Protein AF-A0A0F9EDH6-F1 (afdb_monomer)

Mean predicted aligned error: 16.69 Å

Organism: NCBI:txid412755

Solvent-accessible surface area (backbone atoms only — not comparable to full-atom values): 25494 Å² total; per-residue (Å²): 89,75,35,69,73,81,57,70,68,60,52,54,50,25,64,76,68,72,42,65,72,43,81,38,74,89,58,76,76,75,52,73,88,56,86,75,68,80,61,90,61,93,49,63,72,61,42,49,59,67,73,63,74,77,85,58,82,78,57,56,64,58,56,50,55,57,51,76,68,55,87,62,98,74,80,88,74,82,67,87,68,81,64,88,85,83,67,87,75,86,70,86,80,79,84,62,88,80,80,68,90,55,99,66,83,77,89,75,84,92,74,93,76,85,88,81,88,82,80,82,70,95,58,88,72,76,82,85,74,93,79,83,84,81,80,74,63,91,80,60,55,98,84,67,83,85,72,96,77,79,88,83,85,84,84,79,83,77,94,67,89,85,77,94,76,86,82,63,90,91,49,72,51,54,69,50,73,52,66,60,71,43,81,46,56,44,73,77,34,22,28,39,38,51,75,92,54,94,55,64,40,71,37,42,62,73,34,69,47,59,80,47,69,60,14,34,39,36,46,37,36,49,56,90,77,42,78,60,26,33,38,42,37,39,52,74,34,51,19,80,30,62,39,56,64,46,40,27,38,27,50,32,59,91,39,73,45,78,57,69,58,51,62,56,20,54,38,50,40,39,54,30,48,32,36,47,64,50,86,81,52,55,95,52,55,31,43,42,36,37,92,71,75,77,58,91,58,41,14,31,42,38,40,38,30,31,46,85,65,70,78,24,55,62,21,16,34,55,43,69,26,43,14,42,65,45,77,37,48,36,40,78,85,73,50,72,67,70,95,75,87,86,69,97,63,88,85,85,70,97,62,87,66,83,87,58,81,78,84,47,90,76,71,58,44,76,67,52,52,50,48,51,53,48,50,52,51,51,51,50,49,54,50,50,53,51,50,52,54,48,54,52,51,52,53,54,52,62,60,75,74,112

Nearest PDB structures (foldseek):
  6lhc-assembly1_A  TM=2.264E-01  e=2.650E-01  Coxsackievirus A16
  7yv2-assembly1_A  TM=2.077E-01  e=1.416E+00  Coxsackievirus A16
  6x3m-assembly1_C  TM=1.106E-01  e=5.412E+00  Streptococcus pyogenes phage H4489A

Foldseek 3Di:
DEACDDDPVVVVVCVVVVNDYHNDDDDPVVCVPDQADFDPDPPVVVQVVVVCPPDDPVVVVVVVVVVVVPPDPDDPDGDGDHDPPDDPPPDPPPPDPCPPPDPDPPPDDDDPDDDQDDDDDPDPFDDDDSDDDDDDCPPPDPPDDDDPDDDDDPDDDDPDDDDRDDDDPPDFWDKDKDWDWDADPQQAFKWWDDVVDPAIDRHQAQAFACQDAFIKIKGWDFPVVDDFFKKFWAWPDAFPDAFPKWKWKDLAQPDIDTDDWDDQCRNRRHTDMTGGDCVSPVVRFFQHHDVRPPDPGRTIMMMITGHDDPRRDGTGTNGITTIHIDIWTQGPVRDTDDPDDDDPDDDDDPDDDPPPPCPDPVPCDPVNVVVVVVVVVVVVVVVVVVVVVVVVVVVVVVVVVD

Sequence (402 aa):
VIAEHTNDELIELAQSTQTKLIKSKYSKDYLSGATLVIAATNDLDRSWALSVFKDNAGVQDTLKQIYDGVGGSSARGSALWISEDSVKVEGVLIAEAISVDLGFVINEVFIDDLHINDSLSSNASETDIGIDINPDVTSQVASSEYNALDIAVVGGSPSGTVVALSTHKDVSPIKQSVEVVTSPSQTEYAGEKVIGGQFWVDGIDASEIFAADDDEVYIGNTSGAGQFATIEVIMTTQGTSTVTPTFWYNTAADAWTQFYPYDGTFGFQRSGVIRWAVAGITAAWTNDGDPGGSNASTGYWIKIIRTADSDPGAPVPTTMKTGIATLYDWDSVGGIEIEHLKSTDDIEAVDNIKGATYGSDGSVSDAELLYINTLSSNAQTQITTKYANRSTCWWYRSRNFE

Radius of gyration: 37.64 Å; Cα contacts (8 Å, |Δi|>4): 520; chains: 1; bounding box: 57×142×76 Å

pLDDT: mean 75.01, std 16.12, range [35.19, 95.81]

Secondary structure (DSSP, 8-state):
-B-SS--HHHHHHHHHTT---B-S---GGGGTT-S------S-HHHHHHHHS-S--TTHHHHHHHHHHT---TT--PPPP---SSS---------S---------------S---------S-TT----S------GGG--TT----SS-----SS--SS---S----TT---EEEEEEEE----HHHHEEEE-TT--S-EE--TTPPP--STT-EEEEEEETTT----EEEEEEEE--SS--EEEEEEEEETTEEEEE--EETTTTTTS-EEEE--GGGTTTT--S---TTSS----EEEEEEEEES-S-----EEEEEEEEEEEEEEE-TTS-B--S----SS----SS--TT---S-SS-S-HHHHHHHHHHHHHHHHHHHHHHHHHHHHHHHHHHTT-

Structure (mmCIF, N/CA/C/O backbone):
data_AF-A0A0F9EDH6-F1
#
_entry.id   AF-A0A0F9EDH6-F1
#
loop_
_atom_site.group_PDB
_atom_site.id
_atom_site.type_symbol
_atom_site.label_atom_id
_atom_site.label_alt_id
_atom_site.label_comp_id
_atom_site.label_asym_id
_atom_site.label_entity_id
_atom_site.label_seq_id
_atom_site.pdbx_PDB_ins_code
_atom_site.Cartn_x
_atom_site.Cartn_y
_atom_site.Cartn_z
_atom_site.occupancy
_atom_site.B_iso_or_equiv
_atom_site.auth_seq_id
_atom_site.auth_comp_id
_atom_site.auth_asym_id
_atom_site.auth_atom_id
_atom_site.pdbx_PDB_model_num
ATOM 1 N N . VAL A 1 1 ? -3.955 -56.512 8.795 1.00 87.69 1 VAL A N 1
ATOM 2 C CA . VAL A 1 1 ? -4.200 -56.220 7.359 1.00 87.69 1 VAL A CA 1
ATOM 3 C C . VAL A 1 1 ? -4.982 -57.366 6.738 1.00 87.69 1 VAL A C 1
ATOM 5 O O . VAL A 1 1 ? -4.650 -58.515 7.007 1.00 87.69 1 VAL A O 1
ATOM 8 N N . ILE A 1 2 ? -6.016 -57.077 5.946 1.00 89.06 2 ILE A N 1
ATOM 9 C CA . ILE A 1 2 ? -6.797 -58.084 5.210 1.00 89.06 2 ILE A CA 1
ATOM 10 C C . ILE A 1 2 ? -6.636 -57.776 3.727 1.00 89.06 2 ILE A C 1
ATOM 12 O O . ILE A 1 2 ? -6.907 -56.651 3.318 1.00 89.06 2 ILE A O 1
ATOM 16 N N . ALA A 1 3 ? -6.184 -58.746 2.939 1.00 90.00 3 ALA A N 1
ATOM 17 C CA . ALA A 1 3 ? -5.997 -58.558 1.506 1.00 90.00 3 ALA A CA 1
ATOM 18 C C . ALA A 1 3 ? -6.260 -59.866 0.755 1.00 90.00 3 ALA A C 1
ATOM 20 O O . ALA A 1 3 ? -5.765 -60.923 1.142 1.00 90.00 3 ALA A O 1
ATOM 21 N N . GLU A 1 4 ? -7.034 -59.806 -0.328 1.00 90.12 4 GLU A N 1
ATOM 22 C CA . GLU A 1 4 ? -7.309 -60.979 -1.173 1.00 90.12 4 GLU A CA 1
ATOM 23 C C . GLU A 1 4 ? -6.050 -61.400 -1.950 1.00 90.12 4 GLU A C 1
ATOM 25 O O . GLU A 1 4 ? -5.722 -62.585 -2.054 1.00 90.12 4 GLU A O 1
ATOM 30 N N . HIS A 1 5 ? -5.286 -60.406 -2.404 1.00 90.88 5 HIS A N 1
ATOM 31 C CA . HIS A 1 5 ? -3.998 -60.558 -3.068 1.00 90.88 5 HIS A CA 1
ATOM 32 C C . HIS A 1 5 ? -2.926 -59.786 -2.293 1.00 90.88 5 HIS A C 1
ATOM 34 O O . HIS A 1 5 ? -3.189 -58.713 -1.760 1.00 90.88 5 HIS A O 1
ATOM 40 N N . THR A 1 6 ? -1.723 -60.348 -2.204 1.00 89.62 6 THR A N 1
ATOM 41 C CA . THR A 1 6 ? -0.599 -59.812 -1.420 1.00 89.62 6 THR A CA 1
ATOM 42 C C . THR A 1 6 ? 0.652 -59.819 -2.290 1.00 89.62 6 THR A C 1
ATOM 44 O O . THR A 1 6 ? 0.838 -60.780 -3.040 1.00 89.62 6 THR A O 1
ATOM 47 N N . ASN A 1 7 ? 1.505 -58.802 -2.172 1.00 92.25 7 ASN A N 1
ATOM 48 C CA . ASN A 1 7 ? 2.862 -58.801 -2.723 1.00 92.25 7 ASN A CA 1
ATOM 49 C C . ASN A 1 7 ? 3.890 -59.124 -1.620 1.00 92.25 7 ASN A C 1
ATOM 51 O O . ASN A 1 7 ? 3.532 -59.195 -0.440 1.00 92.25 7 ASN A O 1
ATOM 55 N N . ASP A 1 8 ? 5.147 -59.338 -2.009 1.00 94.19 8 ASP A N 1
ATOM 56 C CA . ASP A 1 8 ? 6.220 -59.710 -1.078 1.00 94.19 8 ASP A CA 1
ATOM 57 C C . ASP A 1 8 ? 6.505 -58.594 -0.060 1.00 94.19 8 ASP A C 1
ATOM 59 O O . ASP A 1 8 ? 6.655 -58.872 1.127 1.00 94.19 8 ASP A O 1
ATOM 63 N N . GLU A 1 9 ? 6.430 -57.328 -0.479 1.00 92.94 9 GLU A N 1
ATOM 64 C CA . GLU A 1 9 ? 6.610 -56.162 0.401 1.00 92.94 9 GLU A CA 1
ATOM 65 C C . GLU A 1 9 ? 5.603 -56.134 1.560 1.00 92.94 9 GLU A C 1
ATOM 67 O O . GLU A 1 9 ? 5.975 -55.923 2.714 1.00 92.94 9 GLU A O 1
ATOM 72 N N . LEU A 1 10 ? 4.316 -56.391 1.294 1.00 87.12 10 LEU A N 1
ATOM 73 C CA . LEU A 1 10 ? 3.293 -56.418 2.341 1.00 87.12 10 LEU A CA 1
ATOM 74 C C . LEU A 1 10 ? 3.485 -57.604 3.298 1.00 87.12 10 LEU A C 1
ATOM 76 O O . LEU A 1 10 ? 3.149 -57.505 4.480 1.00 87.12 10 LEU A O 1
ATOM 80 N N . ILE A 1 11 ? 4.015 -58.726 2.799 1.00 92.25 11 ILE A N 1
ATOM 81 C CA . ILE A 1 11 ? 4.342 -59.899 3.617 1.00 92.25 11 ILE A CA 1
ATOM 82 C C . ILE A 1 11 ? 5.517 -59.575 4.547 1.00 92.25 11 ILE A C 1
ATOM 84 O O . ILE A 1 11 ? 5.413 -59.820 5.750 1.00 92.25 11 ILE A O 1
ATOM 88 N N . GLU A 1 12 ? 6.591 -58.982 4.024 1.00 92.94 12 GLU A N 1
ATOM 89 C CA . GLU A 1 12 ? 7.757 -58.556 4.808 1.00 92.94 12 GLU A CA 1
ATOM 90 C C . GLU A 1 12 ? 7.388 -57.489 5.850 1.00 92.94 12 GLU A C 1
ATOM 92 O O . GLU A 1 12 ? 7.782 -57.577 7.019 1.00 92.94 12 GLU A O 1
ATOM 97 N N . LEU A 1 13 ? 6.556 -56.513 5.472 1.00 91.06 13 LEU A N 1
ATOM 98 C CA . LEU A 1 13 ? 6.064 -55.486 6.387 1.00 91.06 13 LEU A CA 1
ATOM 99 C C . LEU A 1 13 ? 5.210 -56.095 7.506 1.00 91.06 13 LEU A C 1
ATOM 101 O O . LEU A 1 13 ? 5.372 -55.747 8.676 1.00 91.06 13 LEU A O 1
ATOM 105 N N . ALA A 1 14 ? 4.319 -57.035 7.180 1.00 91.31 14 ALA A N 1
ATOM 106 C CA . ALA A 1 14 ? 3.495 -57.703 8.183 1.00 91.31 14 ALA A CA 1
ATOM 107 C C . ALA A 1 14 ? 4.342 -58.521 9.175 1.00 91.31 14 ALA A C 1
ATOM 109 O O . ALA A 1 14 ? 4.078 -58.494 10.378 1.00 91.31 14 ALA A O 1
ATOM 110 N N . GLN A 1 15 ? 5.384 -59.202 8.689 1.00 92.31 15 GLN A N 1
ATOM 111 C CA . GLN A 1 15 ? 6.310 -59.971 9.524 1.00 92.31 15 GLN A CA 1
ATOM 112 C C . GLN A 1 15 ? 7.151 -59.075 10.444 1.00 92.31 15 GLN A C 1
ATOM 114 O O . GLN A 1 15 ? 7.279 -59.375 11.631 1.00 92.31 15 GLN A O 1
ATOM 119 N N . SER A 1 16 ? 7.686 -57.964 9.928 1.00 93.75 16 SER A N 1
ATOM 120 C CA . SER A 1 16 ? 8.539 -57.044 10.699 1.00 93.75 16 SER A CA 1
ATOM 121 C C . SER A 1 16 ? 7.777 -56.245 11.760 1.00 93.75 16 SER A C 1
ATOM 123 O O . SER A 1 16 ? 8.325 -55.949 12.819 1.00 93.75 16 SER A O 1
ATOM 125 N N . THR A 1 17 ? 6.499 -55.942 11.519 1.00 90.12 17 THR A N 1
ATOM 126 C CA . THR A 1 17 ? 5.659 -55.130 12.422 1.00 90.12 17 THR A CA 1
ATOM 127 C C . THR A 1 17 ? 4.804 -55.950 13.389 1.00 90.12 17 THR A C 1
ATOM 129 O O . THR A 1 17 ? 3.993 -55.383 14.115 1.00 90.12 17 THR A O 1
ATOM 132 N N . GLN A 1 18 ? 4.943 -57.282 13.397 1.00 92.56 18 GLN A N 1
ATOM 133 C CA . GLN A 1 18 ? 4.043 -58.201 14.117 1.00 92.56 18 GLN A CA 1
ATOM 134 C C . GLN A 1 18 ? 2.559 -58.030 13.737 1.00 92.56 18 GLN A C 1
ATOM 136 O O . GLN A 1 18 ? 1.652 -58.387 14.493 1.00 92.56 18 GLN A O 1
ATOM 141 N N . THR A 1 19 ? 2.285 -57.504 12.5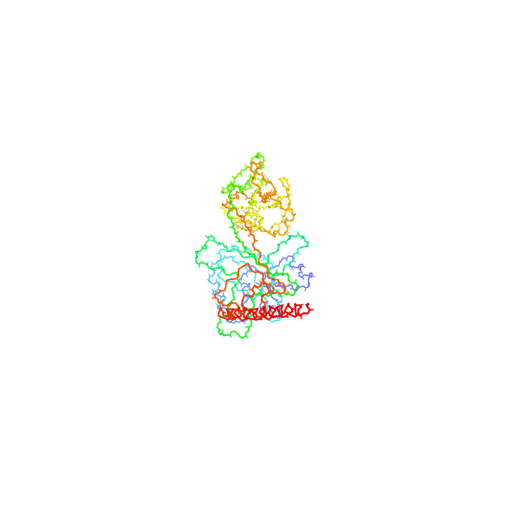43 1.00 91.62 19 THR A N 1
ATOM 142 C CA . THR A 1 19 ? 0.921 -57.291 12.070 1.00 91.62 19 THR A CA 1
ATOM 143 C C . THR A 1 19 ? 0.345 -58.597 11.534 1.00 91.62 19 THR A C 1
ATOM 145 O O . THR A 1 19 ? 0.911 -59.241 10.652 1.00 91.62 19 THR A O 1
ATOM 148 N N . LYS A 1 20 ? -0.849 -58.980 11.999 1.00 93.19 20 LYS A N 1
ATOM 149 C CA . LYS A 1 20 ? -1.560 -60.137 11.442 1.00 93.19 20 LYS A CA 1
ATOM 150 C C . LYS A 1 20 ? -2.042 -59.827 10.020 1.00 93.19 20 LYS A C 1
ATOM 152 O O . LYS A 1 20 ? -2.928 -58.986 9.821 1.00 93.19 20 LYS A O 1
ATOM 157 N N . LEU A 1 21 ? -1.473 -60.526 9.040 1.00 93.06 21 LEU A N 1
ATOM 158 C CA . LEU A 1 21 ? -1.938 -60.533 7.655 1.00 93.06 21 LEU A CA 1
ATOM 159 C C . LEU A 1 21 ? -2.938 -61.676 7.453 1.00 93.06 21 LEU A C 1
ATOM 161 O O . LEU A 1 21 ? -2.628 -62.840 7.702 1.00 93.06 21 LEU A O 1
ATOM 165 N N . ILE A 1 22 ? -4.146 -61.342 7.011 1.00 92.94 22 ILE A N 1
ATOM 166 C CA . ILE A 1 22 ? -5.206 -62.303 6.704 1.00 92.94 22 ILE A CA 1
ATOM 167 C C . ILE A 1 22 ? -5.415 -62.288 5.191 1.00 92.94 22 ILE A C 1
ATOM 169 O O . ILE A 1 22 ? -5.942 -61.319 4.643 1.00 92.94 22 ILE A O 1
ATOM 173 N N . LYS A 1 23 ? -4.996 -63.361 4.513 1.00 93.44 23 LYS A N 1
ATOM 174 C CA . LYS A 1 23 ? -5.159 -63.502 3.062 1.00 93.44 23 LYS A CA 1
ATOM 175 C C . LYS A 1 23 ? -6.543 -64.056 2.729 1.00 93.44 23 LYS A C 1
ATOM 177 O O . LYS A 1 23 ? -6.724 -65.265 2.616 1.00 93.44 23 LYS A O 1
ATOM 182 N N . SER A 1 24 ? -7.532 -63.173 2.658 1.00 90.69 24 SER A N 1
ATOM 183 C CA . SER A 1 24 ? -8.936 -63.521 2.432 1.00 90.69 24 SER A CA 1
ATOM 184 C C . SER A 1 24 ? -9.656 -62.400 1.692 1.00 90.69 24 SER A C 1
ATOM 186 O O . SER A 1 24 ? -9.265 -61.235 1.782 1.00 90.69 24 SER A O 1
ATOM 188 N N . LYS A 1 25 ? -10.764 -62.744 1.025 1.00 87.25 25 LYS A N 1
ATOM 189 C CA . LYS A 1 25 ? -11.799 -61.758 0.695 1.00 87.25 25 LYS A CA 1
ATOM 190 C C . LYS A 1 25 ? -12.251 -61.054 1.974 1.00 87.25 25 LYS A C 1
ATOM 192 O O . LYS A 1 25 ? -12.299 -61.675 3.042 1.00 87.25 25 LYS A O 1
ATOM 197 N N . TYR A 1 26 ? -12.573 -59.769 1.854 1.00 84.12 26 TYR A N 1
ATOM 198 C CA . TYR A 1 26 ? -13.102 -58.988 2.966 1.00 84.12 26 TYR A CA 1
ATOM 199 C C . TYR A 1 26 ? -14.378 -59.640 3.527 1.00 84.12 26 TYR A C 1
ATOM 201 O O . TYR A 1 26 ? -15.247 -60.078 2.774 1.00 84.12 26 TYR A O 1
ATOM 209 N N . SER A 1 27 ? -14.470 -59.689 4.857 1.00 84.94 27 SER A N 1
ATOM 210 C CA . SER A 1 27 ? -15.674 -60.040 5.609 1.00 84.94 27 SER A CA 1
ATOM 211 C C . SER A 1 27 ? -15.859 -59.025 6.731 1.00 84.94 27 SER A C 1
ATOM 213 O O . SER A 1 27 ? -14.887 -58.621 7.377 1.00 84.94 27 SER A O 1
ATOM 215 N N . LYS A 1 28 ? -17.114 -58.660 7.002 1.00 80.88 28 LYS A N 1
ATOM 216 C CA . LYS A 1 28 ? -17.487 -57.758 8.101 1.00 80.88 28 LYS A CA 1
ATOM 217 C C . LYS A 1 28 ? -17.053 -58.270 9.474 1.00 80.88 28 LYS A C 1
ATOM 219 O O . LYS A 1 28 ? -16.808 -57.473 10.371 1.00 80.88 28 LYS A O 1
ATOM 224 N N . ASP A 1 29 ? -16.901 -59.584 9.627 1.00 86.50 29 ASP A N 1
ATOM 225 C CA . ASP A 1 29 ? -16.526 -60.199 10.903 1.00 86.50 29 ASP A CA 1
ATOM 226 C C . ASP A 1 29 ? -15.131 -59.750 11.363 1.00 86.50 29 ASP A C 1
ATOM 228 O O . ASP A 1 29 ? -14.837 -59.752 12.557 1.00 86.50 29 ASP A O 1
ATOM 232 N N . TYR A 1 30 ? -14.283 -59.297 10.432 1.00 84.88 30 TYR A N 1
ATOM 233 C CA . TYR A 1 30 ? -12.972 -58.746 10.760 1.00 84.88 30 TYR A CA 1
ATOM 234 C C . TYR A 1 30 ? -13.014 -57.335 11.361 1.00 84.88 30 TYR A C 1
ATOM 236 O O . TYR A 1 30 ? -11.996 -56.879 11.875 1.00 84.88 30 TYR A O 1
ATOM 244 N N . LEU A 1 31 ? -14.156 -56.643 11.297 1.00 81.75 31 LEU A N 1
ATOM 245 C CA . LEU A 1 31 ? -14.323 -55.317 11.898 1.00 81.75 31 LEU A CA 1
ATOM 246 C C . LEU A 1 31 ? -14.709 -55.383 13.379 1.00 81.75 31 LEU A C 1
ATOM 248 O O . LEU A 1 31 ? -14.641 -54.371 14.074 1.00 81.75 31 LEU A O 1
ATOM 252 N N . SER A 1 32 ? -15.106 -56.557 13.879 1.00 82.62 32 SER A N 1
ATOM 253 C CA . SER A 1 32 ? -15.488 -56.728 15.279 1.00 82.62 32 SER A CA 1
ATOM 254 C C . SER A 1 32 ? -14.301 -56.420 16.199 1.00 82.62 32 SER A C 1
ATOM 256 O O . SER A 1 32 ? -13.355 -57.201 16.285 1.00 82.62 32 SER A O 1
ATOM 258 N N . GLY A 1 33 ? -14.369 -55.287 16.904 1.00 79.19 33 GLY A N 1
ATOM 259 C CA . GLY A 1 33 ? -13.317 -54.811 17.809 1.00 79.19 33 GLY A CA 1
ATOM 260 C C . GLY A 1 33 ? -12.251 -53.920 17.160 1.00 79.19 33 GLY A C 1
ATOM 261 O O . GLY A 1 33 ? -11.267 -53.598 17.820 1.00 79.19 33 GLY A O 1
ATOM 262 N N . ALA A 1 34 ? -12.418 -53.516 15.897 1.00 79.00 34 ALA A N 1
ATOM 263 C CA . ALA A 1 34 ? -11.537 -52.542 15.257 1.00 79.00 34 ALA A CA 1
ATOM 264 C C . ALA A 1 34 ? -11.894 -51.106 15.685 1.00 79.00 34 ALA A C 1
ATOM 266 O O . ALA A 1 34 ? -13.051 -50.701 15.596 1.00 79.00 34 ALA A O 1
ATOM 267 N N . THR A 1 35 ? -10.895 -50.327 16.109 1.00 78.19 35 THR A N 1
ATOM 268 C CA . THR A 1 35 ? -11.055 -48.897 16.449 1.00 78.19 35 THR A CA 1
ATOM 269 C C . THR A 1 35 ? -10.934 -47.989 15.222 1.00 78.19 35 THR A C 1
ATOM 271 O O . THR A 1 35 ? -11.566 -46.941 15.160 1.00 78.19 35 THR A O 1
ATOM 274 N N . LEU A 1 36 ? -10.132 -48.396 14.234 1.00 71.88 36 LEU A N 1
ATOM 275 C CA . LEU A 1 36 ? -9.892 -47.668 12.990 1.00 71.88 36 LEU A CA 1
ATOM 276 C C . LEU A 1 36 ? -9.883 -48.650 11.821 1.00 71.88 36 LEU A C 1
ATOM 278 O O . LEU A 1 36 ? -9.329 -49.748 11.924 1.00 71.88 36 LEU A O 1
ATOM 282 N N . VAL A 1 37 ? -10.474 -48.236 10.705 1.00 80.75 37 VAL A N 1
ATOM 283 C CA . VA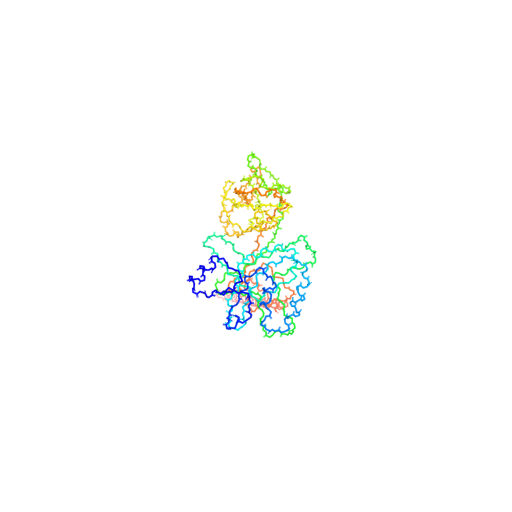L A 1 37 ? -10.557 -49.035 9.486 1.00 80.75 37 VAL A CA 1
ATOM 284 C C . VAL A 1 37 ? -10.143 -48.167 8.302 1.00 80.75 37 VAL A C 1
ATOM 286 O O . VAL A 1 37 ? -10.666 -47.074 8.126 1.00 80.75 37 VAL A O 1
ATOM 289 N N . ILE A 1 38 ? -9.209 -48.660 7.486 1.00 81.00 38 ILE A N 1
ATOM 290 C CA . ILE A 1 38 ? -8.724 -47.975 6.281 1.00 81.00 38 ILE A CA 1
ATOM 291 C C . ILE A 1 38 ? -9.011 -48.867 5.071 1.00 81.00 38 ILE A C 1
ATOM 293 O O . ILE A 1 38 ? -8.537 -50.005 5.007 1.00 81.00 38 ILE A O 1
ATOM 297 N N . ALA A 1 39 ? -9.781 -48.351 4.110 1.00 84.38 39 ALA A N 1
ATOM 298 C CA . ALA A 1 39 ? -10.041 -49.007 2.833 1.00 84.38 39 ALA A CA 1
ATOM 299 C C . ALA A 1 39 ? -8.971 -48.605 1.806 1.00 84.38 39 ALA A C 1
ATOM 301 O O . ALA A 1 39 ? -9.073 -47.561 1.173 1.00 84.38 39 ALA A O 1
ATOM 302 N N . ALA A 1 40 ? -7.946 -49.437 1.623 1.00 84.56 40 ALA A N 1
ATOM 303 C CA . ALA A 1 40 ? -6.918 -49.238 0.598 1.00 84.56 40 ALA A CA 1
ATOM 304 C C . ALA A 1 40 ? -7.097 -50.255 -0.540 1.00 84.56 40 ALA A C 1
ATOM 306 O O . ALA A 1 40 ? -6.292 -51.169 -0.713 1.00 84.56 40 ALA A O 1
ATOM 307 N N . THR A 1 41 ? -8.205 -50.146 -1.275 1.00 81.81 41 THR A N 1
ATOM 308 C CA . THR A 1 41 ? -8.537 -51.029 -2.404 1.00 81.81 41 THR A CA 1
ATOM 309 C C . THR A 1 41 ? -8.832 -50.213 -3.659 1.00 81.81 41 THR A C 1
ATOM 311 O O . THR A 1 41 ? -9.337 -49.097 -3.583 1.00 81.81 41 THR A O 1
ATOM 314 N N . ASN A 1 42 ? -8.507 -50.775 -4.824 1.00 79.31 42 ASN A N 1
ATOM 315 C CA . ASN A 1 42 ? -8.844 -50.209 -6.134 1.00 79.31 42 ASN A CA 1
ATOM 316 C C . ASN A 1 42 ? -10.274 -50.562 -6.591 1.00 79.31 42 ASN A C 1
ATOM 318 O O . ASN A 1 42 ? -10.725 -50.080 -7.626 1.00 79.31 42 ASN A O 1
ATOM 322 N N . ASP A 1 43 ? -10.965 -51.410 -5.830 1.00 79.12 43 ASP A N 1
ATOM 323 C CA . ASP A 1 43 ? -12.369 -51.768 -6.011 1.00 79.12 43 ASP A CA 1
ATOM 324 C C . ASP A 1 43 ? -13.255 -50.764 -5.249 1.00 79.12 43 ASP A C 1
ATOM 326 O O . ASP A 1 43 ? -13.405 -50.860 -4.027 1.00 79.12 43 ASP A O 1
ATOM 330 N N . LEU A 1 44 ? -13.795 -49.775 -5.973 1.00 71.25 44 LEU A N 1
ATOM 331 C CA . LEU A 1 44 ? -14.629 -48.701 -5.415 1.00 71.25 44 LEU A CA 1
ATOM 332 C C . LEU A 1 44 ? -15.886 -49.239 -4.717 1.00 71.25 44 LEU A C 1
ATOM 334 O O . LEU A 1 44 ? -16.254 -48.722 -3.662 1.00 71.25 44 LEU A O 1
ATOM 338 N N . ASP A 1 45 ? -16.481 -50.322 -5.227 1.00 73.44 45 ASP A N 1
ATOM 339 C CA . ASP A 1 45 ? -17.671 -50.935 -4.627 1.00 73.44 45 ASP A CA 1
ATOM 340 C C . ASP A 1 45 ? -17.350 -51.509 -3.238 1.00 73.44 45 ASP A C 1
ATOM 342 O O . ASP A 1 45 ? -18.151 -51.415 -2.303 1.00 73.44 45 ASP A O 1
ATOM 346 N N . ARG A 1 46 ? -16.137 -52.053 -3.057 1.00 65.81 46 ARG A N 1
ATOM 347 C CA . ARG A 1 46 ? -15.656 -52.524 -1.746 1.00 65.81 46 ARG A CA 1
ATOM 348 C C . ARG A 1 46 ? -15.249 -51.385 -0.814 1.00 65.81 46 ARG A C 1
ATOM 350 O O . ARG A 1 46 ? -15.453 -51.514 0.393 1.00 65.81 46 ARG A O 1
ATOM 357 N N . SER A 1 47 ? -14.694 -50.293 -1.341 1.00 62.09 47 SER A N 1
ATOM 358 C CA . SER A 1 47 ? -14.392 -49.092 -0.548 1.00 62.09 47 SER A CA 1
ATOM 359 C C . SER A 1 47 ? -15.668 -48.452 0.005 1.00 62.09 47 SER A C 1
ATOM 361 O O . SER A 1 47 ? -15.708 -48.096 1.182 1.00 62.09 47 SER A O 1
ATOM 363 N N . TRP A 1 48 ? -16.736 -48.388 -0.797 1.00 57.47 48 TRP A N 1
ATOM 364 C CA . TRP A 1 48 ? -18.032 -47.857 -0.367 1.00 57.47 48 TRP A CA 1
ATOM 365 C C . TRP A 1 48 ? -18.796 -48.775 0.572 1.00 57.47 48 TRP A C 1
ATOM 367 O O . TRP A 1 48 ? -19.411 -48.292 1.521 1.00 57.47 48 TRP A O 1
ATOM 377 N N . ALA A 1 49 ? -18.721 -50.096 0.387 1.00 57.25 49 ALA A N 1
ATOM 378 C CA . ALA A 1 49 ? -19.287 -51.015 1.366 1.00 57.25 49 ALA A CA 1
ATOM 379 C C . ALA A 1 49 ? -18.723 -50.732 2.770 1.00 57.25 49 ALA A C 1
ATOM 381 O O . ALA A 1 49 ? -19.452 -50.849 3.739 1.00 57.25 49 ALA A O 1
ATOM 382 N N . LEU A 1 50 ? -17.472 -50.279 2.899 1.00 53.53 50 LEU A N 1
ATOM 383 C CA . LEU A 1 50 ? -16.863 -49.966 4.193 1.00 53.53 50 LEU A CA 1
ATOM 384 C C . LEU A 1 50 ? -17.320 -48.627 4.801 1.00 53.53 50 LEU A C 1
ATOM 386 O O . LEU A 1 50 ? -17.369 -48.520 6.025 1.00 53.53 50 LEU A O 1
ATOM 390 N N . SER A 1 51 ? -17.693 -47.634 3.983 1.00 51.78 51 SER A N 1
ATOM 391 C CA . SER A 1 51 ? -18.184 -46.325 4.453 1.00 51.78 51 SER A CA 1
ATOM 392 C C . SER A 1 51 ? -19.648 -46.336 4.911 1.00 51.78 51 SER A C 1
ATOM 394 O O . SER A 1 51 ? -20.103 -45.380 5.524 1.00 51.78 51 SER A O 1
ATOM 396 N N . VAL A 1 52 ? -20.399 -47.403 4.616 1.00 50.72 52 VAL A N 1
ATOM 397 C CA . VAL A 1 52 ? -21.863 -47.458 4.795 1.00 50.72 52 VAL A CA 1
ATOM 398 C C . VAL A 1 52 ? -22.305 -48.046 6.151 1.00 50.72 52 VAL A C 1
ATOM 400 O O . VAL A 1 52 ? -23.466 -47.900 6.521 1.00 50.72 52 VAL A O 1
ATOM 403 N N . PHE A 1 53 ? -21.420 -48.677 6.937 1.00 52.81 53 PHE A N 1
ATOM 404 C CA . PHE A 1 53 ? -21.836 -49.557 8.052 1.00 52.81 53 PHE A CA 1
ATOM 405 C C . PHE A 1 53 ? -21.732 -49.009 9.491 1.00 52.81 53 PHE A C 1
ATOM 407 O O . PHE A 1 53 ? -21.867 -49.794 10.431 1.00 52.81 53 PHE A O 1
ATOM 414 N N . LYS A 1 54 ? -21.565 -47.699 9.717 1.00 47.62 54 LYS A N 1
ATOM 415 C CA . LYS A 1 54 ? -21.924 -47.100 11.021 1.00 47.62 54 LYS A CA 1
ATOM 416 C C . LYS A 1 54 ? -23.163 -46.220 10.840 1.00 47.62 54 LYS A C 1
ATOM 418 O O . LYS A 1 54 ? -23.088 -45.121 10.308 1.00 47.62 54 LYS A O 1
ATOM 423 N N . ASP A 1 55 ? -24.304 -46.789 11.222 1.00 46.97 55 ASP A N 1
ATOM 424 C CA . ASP A 1 55 ? -25.657 -46.273 11.024 1.00 46.97 55 ASP A CA 1
ATOM 425 C C . ASP A 1 55 ? -25.869 -44.847 11.552 1.00 46.97 55 ASP A C 1
ATOM 427 O O . ASP A 1 55 ? -25.896 -44.608 12.758 1.00 46.97 55 ASP A O 1
ATOM 431 N N . ASN A 1 56 ? -26.209 -43.944 10.635 1.00 47.06 56 ASN A N 1
ATOM 432 C CA . ASN A 1 56 ? -27.288 -42.993 10.865 1.00 47.06 56 ASN A CA 1
ATOM 433 C C . ASN A 1 56 ? -28.131 -42.940 9.581 1.00 47.06 56 ASN A C 1
ATOM 435 O O . ASN A 1 56 ? -27.734 -42.347 8.578 1.00 47.06 56 ASN A O 1
ATOM 439 N N . ALA A 1 57 ? -29.277 -43.628 9.583 1.00 52.41 57 ALA A N 1
ATOM 440 C CA . ALA A 1 57 ? -30.098 -43.870 8.391 1.00 52.41 57 ALA A CA 1
ATOM 441 C C . ALA A 1 57 ? -30.556 -42.586 7.662 1.00 52.41 57 ALA A C 1
ATOM 443 O O . ALA A 1 57 ? -30.890 -42.643 6.484 1.00 52.41 57 ALA A O 1
ATOM 444 N N . GLY A 1 58 ? -30.526 -41.424 8.327 1.00 55.19 58 GLY A N 1
ATOM 445 C CA . GLY A 1 58 ? -30.861 -40.128 7.725 1.00 55.19 58 GLY A CA 1
ATOM 446 C C . GLY A 1 58 ? -29.790 -39.537 6.799 1.00 55.19 58 GLY A C 1
ATOM 447 O O . GLY A 1 58 ? -30.111 -38.695 5.970 1.00 55.19 58 GLY A O 1
ATOM 448 N N . VAL A 1 59 ? -28.530 -39.977 6.892 1.00 53.22 59 VAL A N 1
ATOM 449 C CA . VAL A 1 59 ? -27.418 -39.428 6.086 1.00 53.22 59 VAL A CA 1
ATOM 450 C C . VAL A 1 59 ? -27.365 -40.055 4.681 1.00 53.22 59 VAL A C 1
ATOM 452 O O . VAL A 1 59 ? -26.784 -39.485 3.755 1.00 53.22 59 VAL A O 1
ATOM 455 N N . GLN A 1 60 ? -28.025 -41.204 4.488 1.00 51.91 60 GLN A N 1
ATOM 456 C CA . GLN A 1 60 ? -27.983 -41.956 3.231 1.00 51.91 60 GLN A CA 1
ATOM 457 C C . GLN A 1 60 ? -28.684 -41.255 2.059 1.00 51.91 60 GLN A C 1
ATOM 459 O O . GLN A 1 60 ? -28.171 -41.300 0.941 1.00 51.91 60 GLN A O 1
ATOM 464 N N . ASP A 1 61 ? -29.811 -40.578 2.296 1.00 53.81 61 ASP A N 1
ATOM 465 C CA . ASP A 1 61 ? -30.565 -39.920 1.218 1.00 53.81 61 ASP A CA 1
ATOM 466 C C . ASP A 1 61 ? -29.871 -38.645 0.715 1.00 53.81 61 ASP A C 1
ATOM 468 O O . ASP A 1 61 ? -29.869 -38.367 -0.486 1.00 53.81 61 ASP A O 1
ATOM 472 N N . THR A 1 62 ? -29.206 -37.907 1.608 1.00 52.59 62 THR A N 1
ATOM 473 C CA . THR A 1 62 ? -28.524 -36.651 1.265 1.00 52.59 62 THR A CA 1
ATOM 474 C C . THR A 1 62 ? -27.241 -36.895 0.468 1.00 52.59 62 THR A C 1
ATOM 476 O O . THR A 1 62 ? -27.008 -36.238 -0.544 1.00 52.59 62 THR A O 1
ATOM 479 N N . LEU A 1 63 ? -26.419 -37.876 0.861 1.00 50.41 63 LEU A N 1
ATOM 480 C CA . LEU A 1 63 ? -25.166 -38.172 0.151 1.00 50.41 63 LEU A CA 1
ATOM 481 C C . LEU A 1 63 ? -25.401 -38.832 -1.212 1.00 50.41 63 LEU A C 1
ATOM 483 O O . LEU A 1 63 ? -24.654 -38.575 -2.156 1.00 50.41 63 LEU A O 1
ATOM 487 N N . LYS A 1 64 ? -26.468 -39.628 -1.347 1.00 52.59 64 LYS A N 1
ATOM 488 C CA . LYS A 1 64 ? -26.858 -40.208 -2.634 1.00 52.59 64 LYS A CA 1
ATOM 489 C C . LYS A 1 64 ? -27.320 -39.138 -3.631 1.00 52.59 64 LYS A C 1
ATOM 491 O O . LYS A 1 64 ? -26.931 -39.198 -4.793 1.00 52.59 64 LYS A O 1
ATOM 496 N N . GLN A 1 65 ? -28.066 -38.124 -3.178 1.00 54.53 65 GLN A N 1
ATOM 497 C CA . GLN A 1 65 ? -28.456 -36.989 -4.029 1.00 54.53 65 GLN A CA 1
ATOM 498 C C . GLN A 1 65 ? -27.261 -36.158 -4.507 1.00 54.53 65 GLN A C 1
ATOM 500 O O . GLN A 1 65 ? -27.254 -35.709 -5.652 1.00 54.53 65 GLN A O 1
ATOM 505 N N . ILE A 1 66 ? -26.244 -35.978 -3.661 1.00 52.16 66 ILE A N 1
ATOM 506 C CA . ILE A 1 66 ? -25.031 -35.240 -4.033 1.00 52.16 66 ILE A CA 1
ATOM 507 C C . ILE A 1 66 ? -24.248 -35.995 -5.117 1.00 52.16 66 ILE A C 1
ATOM 509 O O . ILE A 1 66 ? -23.739 -35.371 -6.041 1.00 52.16 66 ILE A O 1
ATOM 513 N N . TYR A 1 67 ? -24.187 -37.328 -5.059 1.00 45.75 67 TYR A N 1
ATOM 514 C CA . TYR A 1 67 ? -23.425 -38.113 -6.033 1.00 45.75 67 TYR A CA 1
ATOM 515 C C . TYR A 1 67 ? -24.155 -38.302 -7.371 1.00 45.75 67 TYR A C 1
ATOM 517 O O . TYR A 1 67 ? -23.545 -38.139 -8.426 1.00 45.75 67 TYR A O 1
ATOM 525 N N . ASP A 1 68 ? -25.467 -38.560 -7.352 1.00 53.53 68 ASP A N 1
ATOM 526 C CA . ASP A 1 68 ? -26.262 -38.702 -8.583 1.00 53.53 68 ASP A CA 1
ATOM 527 C C . ASP A 1 68 ? -26.344 -37.378 -9.383 1.00 53.53 68 ASP A C 1
ATOM 529 O O . ASP A 1 68 ? -26.590 -37.393 -10.590 1.00 53.53 68 ASP A O 1
ATOM 533 N N . GLY A 1 69 ? -26.088 -36.231 -8.737 1.00 51.22 69 GLY A N 1
ATOM 534 C CA . GLY A 1 69 ? -25.965 -34.922 -9.388 1.00 51.22 69 GLY A CA 1
ATOM 535 C C . GLY A 1 69 ? -24.612 -34.661 -10.067 1.00 51.22 69 GLY A C 1
ATOM 536 O O . GLY A 1 69 ? -24.529 -33.804 -10.948 1.00 51.22 69 GLY A O 1
ATOM 537 N N . VAL A 1 70 ? -23.558 -35.404 -9.713 1.00 47.97 70 VAL A N 1
ATOM 538 C CA . VAL A 1 70 ? -22.195 -35.219 -10.237 1.00 47.97 70 VAL A CA 1
ATOM 539 C C . VAL A 1 70 ? -21.899 -36.333 -11.242 1.00 47.97 70 VAL A C 1
ATOM 541 O O . VAL A 1 70 ? -21.169 -37.286 -10.980 1.00 47.97 70 VAL A O 1
ATOM 544 N N . GLY A 1 71 ? -22.506 -36.231 -12.425 1.00 42.34 71 GLY A N 1
ATOM 545 C CA . GLY A 1 71 ? -22.281 -37.143 -13.549 1.00 42.34 71 GLY A CA 1
ATOM 546 C C . GLY A 1 71 ? -20.860 -37.045 -14.117 1.00 42.34 71 GLY A C 1
ATOM 547 O O . GLY A 1 71 ? -20.656 -36.442 -15.167 1.00 42.34 71 GLY A O 1
ATOM 548 N N . GLY A 1 72 ? -19.877 -37.644 -13.441 1.00 41.91 72 GLY A N 1
ATOM 549 C CA . GLY A 1 72 ? -18.469 -37.627 -13.843 1.00 41.91 72 GLY A CA 1
ATOM 550 C C . GLY A 1 72 ? -17.724 -38.891 -13.418 1.00 41.91 72 GLY A C 1
ATOM 551 O O . GLY A 1 72 ? -17.212 -39.003 -12.306 1.00 41.91 72 GLY A O 1
ATOM 552 N N . SER A 1 73 ? -17.641 -39.860 -14.325 1.00 44.75 73 SER A N 1
ATOM 553 C CA . SER A 1 73 ? -16.980 -41.151 -14.135 1.00 44.75 73 SER A CA 1
ATOM 554 C C . SER A 1 73 ? -15.446 -41.047 -14.170 1.00 44.75 73 SER A C 1
ATOM 556 O O . SER A 1 73 ? -14.849 -41.447 -15.165 1.00 44.75 73 SER A O 1
ATOM 558 N N . SER A 1 74 ? -14.791 -40.528 -13.122 1.00 44.81 74 SER A N 1
ATOM 559 C CA . SER A 1 74 ? -13.331 -40.719 -12.919 1.00 44.81 74 SER A CA 1
ATOM 560 C C . SER A 1 74 ? -12.750 -40.221 -11.582 1.00 44.81 74 SER A C 1
ATOM 562 O O . SER A 1 74 ? -11.537 -40.033 -11.487 1.00 44.81 74 SER A O 1
ATOM 564 N N . ALA A 1 75 ? -13.538 -40.028 -10.521 1.00 44.28 75 ALA A N 1
ATOM 565 C CA . ALA A 1 75 ? -12.974 -39.655 -9.219 1.00 44.28 75 ALA A CA 1
ATOM 566 C C . ALA A 1 75 ? -12.390 -40.885 -8.489 1.00 44.28 75 ALA A C 1
ATOM 568 O O . ALA A 1 75 ? -13.118 -41.700 -7.922 1.00 44.28 75 ALA A O 1
ATOM 569 N N . ARG A 1 76 ? -11.059 -41.032 -8.498 1.00 41.53 76 ARG A N 1
ATOM 570 C CA . ARG A 1 76 ? -10.326 -41.962 -7.620 1.00 41.53 76 ARG A CA 1
ATOM 571 C C . ARG A 1 76 ? -10.206 -41.336 -6.227 1.00 41.53 76 ARG A C 1
ATOM 573 O O . ARG A 1 76 ? -9.229 -40.653 -5.949 1.00 41.53 76 ARG A O 1
ATOM 580 N N . GLY A 1 77 ? -11.212 -41.526 -5.377 1.00 42.38 77 GLY A N 1
ATOM 581 C CA . GLY A 1 77 ? -11.205 -41.028 -3.998 1.00 42.38 77 GLY A CA 1
ATOM 582 C C . GLY A 1 77 ? -10.748 -42.089 -2.998 1.00 42.38 77 GLY A C 1
ATOM 583 O O . GLY A 1 77 ? -11.352 -43.157 -2.911 1.00 42.38 77 GLY A O 1
ATOM 584 N N . SER A 1 78 ? -9.715 -41.788 -2.214 1.00 38.53 78 SER A N 1
ATOM 585 C CA . SER A 1 78 ? -9.431 -42.483 -0.953 1.00 38.53 78 SER A CA 1
ATOM 586 C C . SER A 1 78 ? -10.309 -41.857 0.131 1.00 38.53 78 SER A C 1
ATOM 588 O O . SER A 1 78 ? -10.201 -40.659 0.376 1.00 38.53 78 SER A O 1
ATOM 590 N N . ALA A 1 79 ? -11.185 -42.628 0.775 1.00 43.69 79 ALA A N 1
ATOM 591 C CA . ALA A 1 79 ? -12.006 -42.131 1.879 1.00 43.69 79 ALA A CA 1
ATOM 592 C C . ALA A 1 79 ? -11.332 -42.453 3.224 1.00 43.69 79 ALA A C 1
ATOM 594 O O . ALA A 1 79 ? -11.103 -43.622 3.540 1.00 43.69 79 ALA A O 1
ATOM 595 N N . LEU A 1 80 ? -11.022 -41.426 4.018 1.00 41.03 80 LEU A N 1
ATOM 596 C CA . LEU A 1 80 ? -10.603 -41.558 5.415 1.00 41.03 80 LEU A CA 1
ATOM 597 C C . LEU A 1 80 ? -11.824 -41.296 6.304 1.00 41.03 80 LEU A C 1
ATOM 599 O O . LEU A 1 80 ? -12.386 -40.207 6.264 1.00 41.03 80 LEU A O 1
ATOM 603 N N . TRP A 1 81 ? -12.234 -42.285 7.097 1.00 42.16 81 TRP A N 1
ATOM 604 C CA . TRP A 1 81 ? -13.314 -42.140 8.077 1.00 42.16 81 TRP A CA 1
ATOM 605 C C . TRP A 1 81 ? -12.757 -42.339 9.489 1.00 42.16 81 TRP A C 1
ATOM 607 O O . TRP A 1 81 ? -12.153 -43.370 9.786 1.00 42.16 81 TRP A O 1
ATOM 617 N N . ILE A 1 82 ? -12.968 -41.350 10.359 1.00 42.03 82 ILE A N 1
ATOM 618 C CA . ILE A 1 82 ? -12.627 -41.389 11.787 1.00 42.03 82 ILE A CA 1
ATOM 619 C C . ILE A 1 82 ? -13.949 -41.557 12.538 1.00 42.03 82 ILE A C 1
ATOM 621 O O . ILE A 1 82 ? -14.878 -40.786 12.320 1.00 42.03 82 ILE A O 1
ATOM 625 N N . SER A 1 83 ? -14.085 -42.594 13.370 1.00 38.78 83 SER A N 1
ATOM 626 C CA . SER A 1 83 ? -15.355 -42.846 14.061 1.00 38.78 83 SER A CA 1
ATOM 627 C C . SER A 1 83 ? -15.584 -41.849 15.200 1.00 38.78 83 SER A C 1
ATOM 629 O O . SER A 1 83 ? -14.656 -41.593 15.963 1.00 38.78 83 SER A O 1
ATOM 631 N N . GLU A 1 84 ? -16.824 -41.375 15.348 1.00 42.97 84 GLU A N 1
ATOM 632 C CA . GLU A 1 84 ? -17.252 -40.327 16.297 1.00 42.97 84 GLU A CA 1
ATOM 633 C C . GLU A 1 84 ? -17.034 -40.660 17.783 1.00 42.97 84 GLU A C 1
ATOM 635 O O . GLU A 1 84 ? -17.061 -39.775 18.638 1.00 42.97 84 GLU A O 1
ATOM 640 N N . ASP A 1 85 ? -16.735 -41.914 18.117 1.00 43.44 85 ASP A N 1
ATOM 641 C CA . ASP A 1 85 ? -16.537 -42.314 19.502 1.00 43.44 85 ASP A CA 1
ATOM 642 C C . ASP A 1 85 ? -15.070 -42.113 19.923 1.00 43.44 85 ASP A C 1
ATOM 644 O O . ASP A 1 85 ? -14.265 -43.046 19.918 1.00 43.44 85 ASP A O 1
ATOM 648 N N . SER A 1 86 ? -14.760 -40.907 20.412 1.00 40.91 86 SER A N 1
ATOM 649 C CA . SER A 1 86 ? -13.586 -40.553 21.252 1.00 40.91 86 SER A CA 1
ATOM 650 C C . SER A 1 86 ? -12.316 -40.005 20.581 1.00 40.91 86 SER A C 1
ATOM 652 O O . SER A 1 86 ? -11.237 -40.129 21.164 1.00 40.91 86 SER A O 1
ATOM 654 N N . VAL A 1 87 ? -12.394 -39.334 19.430 1.00 35.97 87 VAL A N 1
ATOM 655 C CA . VAL A 1 87 ? -11.242 -38.564 18.924 1.00 35.97 87 VAL A CA 1
ATOM 656 C C . VAL A 1 87 ? -11.581 -37.078 18.911 1.00 35.97 87 VAL A C 1
ATOM 658 O O . VAL A 1 87 ? -12.261 -36.589 18.016 1.00 35.97 87 VAL A O 1
ATOM 661 N N . LYS A 1 88 ? -11.071 -36.341 19.906 1.00 37.34 88 LYS A N 1
ATOM 662 C CA . LYS A 1 88 ? -10.807 -34.907 19.744 1.00 37.34 88 LYS A CA 1
ATOM 663 C C . LYS A 1 88 ? -9.787 -34.778 18.612 1.00 37.34 88 LYS A C 1
ATOM 665 O O . LYS A 1 88 ? -8.598 -34.993 18.835 1.00 37.34 88 LYS A O 1
ATOM 670 N N . VAL A 1 89 ? -10.245 -34.492 17.399 1.00 39.56 89 VAL A N 1
ATOM 671 C CA . VAL A 1 89 ? -9.349 -34.075 16.319 1.00 39.56 89 VAL A CA 1
ATOM 672 C C . VAL A 1 89 ? -9.067 -32.592 16.543 1.00 39.56 89 VAL A C 1
ATOM 674 O O . VAL A 1 89 ? -9.736 -31.723 15.997 1.00 39.56 89 VAL A O 1
ATOM 677 N N . GLU A 1 90 ? -8.111 -32.300 17.423 1.00 35.19 90 GLU A N 1
ATOM 678 C CA . GLU A 1 90 ? -7.511 -30.969 17.523 1.00 35.19 90 GLU A CA 1
ATOM 679 C C . GLU A 1 90 ? -6.559 -30.816 16.321 1.00 35.19 90 GLU A C 1
ATOM 681 O O . GLU A 1 90 ? -5.381 -31.152 16.396 1.00 35.19 90 GLU A O 1
ATOM 686 N N . GLY A 1 91 ? -7.117 -30.397 15.178 1.00 36.09 91 GLY A N 1
ATOM 687 C CA . GLY A 1 91 ? -6.378 -30.071 13.954 1.00 36.09 91 GLY A CA 1
ATOM 688 C C . GLY A 1 91 ? -6.460 -31.133 12.854 1.00 36.09 91 GLY A C 1
ATOM 689 O O . GLY A 1 91 ? -5.661 -32.066 12.806 1.00 36.09 91 GLY A O 1
ATOM 690 N N . VAL A 1 92 ? -7.383 -30.951 11.902 1.00 35.53 92 VAL A N 1
ATOM 691 C CA . VAL A 1 92 ? -7.210 -31.508 10.553 1.00 35.53 92 VAL A CA 1
ATOM 692 C C . VAL A 1 92 ? -6.292 -30.547 9.810 1.00 35.53 92 VAL A C 1
ATOM 694 O O . VAL A 1 92 ? -6.716 -29.490 9.355 1.00 35.53 92 VAL A O 1
ATOM 697 N N . LEU A 1 93 ? -5.013 -30.898 9.723 1.00 35.22 93 LEU A N 1
ATOM 698 C CA . LEU A 1 93 ? -4.061 -30.177 8.891 1.00 35.22 93 LEU A CA 1
ATOM 699 C C . LEU A 1 93 ? -4.309 -30.588 7.430 1.00 35.22 93 LEU A C 1
ATOM 701 O O . LEU A 1 93 ? -3.737 -31.566 6.953 1.00 35.22 93 LEU A O 1
ATOM 705 N N . ILE A 1 94 ? -5.176 -29.868 6.712 1.00 43.34 94 ILE A N 1
ATOM 706 C CA . ILE A 1 94 ? -5.183 -29.907 5.240 1.00 43.34 94 ILE A CA 1
ATOM 707 C C . ILE A 1 94 ? -4.038 -28.997 4.778 1.00 43.34 94 ILE A C 1
ATOM 709 O O . ILE A 1 94 ? -4.249 -27.908 4.260 1.00 43.34 94 ILE A O 1
ATOM 713 N N . ALA A 1 95 ? -2.801 -29.404 5.065 1.00 37.31 95 ALA A N 1
ATOM 714 C CA . ALA A 1 95 ? -1.616 -28.737 4.542 1.00 37.31 95 ALA A CA 1
ATOM 715 C C . ALA A 1 95 ? -1.313 -29.301 3.156 1.00 37.31 95 ALA A C 1
ATOM 717 O O . ALA A 1 95 ? -0.393 -30.089 2.969 1.00 37.31 95 ALA A O 1
ATOM 718 N N . GLU A 1 96 ? -2.120 -28.904 2.185 1.00 38.31 96 GLU A N 1
ATOM 719 C CA . GLU A 1 96 ? -1.692 -28.873 0.796 1.00 38.31 96 GLU A CA 1
ATOM 720 C C . GLU A 1 96 ? -2.431 -27.703 0.160 1.00 38.31 96 GLU A C 1
ATOM 722 O O . GLU A 1 96 ? -3.650 -27.596 0.291 1.00 38.31 96 GLU A O 1
ATOM 727 N N . ALA A 1 97 ? -1.685 -26.772 -0.434 1.00 39.78 97 ALA A N 1
ATOM 728 C CA . ALA A 1 97 ? -2.248 -25.628 -1.125 1.00 39.78 97 ALA A CA 1
ATOM 729 C C . ALA A 1 97 ? -3.203 -26.141 -2.210 1.00 39.78 97 ALA A C 1
ATOM 731 O O . ALA A 1 97 ? -2.786 -26.596 -3.274 1.00 39.78 97 ALA A O 1
ATOM 732 N N . ILE A 1 98 ? -4.498 -26.091 -1.914 1.00 41.84 98 ILE A N 1
ATOM 733 C CA . ILE A 1 98 ? -5.591 -26.295 -2.856 1.00 41.84 98 ILE A CA 1
ATOM 734 C C . ILE A 1 98 ? -5.571 -25.063 -3.776 1.00 41.84 98 ILE A C 1
ATOM 736 O O . ILE A 1 98 ? -6.366 -24.142 -3.641 1.00 41.84 98 ILE A O 1
ATOM 740 N N . SER A 1 99 ? -4.610 -25.019 -4.707 1.00 40.91 99 SER A N 1
ATOM 741 C CA . SER A 1 99 ? -4.749 -24.237 -5.937 1.00 40.91 99 SER A CA 1
ATOM 742 C C . SER A 1 99 ? -5.654 -25.049 -6.845 1.00 40.91 99 SER A C 1
ATOM 744 O O . SER A 1 99 ? -5.233 -25.863 -7.667 1.00 40.91 99 SER A O 1
ATOM 746 N N . VAL A 1 100 ? -6.940 -24.936 -6.560 1.00 43.56 100 VAL A N 1
ATOM 747 C CA . VAL A 1 100 ? -7.984 -25.581 -7.325 1.00 43.56 100 VAL A CA 1
ATOM 748 C C . VAL A 1 100 ? -8.457 -24.540 -8.317 1.00 43.56 100 VAL A C 1
ATOM 750 O O . VAL A 1 100 ? -9.393 -23.794 -8.060 1.00 43.56 100 VAL A O 1
ATOM 753 N N . ASP A 1 101 ? -7.780 -24.500 -9.465 1.00 43.12 101 ASP A N 1
ATOM 754 C CA . ASP A 1 101 ? -8.270 -23.843 -10.679 1.00 43.12 101 ASP A CA 1
ATOM 755 C C . ASP A 1 101 ? -9.406 -24.694 -11.275 1.00 43.12 101 ASP A C 1
ATOM 757 O O . ASP A 1 101 ? -9.341 -25.259 -12.367 1.00 43.12 101 ASP A O 1
ATOM 761 N N . LEU A 1 102 ? -10.441 -24.916 -10.468 1.00 42.69 102 LEU A N 1
ATOM 762 C CA . LEU A 1 102 ? -11.733 -25.325 -10.978 1.00 42.69 102 LEU A CA 1
ATOM 763 C C . LEU A 1 102 ? -12.423 -24.014 -11.311 1.00 42.69 102 LEU A C 1
ATOM 765 O O . LEU A 1 102 ? -12.515 -23.148 -10.448 1.00 42.69 102 LEU A O 1
ATOM 769 N N . GLY A 1 103 ? -12.964 -23.878 -12.521 1.00 47.97 103 GLY A N 1
ATOM 770 C CA . GLY A 1 103 ? -13.897 -22.803 -12.881 1.00 47.97 103 GLY A CA 1
ATOM 771 C C . GLY A 1 103 ? -15.221 -22.877 -12.101 1.00 47.97 103 GLY A C 1
ATOM 772 O O . GLY A 1 103 ? -16.299 -22.766 -12.679 1.00 47.97 103 GLY A O 1
ATOM 773 N N . PHE A 1 104 ? -15.148 -23.151 -10.801 1.00 49.75 104 PHE A N 1
ATOM 774 C CA . PHE A 1 104 ? -16.227 -23.243 -9.851 1.00 49.75 104 PHE A CA 1
ATOM 775 C C . PHE A 1 104 ? -16.367 -21.876 -9.194 1.00 49.75 104 PHE A C 1
ATOM 777 O O . PHE A 1 104 ? -15.496 -21.426 -8.453 1.00 49.75 104 PHE A O 1
ATOM 784 N N . VAL A 1 105 ? -17.474 -21.202 -9.481 1.00 58.00 105 VAL A N 1
ATOM 785 C CA . VAL A 1 105 ? -17.837 -19.974 -8.781 1.00 58.00 105 VAL A CA 1
ATOM 786 C C . VAL A 1 105 ? -18.234 -20.374 -7.363 1.00 58.00 105 VAL A C 1
ATOM 788 O O . VAL A 1 105 ? -19.294 -20.965 -7.148 1.00 58.00 105 VAL A O 1
ATOM 791 N N . ILE A 1 106 ? -17.362 -20.103 -6.394 1.00 65.19 106 ILE A N 1
ATOM 792 C CA . ILE A 1 106 ? -17.708 -20.247 -4.984 1.00 65.19 106 ILE A CA 1
ATOM 793 C C . ILE A 1 106 ? -18.568 -19.039 -4.619 1.00 65.19 106 ILE A C 1
ATOM 795 O O . ILE A 1 106 ? -18.069 -17.926 -4.499 1.00 65.19 106 ILE A O 1
ATOM 799 N N . ASN A 1 107 ? -19.876 -19.257 -4.492 1.00 67.94 107 ASN A N 1
ATOM 800 C CA . ASN A 1 107 ? -20.813 -18.185 -4.148 1.00 67.94 107 ASN A CA 1
ATOM 801 C C . ASN A 1 107 ? -20.694 -17.751 -2.680 1.00 67.94 107 ASN A C 1
ATOM 803 O O . ASN A 1 107 ? -21.023 -16.614 -2.362 1.00 67.94 107 ASN A O 1
ATOM 807 N N . GLU A 1 108 ? -20.257 -18.649 -1.792 1.00 75.94 108 GLU A N 1
ATOM 808 C CA . GLU A 1 108 ? -20.159 -18.380 -0.359 1.00 75.94 108 GLU A CA 1
ATOM 809 C C . GLU A 1 108 ? -19.132 -19.315 0.292 1.00 75.94 108 GLU A C 1
ATOM 811 O O . GLU A 1 108 ? -19.125 -20.522 0.030 1.00 75.94 108 GLU A O 1
ATOM 816 N N . VAL A 1 109 ? -18.263 -18.755 1.135 1.00 77.25 109 VAL A N 1
ATOM 817 C CA . VAL A 1 109 ? -17.343 -19.509 1.994 1.00 77.25 109 VAL A CA 1
ATOM 818 C C . VAL A 1 109 ? -17.710 -19.196 3.434 1.00 77.25 109 VAL A C 1
ATOM 820 O O . VAL A 1 109 ? -17.626 -18.048 3.862 1.00 77.25 109 VAL A O 1
ATOM 823 N N . PHE A 1 110 ? -18.092 -20.222 4.189 1.00 76.06 110 PHE A N 1
ATOM 824 C CA . PHE A 1 110 ? -18.297 -20.101 5.627 1.00 76.06 110 PHE A CA 1
ATOM 825 C C . PHE A 1 110 ? -16.998 -20.450 6.342 1.00 76.06 110 PHE A C 1
ATOM 827 O O . PHE A 1 110 ? -16.537 -21.591 6.276 1.00 76.06 110 PHE A O 1
ATOM 834 N N . ILE A 1 111 ? -16.419 -19.465 7.022 1.00 77.69 111 ILE A N 1
ATOM 835 C CA . ILE A 1 111 ? -15.261 -19.647 7.894 1.00 77.69 111 ILE A CA 1
ATOM 836 C C . ILE A 1 111 ? -15.734 -19.355 9.316 1.00 77.69 111 ILE A C 1
ATOM 838 O O . ILE A 1 111 ? -16.191 -18.251 9.591 1.00 77.69 111 ILE A O 1
ATOM 842 N N . ASP A 1 112 ? -15.677 -20.359 10.191 1.00 74.56 112 ASP A N 1
ATOM 843 C CA . ASP A 1 112 ? -16.031 -20.208 11.611 1.00 74.56 112 ASP A CA 1
ATOM 844 C C . ASP A 1 112 ? -14.902 -19.506 12.382 1.00 74.56 112 ASP A C 1
ATOM 846 O O . ASP A 1 112 ? -15.146 -18.599 13.173 1.00 74.56 112 ASP A O 1
ATOM 850 N N . ASP A 1 113 ? -13.652 -19.877 12.085 1.00 77.56 113 ASP A N 1
ATOM 851 C CA . ASP A 1 113 ? -12.456 -19.281 12.677 1.00 77.56 113 ASP A CA 1
ATOM 852 C C . ASP A 1 113 ? -11.317 -19.191 11.649 1.00 77.56 113 ASP A C 1
ATOM 854 O O . ASP A 1 113 ? -11.054 -20.144 10.907 1.00 77.56 113 ASP A O 1
ATOM 858 N N . LEU A 1 114 ? -10.649 -18.036 11.602 1.00 81.62 114 LEU A N 1
ATOM 859 C CA . LEU A 1 114 ? -9.501 -17.767 10.740 1.00 81.62 114 LEU A CA 1
ATOM 860 C C . LEU A 1 114 ? -8.318 -17.331 11.603 1.00 81.62 114 LEU A C 1
ATOM 862 O O . LEU A 1 114 ? -8.191 -16.167 11.982 1.00 81.62 114 LEU A O 1
ATOM 866 N N . HIS A 1 115 ? -7.417 -18.270 11.873 1.00 79.69 115 HIS A N 1
ATOM 867 C CA . HIS A 1 115 ? -6.154 -17.993 12.546 1.00 79.69 115 HIS A CA 1
ATOM 868 C C . HIS A 1 115 ? -5.019 -17.858 11.532 1.00 79.69 115 HIS A C 1
ATOM 870 O O . HIS A 1 115 ? -4.607 -18.843 10.918 1.00 79.69 115 HIS A O 1
ATOM 876 N N . ILE A 1 116 ? -4.479 -16.647 11.407 1.00 81.31 116 ILE A N 1
ATOM 877 C CA . ILE A 1 116 ? -3.297 -16.354 10.591 1.00 81.31 116 ILE A CA 1
ATOM 878 C C . ILE A 1 116 ? -2.138 -16.100 11.548 1.00 81.31 116 ILE A C 1
ATOM 880 O O . ILE A 1 116 ? -2.088 -15.074 12.223 1.00 81.31 116 ILE A O 1
ATOM 884 N N . ASN A 1 117 ? -1.237 -17.074 11.648 1.00 79.62 117 ASN A N 1
ATOM 885 C CA . ASN A 1 117 ? -0.003 -16.938 12.412 1.00 79.62 117 ASN A CA 1
ATOM 886 C C . ASN A 1 117 ? 1.123 -16.630 11.439 1.00 79.62 117 ASN A C 1
ATOM 888 O O . ASN A 1 117 ? 1.607 -17.545 10.773 1.00 79.62 117 ASN A O 1
ATOM 892 N N . ASP A 1 118 ? 1.534 -15.368 11.393 1.00 77.75 118 ASP A N 1
ATOM 893 C CA . ASP A 1 118 ? 2.700 -14.958 10.625 1.00 77.75 118 ASP A CA 1
ATOM 894 C C . ASP A 1 118 ? 3.888 -14.643 11.538 1.00 77.75 118 ASP A C 1
ATOM 896 O O . ASP A 1 118 ? 3.741 -14.216 12.689 1.00 77.75 118 ASP A O 1
ATOM 900 N N . SER A 1 119 ? 5.085 -14.889 11.025 1.00 78.06 119 SER A N 1
ATOM 901 C CA . SER A 1 119 ? 6.341 -14.546 11.665 1.00 78.06 119 SER A CA 1
ATOM 902 C C . SER A 1 119 ? 7.218 -13.811 10.664 1.00 78.06 119 SER A C 1
ATOM 904 O O . SER A 1 119 ? 7.840 -14.427 9.798 1.00 78.06 119 SER A O 1
ATOM 906 N N . LEU A 1 120 ? 7.324 -12.498 10.844 1.00 70.31 120 LEU A N 1
ATOM 907 C CA . LEU A 1 120 ? 8.295 -11.682 10.130 1.00 70.31 120 LEU A CA 1
ATOM 908 C C . LEU A 1 120 ? 9.723 -12.109 10.483 1.00 70.31 120 LEU A C 1
ATOM 910 O O . LEU A 1 120 ? 10.047 -12.368 11.650 1.00 70.31 120 LEU A O 1
ATOM 914 N N . SER A 1 121 ? 10.596 -12.158 9.477 1.00 70.44 121 SER A N 1
ATOM 915 C CA . SER A 1 121 ? 12.015 -12.377 9.721 1.00 70.44 121 SER A CA 1
ATOM 916 C C . SER A 1 121 ? 12.641 -11.116 10.335 1.00 70.44 121 SER A C 1
ATOM 918 O O . SER A 1 121 ? 12.082 -10.021 10.294 1.00 70.44 121 SER A O 1
ATOM 920 N N . SER A 1 122 ? 13.819 -11.237 10.949 1.00 64.81 122 SER A N 1
ATOM 921 C CA . SER A 1 122 ? 14.478 -10.108 11.624 1.00 64.81 122 SER A CA 1
ATOM 922 C C . SER A 1 122 ? 15.091 -9.066 10.673 1.00 64.81 122 SER A C 1
ATOM 924 O O . SER A 1 122 ? 15.870 -8.222 11.123 1.00 64.81 122 SER A O 1
ATOM 926 N N . ASN A 1 123 ? 14.830 -9.144 9.368 1.00 66.38 123 ASN A N 1
ATOM 927 C CA . ASN A 1 123 ? 15.405 -8.219 8.402 1.00 66.38 123 ASN A CA 1
ATOM 928 C C . ASN A 1 123 ? 14.716 -6.852 8.494 1.00 66.38 123 ASN A C 1
ATOM 930 O O . ASN A 1 123 ? 13.493 -6.741 8.556 1.00 66.38 123 ASN A O 1
ATOM 934 N N . ALA A 1 124 ? 15.511 -5.782 8.495 1.00 57.16 124 ALA A N 1
ATOM 935 C CA . ALA A 1 124 ? 14.966 -4.433 8.448 1.00 57.16 124 ALA A CA 1
ATOM 936 C C . ALA A 1 124 ? 14.243 -4.208 7.108 1.00 57.16 124 ALA A C 1
ATOM 938 O O . ALA A 1 124 ? 14.833 -4.437 6.053 1.00 57.16 124 ALA A O 1
ATOM 939 N N . SER A 1 125 ? 13.026 -3.656 7.162 1.00 61.88 125 SER A N 1
ATOM 940 C CA . SER A 1 125 ? 12.196 -3.244 6.009 1.00 61.88 125 SER A CA 1
ATOM 941 C C . SER A 1 125 ? 11.337 -4.324 5.340 1.00 61.88 125 SER A C 1
ATOM 943 O O . SER A 1 125 ? 10.801 -4.067 4.265 1.00 61.88 125 SER A O 1
ATOM 945 N N . GLU A 1 126 ? 11.147 -5.493 5.955 1.00 65.69 126 GLU A N 1
ATOM 946 C CA . GLU A 1 126 ? 10.131 -6.439 5.474 1.00 65.69 126 GLU A CA 1
ATOM 947 C C . GLU A 1 126 ? 8.714 -5.936 5.797 1.00 65.69 126 GLU A C 1
ATOM 949 O O . GLU A 1 126 ? 8.450 -5.411 6.881 1.00 65.69 126 GLU A O 1
ATOM 954 N N . THR A 1 127 ? 7.810 -6.078 4.827 1.00 67.69 127 THR A N 1
ATOM 955 C CA . THR A 1 127 ? 6.372 -5.835 4.988 1.00 67.69 127 THR A CA 1
ATOM 956 C C . THR A 1 127 ? 5.668 -7.170 4.857 1.00 67.69 127 THR A C 1
ATOM 958 O O . THR A 1 127 ? 5.852 -7.854 3.854 1.00 67.69 127 THR A O 1
ATOM 961 N N . ASP A 1 128 ? 4.864 -7.516 5.854 1.00 75.44 128 ASP A N 1
ATOM 962 C CA . ASP A 1 128 ? 4.017 -8.700 5.827 1.00 75.44 128 ASP A CA 1
ATOM 963 C C . ASP A 1 128 ? 2.544 -8.300 5.707 1.00 75.44 128 ASP A C 1
ATOM 965 O O . ASP A 1 128 ? 2.124 -7.242 6.190 1.00 75.44 128 ASP A O 1
ATOM 969 N N . ILE A 1 129 ? 1.774 -9.128 5.007 1.00 77.50 129 ILE A N 1
ATOM 970 C CA . ILE A 1 129 ? 0.353 -8.927 4.760 1.00 77.50 129 ILE A CA 1
ATOM 971 C C . ILE A 1 129 ? -0.373 -10.206 5.150 1.00 77.50 129 ILE A C 1
ATOM 973 O O . ILE A 1 129 ? -0.418 -11.161 4.381 1.00 77.50 129 ILE A O 1
ATOM 977 N N . GLY A 1 130 ? -1.018 -10.182 6.317 1.00 80.00 130 GLY A N 1
ATOM 978 C CA . GLY A 1 130 ? -1.824 -11.318 6.761 1.00 80.00 130 GLY A CA 1
ATOM 979 C C . GLY A 1 130 ? -3.036 -11.565 5.858 1.00 80.00 130 GLY A C 1
ATOM 980 O O . GLY A 1 130 ? -3.282 -12.691 5.440 1.00 80.00 130 GLY A O 1
ATOM 981 N N . ILE A 1 131 ? -3.797 -10.514 5.535 1.00 83.19 131 ILE A N 1
ATOM 982 C CA . ILE A 1 131 ? -4.968 -10.597 4.652 1.00 83.19 131 ILE A CA 1
ATOM 983 C C . ILE A 1 131 ? -4.837 -9.525 3.576 1.00 83.19 131 ILE A C 1
ATOM 985 O O . ILE A 1 131 ? -4.848 -8.333 3.886 1.00 83.19 131 ILE A O 1
ATOM 989 N N . ASP A 1 132 ? -4.734 -9.959 2.321 1.00 78.56 132 ASP A N 1
ATOM 990 C CA . ASP A 1 132 ? -4.804 -9.084 1.154 1.00 78.56 132 ASP A CA 1
ATOM 991 C C . ASP A 1 132 ? -6.115 -9.308 0.406 1.00 78.56 132 ASP A C 1
ATOM 993 O O . ASP A 1 132 ? -6.508 -10.441 0.120 1.00 78.56 132 ASP A O 1
ATOM 997 N N . ILE A 1 133 ? -6.791 -8.210 0.090 1.00 80.38 133 ILE A N 1
ATOM 998 C CA . ILE A 1 133 ? -8.070 -8.212 -0.602 1.00 80.38 133 ILE A CA 1
ATOM 999 C C . ILE A 1 133 ? -7.950 -7.256 -1.781 1.00 80.38 133 ILE A C 1
ATOM 1001 O O . ILE A 1 133 ? -7.991 -6.038 -1.614 1.00 80.38 133 ILE A O 1
ATOM 1005 N N . ASN A 1 134 ? -7.822 -7.822 -2.979 1.00 73.62 134 ASN A N 1
ATOM 1006 C CA . ASN A 1 134 ? -7.636 -7.068 -4.211 1.00 73.62 134 ASN A CA 1
ATOM 1007 C C . ASN A 1 134 ? -8.774 -7.382 -5.198 1.00 73.62 134 ASN A C 1
ATOM 1009 O O . ASN A 1 134 ? -8.646 -8.307 -6.007 1.00 73.62 134 ASN A O 1
ATOM 1013 N N . PRO A 1 135 ? -9.928 -6.698 -5.091 1.00 72.25 135 PRO A N 1
ATOM 1014 C CA . PRO A 1 135 ? -11.037 -6.932 -6.002 1.00 72.25 135 PRO A CA 1
ATOM 1015 C C . PRO A 1 135 ? -10.658 -6.496 -7.423 1.00 72.25 135 PRO A C 1
ATOM 1017 O O . PRO A 1 135 ? -10.126 -5.408 -7.633 1.00 72.25 135 PRO A O 1
ATOM 1020 N N . ASP A 1 136 ? -10.978 -7.325 -8.418 1.00 73.25 136 ASP A N 1
ATOM 1021 C CA . ASP A 1 136 ? -10.821 -6.950 -9.823 1.00 73.25 136 ASP A CA 1
ATOM 1022 C C . ASP A 1 136 ? -11.891 -5.923 -10.221 1.00 73.25 136 ASP A C 1
ATOM 1024 O O . ASP A 1 136 ? -13.054 -6.246 -10.485 1.00 73.25 136 ASP A O 1
ATOM 1028 N N . VAL A 1 137 ? -11.477 -4.659 -10.276 1.00 69.44 137 VAL A N 1
ATOM 1029 C CA . VAL A 1 137 ? -12.353 -3.533 -10.609 1.00 69.44 137 VAL A CA 1
ATOM 1030 C C . VAL A 1 137 ? -12.684 -3.434 -12.101 1.00 69.44 137 VAL A C 1
ATOM 1032 O O . VAL A 1 137 ? -13.557 -2.652 -12.472 1.00 69.44 137 VAL A O 1
ATOM 1035 N N . THR A 1 138 ? -12.057 -4.229 -12.978 1.00 63.81 138 THR A N 1
ATOM 1036 C CA . THR A 1 138 ? -12.310 -4.156 -14.432 1.00 63.81 138 THR A CA 1
ATOM 1037 C C . THR A 1 138 ? -13.732 -4.577 -14.816 1.00 63.81 138 THR A C 1
ATOM 1039 O O . THR A 1 138 ? -14.241 -4.166 -15.860 1.00 63.81 138 THR A O 1
ATOM 1042 N N . SER A 1 139 ? -14.402 -5.345 -13.950 1.00 67.94 139 SER A N 1
ATOM 1043 C CA . SER A 1 139 ? -15.794 -5.788 -14.113 1.00 67.94 139 SER A CA 1
ATOM 1044 C C . SER A 1 139 ? -16.793 -5.058 -13.201 1.00 67.94 139 SER A C 1
ATOM 1046 O O . SER A 1 139 ? -17.993 -5.343 -13.235 1.00 67.94 139 SER A O 1
ATOM 1048 N N . GLN A 1 140 ? -16.323 -4.104 -12.393 1.00 75.38 140 GLN A N 1
ATOM 1049 C CA . GLN A 1 140 ? -17.150 -3.395 -11.425 1.00 75.38 140 GLN A CA 1
ATOM 1050 C C . GLN A 1 140 ? -18.064 -2.379 -12.131 1.00 75.38 140 GLN A C 1
ATOM 1052 O O . GLN A 1 140 ? -17.625 -1.580 -12.958 1.00 75.38 140 GLN A O 1
ATOM 1057 N N . VAL A 1 141 ? -19.359 -2.384 -11.806 1.00 76.62 141 VAL A N 1
ATOM 1058 C CA . VAL A 1 141 ? -20.291 -1.350 -12.282 1.00 76.62 141 VAL A CA 1
ATOM 1059 C C . VAL A 1 141 ? -20.269 -0.157 -11.327 1.00 76.62 141 VAL A C 1
ATOM 1061 O O . VAL A 1 141 ? -19.997 -0.311 -10.142 1.00 76.62 141 VAL A O 1
ATOM 1064 N N . ALA A 1 142 ? -20.601 1.042 -11.814 1.00 76.38 142 ALA A N 1
ATOM 1065 C CA . ALA A 1 142 ? -20.500 2.288 -11.038 1.00 76.38 142 ALA A CA 1
ATOM 1066 C C . ALA A 1 142 ? -21.320 2.323 -9.726 1.00 76.38 142 ALA A C 1
ATOM 1068 O O . ALA A 1 142 ? -21.138 3.228 -8.919 1.00 76.38 142 ALA A O 1
ATOM 1069 N N . SER A 1 143 ? -22.240 1.376 -9.523 1.00 75.00 143 SER A N 1
ATOM 1070 C CA . SER A 1 143 ? -23.053 1.235 -8.309 1.00 75.00 143 SER A CA 1
ATOM 1071 C C . SER A 1 143 ? -22.599 0.105 -7.382 1.00 75.00 143 SER A C 1
ATOM 1073 O O . SER A 1 143 ? -23.310 -0.202 -6.429 1.00 75.00 143 SER A O 1
ATOM 1075 N N . SER A 1 144 ? -21.502 -0.586 -7.690 1.00 77.25 144 SER A N 1
ATOM 1076 C CA . SER A 1 144 ? -21.002 -1.659 -6.837 1.00 77.25 144 SER A CA 1
ATOM 1077 C C . SER A 1 144 ? -20.357 -1.082 -5.583 1.00 77.25 144 SER A C 1
ATOM 1079 O O . SER A 1 144 ? -19.544 -0.165 -5.658 1.00 77.25 144 SER A O 1
ATOM 1081 N N . GLU A 1 145 ? -20.668 -1.685 -4.445 1.00 81.12 145 GLU A N 1
ATOM 1082 C CA . GLU A 1 145 ? -20.030 -1.414 -3.162 1.00 81.12 145 GLU A CA 1
ATOM 1083 C C . GLU A 1 145 ? -19.151 -2.610 -2.792 1.00 81.12 145 GLU A C 1
ATOM 1085 O O . GLU A 1 145 ? -19.527 -3.757 -3.046 1.00 81.12 145 GLU A O 1
ATOM 1090 N N . TYR A 1 146 ? -17.970 -2.347 -2.234 1.00 76.50 146 TYR A N 1
ATOM 1091 C CA . TYR A 1 146 ? -17.075 -3.384 -1.738 1.00 76.50 146 TYR A CA 1
ATOM 1092 C C . TYR A 1 146 ? -16.781 -3.131 -0.265 1.00 76.50 146 TYR A C 1
ATOM 1094 O O . TYR A 1 146 ? -16.190 -2.110 0.083 1.00 76.50 146 TYR A O 1
ATOM 1102 N N . ASN A 1 147 ? -17.174 -4.077 0.584 1.00 77.25 147 ASN A N 1
ATOM 1103 C CA . ASN A 1 147 ? -16.907 -4.033 2.013 1.00 77.25 147 ASN A CA 1
ATOM 1104 C C . ASN A 1 147 ? -15.857 -5.095 2.344 1.00 77.25 147 ASN A C 1
ATOM 1106 O O . ASN A 1 147 ? -16.138 -6.288 2.278 1.00 77.25 147 ASN A O 1
ATOM 1110 N N . ALA A 1 148 ? -14.641 -4.656 2.685 1.00 78.12 148 ALA A N 1
ATOM 1111 C CA . ALA A 1 148 ? -13.562 -5.557 3.103 1.00 78.12 148 ALA A CA 1
ATOM 1112 C C . ALA A 1 148 ? -13.862 -6.226 4.457 1.00 78.12 148 ALA A C 1
ATOM 1114 O O . ALA A 1 148 ? -13.444 -7.351 4.709 1.00 78.12 148 ALA A O 1
ATOM 1115 N N . LEU A 1 149 ? -14.610 -5.526 5.313 1.00 83.88 149 LEU A N 1
ATOM 1116 C CA . LEU A 1 149 ? -15.153 -6.032 6.563 1.00 83.88 149 LEU A CA 1
ATOM 1117 C C . LEU A 1 149 ? -16.554 -5.443 6.740 1.00 83.88 149 LEU A C 1
ATOM 1119 O O . LEU A 1 149 ? -16.693 -4.232 6.900 1.00 83.88 149 LEU A O 1
ATOM 1123 N N . ASP A 1 150 ? -17.575 -6.294 6.710 1.00 83.81 150 ASP A N 1
ATOM 1124 C CA . ASP A 1 150 ? -18.950 -5.929 7.051 1.00 83.81 150 ASP A CA 1
ATOM 1125 C C . ASP A 1 150 ? -19.386 -6.721 8.283 1.00 83.81 150 ASP A C 1
ATOM 1127 O O . ASP A 1 150 ? -19.185 -7.934 8.365 1.00 83.81 150 ASP A O 1
ATOM 1131 N N . ILE A 1 151 ? -19.963 -6.025 9.260 1.00 80.94 151 ILE A N 1
ATOM 1132 C CA . ILE A 1 151 ? -20.450 -6.632 10.493 1.00 80.94 151 ILE A CA 1
ATOM 1133 C C . ILE A 1 151 ? -21.881 -6.178 10.722 1.00 80.94 151 ILE A C 1
ATOM 1135 O O . ILE A 1 151 ? -22.145 -5.058 11.161 1.00 80.94 151 ILE A O 1
ATOM 1139 N N . ALA A 1 152 ? -22.809 -7.098 10.483 1.00 82.06 152 ALA A N 1
ATOM 1140 C CA . ALA A 1 152 ? -24.230 -6.871 10.660 1.00 82.06 152 ALA A CA 1
ATOM 1141 C C . ALA A 1 152 ? -24.787 -7.719 11.811 1.00 82.06 152 ALA A C 1
ATOM 1143 O O . ALA A 1 152 ? -24.541 -8.921 11.907 1.00 82.06 152 ALA A O 1
ATOM 1144 N N . VAL A 1 153 ? -25.607 -7.100 12.664 1.00 79.62 153 VAL A N 1
ATOM 1145 C CA . VAL A 1 153 ? -26.442 -7.818 13.636 1.00 79.62 153 VAL A CA 1
ATOM 1146 C C . VAL A 1 153 ? -27.856 -7.902 13.078 1.00 79.62 153 VAL A C 1
ATOM 1148 O O . VAL A 1 153 ? -28.538 -6.887 12.937 1.00 79.62 153 VAL A O 1
ATOM 1151 N N . VAL A 1 154 ? -28.317 -9.114 12.770 1.00 78.19 154 VAL A N 1
ATOM 1152 C CA . VAL A 1 154 ? -29.665 -9.336 12.233 1.00 78.19 154 VAL A CA 1
ATOM 1153 C C . VAL A 1 154 ? -30.619 -9.745 13.358 1.00 78.19 154 VAL A C 1
ATOM 1155 O O . VAL A 1 154 ? -30.470 -10.808 13.951 1.00 78.19 154 VAL A O 1
ATOM 1158 N N . GLY A 1 155 ? -31.644 -8.921 13.605 1.00 59.12 155 GLY A N 1
ATOM 1159 C CA . GLY A 1 155 ? -32.772 -9.241 14.487 1.00 59.12 155 GLY A CA 1
ATOM 1160 C C . GLY A 1 155 ? -32.555 -8.919 15.973 1.00 59.12 155 GLY A C 1
ATOM 1161 O O . GLY A 1 155 ? -31.907 -9.662 16.700 1.00 59.12 155 GLY A O 1
ATOM 1162 N N . GLY A 1 156 ? -33.210 -7.855 16.450 1.00 68.19 156 GLY A N 1
ATOM 1163 C CA . GLY A 1 156 ? -33.252 -7.467 17.867 1.00 68.19 156 GLY A CA 1
ATOM 1164 C C . GLY A 1 156 ? -32.243 -6.382 18.256 1.00 68.19 156 GLY A C 1
ATOM 1165 O O . GLY A 1 156 ? -31.374 -6.009 17.476 1.00 68.19 156 GLY A O 1
ATOM 1166 N N . SER A 1 157 ? -32.387 -5.842 19.469 1.00 72.75 157 SER A N 1
ATOM 1167 C CA . SER A 1 157 ? -31.373 -4.973 20.076 1.00 72.75 157 SER A CA 1
ATOM 1168 C C . SER A 1 157 ? -30.301 -5.867 20.701 1.00 72.75 157 SER A C 1
ATOM 1170 O O . SER A 1 157 ? -30.613 -6.533 21.694 1.00 72.75 157 SER A O 1
ATOM 1172 N N . PRO A 1 158 ? -29.076 -5.942 20.149 1.00 71.75 158 PRO A N 1
ATOM 1173 C CA . PRO A 1 158 ? -28.025 -6.739 20.763 1.00 71.75 158 PRO A CA 1
ATOM 1174 C C . PRO A 1 158 ? -27.777 -6.230 22.185 1.00 71.75 158 PRO A C 1
ATOM 1176 O O . PRO A 1 158 ? -27.590 -5.038 22.410 1.00 71.75 158 PRO A O 1
ATOM 1179 N N . SER A 1 159 ? -27.786 -7.137 23.160 1.00 80.12 159 SER A N 1
ATOM 1180 C CA . SER A 1 159 ? -27.430 -6.823 24.549 1.00 80.12 159 SER A CA 1
ATOM 1181 C C . SER A 1 159 ? -25.915 -6.851 24.793 1.00 80.12 159 SER A C 1
ATOM 1183 O O . SER A 1 159 ? -25.486 -6.756 25.940 1.00 80.12 159 SER A O 1
ATOM 1185 N N . GLY A 1 160 ? -25.113 -7.052 23.743 1.00 78.81 160 GLY A N 1
ATOM 1186 C CA . GLY A 1 160 ? -23.657 -7.175 23.798 1.00 78.81 160 GLY A CA 1
ATOM 1187 C C . GLY A 1 160 ? -22.943 -6.143 22.926 1.00 78.81 160 GLY A C 1
ATOM 1188 O O . GLY A 1 160 ? -23.564 -5.472 22.104 1.00 78.81 160 GLY A O 1
ATOM 1189 N N . THR A 1 161 ? -21.629 -6.035 23.113 1.00 79.75 161 THR A N 1
ATOM 1190 C CA . THR A 1 161 ? -20.753 -5.179 22.303 1.00 79.75 161 THR A CA 1
ATOM 1191 C C . THR A 1 161 ? -20.268 -5.948 21.081 1.00 79.75 161 THR A C 1
ATOM 1193 O O . THR A 1 161 ? -19.773 -7.065 21.213 1.00 79.75 161 THR A O 1
ATOM 1196 N N . VAL A 1 162 ? -20.372 -5.333 19.907 1.00 75.88 162 VAL A N 1
ATOM 1197 C CA . VAL A 1 162 ? -19.742 -5.813 18.674 1.00 75.88 162 VAL A CA 1
ATOM 1198 C C . VAL A 1 162 ? -18.478 -4.992 18.452 1.00 75.88 162 VAL A C 1
ATOM 1200 O O . VAL A 1 162 ? -18.535 -3.764 18.463 1.00 75.88 162 VAL A O 1
ATOM 1203 N N . VAL A 1 163 ? -17.339 -5.662 18.289 1.00 80.75 163 VAL A N 1
ATOM 1204 C CA . VAL A 1 163 ? -16.038 -5.020 18.070 1.00 80.75 163 VAL A CA 1
ATOM 1205 C C . VAL A 1 163 ? -15.526 -5.451 16.705 1.00 80.75 163 VAL A C 1
ATOM 1207 O O . VAL A 1 163 ? -15.259 -6.630 16.505 1.00 80.75 163 VAL A O 1
ATOM 1210 N N . ALA A 1 164 ? -15.411 -4.502 15.773 1.00 80.88 164 ALA A N 1
ATOM 1211 C CA . ALA A 1 164 ? -14.916 -4.783 14.425 1.00 80.88 164 ALA A CA 1
ATOM 1212 C C . ALA A 1 164 ? -13.398 -4.962 14.378 1.00 80.88 164 ALA A C 1
ATOM 1214 O O . ALA A 1 164 ? -12.885 -5.791 13.635 1.00 80.88 164 ALA A O 1
ATOM 1215 N N . LEU A 1 165 ? -12.690 -4.187 15.197 1.00 84.81 165 LEU A N 1
ATOM 1216 C CA . LEU A 1 165 ? -11.243 -4.214 15.294 1.00 84.81 165 LEU A CA 1
ATOM 1217 C C . LEU A 1 165 ? -10.835 -4.017 16.753 1.00 84.81 165 LEU A C 1
ATOM 1219 O O . LEU A 1 165 ? -11.283 -3.078 17.410 1.00 84.81 165 LEU A O 1
ATOM 1223 N N . SER A 1 166 ? -9.974 -4.900 17.253 1.00 82.62 166 SER A N 1
ATOM 1224 C CA . SER A 1 166 ? -9.349 -4.779 18.569 1.00 82.62 166 SER A CA 1
ATOM 1225 C C . SER A 1 166 ? -7.853 -5.012 18.455 1.00 82.62 166 SER A C 1
ATOM 1227 O O . SER A 1 166 ? -7.427 -5.951 17.786 1.00 82.62 166 SER A O 1
ATOM 1229 N N . THR A 1 167 ? -7.063 -4.205 19.153 1.00 81.69 167 THR A N 1
ATOM 1230 C CA . THR A 1 167 ? -5.620 -4.409 19.284 1.00 81.69 167 THR A CA 1
ATOM 1231 C C . THR A 1 167 ? -5.270 -4.862 20.694 1.00 81.69 167 THR A C 1
ATOM 1233 O O . THR A 1 167 ? -5.971 -4.571 21.666 1.00 81.69 167 THR A O 1
ATOM 1236 N N . HIS A 1 168 ? -4.176 -5.610 20.813 1.00 82.38 168 HIS A N 1
ATOM 1237 C CA . HIS A 1 168 ? -3.621 -5.989 22.106 1.00 82.38 168 HIS A CA 1
ATOM 1238 C C . HIS A 1 168 ? -2.669 -4.913 22.638 1.00 82.38 168 HIS A C 1
ATOM 1240 O O . HIS A 1 168 ? -2.298 -3.959 21.952 1.00 82.38 168 HIS A O 1
ATOM 1246 N N . LYS A 1 169 ? -2.255 -5.081 23.896 1.00 77.12 169 LYS A N 1
ATOM 1247 C CA . LYS A 1 169 ? -1.200 -4.266 24.494 1.00 77.12 169 LYS A CA 1
ATOM 1248 C C . LYS A 1 169 ? 0.071 -4.346 23.632 1.00 77.12 169 LYS A C 1
ATOM 1250 O O . LYS A 1 169 ? 0.400 -5.416 23.133 1.00 77.12 169 LYS A O 1
ATOM 1255 N N . ASP A 1 170 ? 0.776 -3.222 23.515 1.00 76.75 170 ASP A N 1
ATOM 1256 C CA . ASP A 1 170 ? 2.058 -3.086 22.808 1.00 76.75 170 ASP A CA 1
ATOM 1257 C C . ASP A 1 170 ? 1.958 -3.179 21.269 1.00 76.75 170 ASP A C 1
ATOM 1259 O O . ASP A 1 170 ? 2.976 -3.187 20.578 1.00 76.75 170 ASP A O 1
ATOM 1263 N N . VAL A 1 171 ? 0.741 -3.166 20.715 1.00 76.56 171 VAL A N 1
ATOM 1264 C CA . VAL A 1 171 ? 0.526 -2.950 19.279 1.00 76.56 171 VAL A CA 1
ATOM 1265 C C . VAL A 1 171 ? 0.817 -1.482 18.950 1.00 76.56 171 VAL A C 1
ATOM 1267 O O . VAL A 1 171 ? 0.347 -0.567 19.632 1.00 76.56 171 VAL A O 1
ATOM 1270 N N . SER A 1 172 ? 1.640 -1.260 17.922 1.00 78.69 172 SER A N 1
ATOM 1271 C CA . SER A 1 172 ? 1.906 0.080 17.381 1.00 78.69 172 SER A CA 1
ATOM 1272 C C . SER A 1 172 ? 0.618 0.721 16.846 1.00 78.69 172 SER A C 1
ATOM 1274 O O . SER A 1 172 ? -0.342 -0.004 16.590 1.00 78.69 172 SER A O 1
ATOM 1276 N N . PRO A 1 173 ? 0.573 2.057 16.672 1.00 80.88 173 PRO A N 1
ATOM 1277 C CA . PRO A 1 173 ? -0.596 2.740 16.127 1.00 80.88 173 PRO A CA 1
ATOM 1278 C C . PRO A 1 173 ? -1.186 2.027 14.905 1.00 80.88 173 PRO A C 1
ATOM 1280 O O . PRO A 1 173 ? -0.431 1.619 14.018 1.00 80.88 173 PRO A O 1
ATOM 1283 N N . ILE A 1 174 ? -2.515 1.880 14.857 1.00 80.81 174 ILE A N 1
ATOM 1284 C CA . ILE A 1 174 ? -3.182 1.389 13.646 1.00 80.81 174 ILE A CA 1
ATOM 1285 C C . ILE A 1 174 ? -3.062 2.492 12.608 1.00 80.81 174 ILE A C 1
ATOM 1287 O O . ILE A 1 174 ? -3.429 3.639 12.864 1.00 80.81 174 ILE A O 1
ATOM 1291 N N . LYS A 1 175 ? -2.541 2.132 11.441 1.00 77.75 175 LYS A N 1
ATOM 1292 C CA . LYS A 1 175 ? -2.325 3.070 10.351 1.00 77.75 175 LYS A CA 1
ATOM 1293 C C . LYS A 1 175 ? -3.321 2.782 9.247 1.00 77.75 175 LYS A C 1
ATOM 1295 O O . LYS A 1 175 ? -3.305 1.694 8.675 1.00 77.75 175 LYS A O 1
ATOM 1300 N N . GLN A 1 176 ? -4.172 3.752 8.941 1.00 80.69 176 GLN A N 1
ATOM 1301 C CA . GLN A 1 176 ? -4.975 3.726 7.730 1.00 80.69 176 GLN A CA 1
ATOM 1302 C C . GLN A 1 176 ? -4.229 4.524 6.667 1.00 80.69 176 GLN A C 1
ATOM 1304 O O . GLN A 1 176 ? -4.048 5.734 6.797 1.00 80.69 176 GLN A O 1
ATOM 1309 N N . SER A 1 177 ? -3.788 3.846 5.613 1.00 74.31 177 SER A N 1
ATOM 1310 C CA . SER A 1 177 ? -3.260 4.530 4.440 1.00 74.31 177 SER A CA 1
ATOM 1311 C C . SER A 1 177 ? -4.386 4.715 3.436 1.00 74.31 177 SER A C 1
ATOM 1313 O O . SER A 1 177 ? -5.051 3.751 3.058 1.00 74.31 177 SER A O 1
ATOM 1315 N N . VAL A 1 178 ? -4.617 5.964 3.042 1.00 77.38 178 VAL A N 1
ATOM 1316 C CA . VAL A 1 178 ? -5.459 6.284 1.892 1.00 77.38 178 VAL A CA 1
ATOM 1317 C C . VAL A 1 178 ? -4.550 6.898 0.851 1.00 77.38 178 VAL A C 1
ATOM 1319 O O . VAL A 1 178 ? -3.813 7.850 1.120 1.00 77.38 178 VAL A O 1
ATOM 1322 N N . GLU A 1 179 ? -4.591 6.328 -0.340 1.00 74.75 179 GLU A N 1
ATOM 1323 C CA . GLU A 1 179 ? -3.744 6.758 -1.434 1.00 74.75 179 GLU A CA 1
ATOM 1324 C C . GLU A 1 179 ? -4.572 7.558 -2.424 1.00 74.75 179 GLU A C 1
ATOM 1326 O O . GLU A 1 179 ? -5.619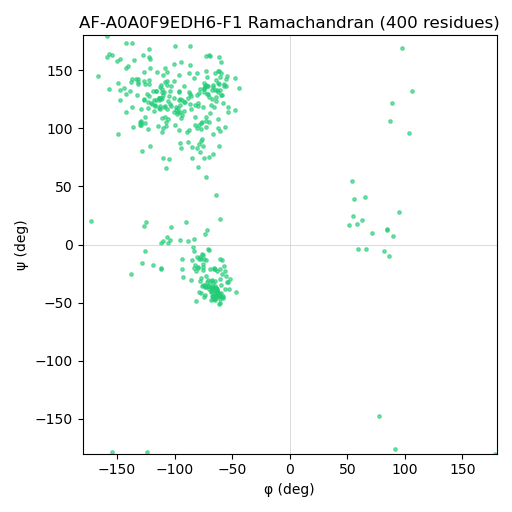 7.117 -2.901 1.00 74.75 179 GLU A O 1
ATOM 1331 N N . VAL A 1 180 ? -4.079 8.749 -2.751 1.00 74.12 180 VAL A N 1
ATOM 1332 C CA . VAL A 1 180 ? -4.550 9.478 -3.922 1.00 74.12 180 VAL A CA 1
ATOM 1333 C C . VAL A 1 180 ? -3.569 9.161 -5.036 1.00 74.12 180 VAL A C 1
ATOM 1335 O O . VAL A 1 180 ? -2.479 9.731 -5.110 1.00 74.12 180 VAL A O 1
ATOM 1338 N N . VAL A 1 181 ? -3.946 8.211 -5.889 1.00 70.31 181 VAL A N 1
ATOM 1339 C CA . VAL A 1 181 ? -3.158 7.874 -7.073 1.00 70.31 181 VAL A CA 1
ATOM 1340 C C . VAL A 1 181 ? -3.319 9.007 -8.079 1.00 70.31 181 VAL A C 1
ATOM 1342 O O . VAL A 1 181 ? -4.372 9.187 -8.694 1.00 70.31 181 VAL A O 1
ATOM 1345 N N . THR A 1 182 ? -2.273 9.810 -8.236 1.00 69.75 182 THR A N 1
ATOM 1346 C CA . THR A 1 182 ? -2.213 10.803 -9.306 1.00 69.75 182 THR A CA 1
ATOM 1347 C C . THR A 1 182 ? -1.729 10.127 -10.577 1.00 69.75 182 THR A C 1
ATOM 1349 O O . THR A 1 182 ? -0.882 9.245 -10.524 1.00 69.75 182 THR A O 1
ATOM 1352 N N . SER A 1 183 ? -2.251 10.517 -11.740 1.00 58.00 183 SER A N 1
ATOM 1353 C CA . SER A 1 183 ? -1.671 10.053 -13.004 1.00 58.00 183 SER A CA 1
ATOM 1354 C C . SER A 1 183 ? -0.340 10.783 -13.212 1.00 58.00 183 SER A C 1
ATOM 1356 O O . SER A 1 183 ? -0.381 11.992 -13.456 1.00 58.00 183 SER A O 1
ATOM 1358 N N . PRO A 1 184 ? 0.830 10.125 -13.113 1.00 56.78 184 PRO A N 1
ATOM 1359 C CA . PRO A 1 184 ? 2.060 10.741 -13.564 1.00 56.78 184 PRO A CA 1
ATOM 1360 C C . PRO A 1 184 ? 1.921 10.982 -15.067 1.00 56.78 184 PRO A C 1
ATOM 1362 O O . PRO A 1 184 ? 1.226 10.245 -15.775 1.00 56.78 184 PRO A O 1
ATOM 1365 N N . SER A 1 185 ? 2.569 12.033 -15.563 1.00 60.84 185 SER A N 1
ATOM 1366 C CA . SER A 1 185 ? 2.720 12.213 -17.005 1.00 60.84 185 SER A CA 1
ATOM 1367 C C . SER A 1 185 ? 3.522 11.021 -17.527 1.00 60.84 185 SER A C 1
ATOM 1369 O O . SER A 1 185 ? 4.739 10.982 -17.368 1.00 60.84 185 SER A O 1
ATOM 1371 N N . GLN A 1 186 ? 2.831 10.035 -18.113 1.00 65.56 186 GLN A N 1
ATOM 1372 C CA . GLN A 1 186 ? 3.449 8.852 -18.729 1.00 65.56 186 GLN A CA 1
ATOM 1373 C C . GLN A 1 186 ? 4.499 9.283 -19.759 1.00 65.56 186 GLN A C 1
ATOM 1375 O O . GLN A 1 186 ? 5.510 8.626 -19.917 1.00 65.56 186 GLN A O 1
ATOM 1380 N N . THR A 1 187 ? 4.282 10.424 -20.415 1.00 63.28 187 THR A N 1
ATOM 1381 C CA . THR A 1 187 ? 5.163 11.005 -21.433 1.00 63.28 187 THR A CA 1
ATOM 1382 C C . THR A 1 187 ? 6.438 11.664 -20.902 1.00 63.28 187 THR A C 1
ATOM 1384 O O . THR A 1 187 ? 7.255 12.070 -21.715 1.00 63.28 187 THR A O 1
ATOM 1387 N N . GLU A 1 188 ? 6.598 11.845 -19.588 1.00 62.50 188 GLU A N 1
ATOM 1388 C CA . GLU A 1 188 ? 7.752 12.575 -19.023 1.00 62.50 188 GLU A CA 1
ATOM 1389 C C . GLU A 1 188 ? 8.358 11.908 -17.776 1.00 62.50 188 GLU A C 1
ATOM 1391 O O . GLU A 1 188 ? 9.532 12.101 -17.4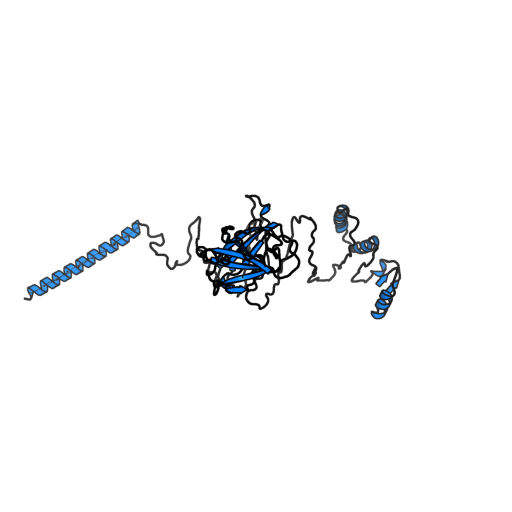85 1.00 62.50 188 GLU A O 1
ATOM 1396 N N . TYR A 1 189 ? 7.582 11.113 -17.031 1.00 68.94 189 TYR A N 1
ATOM 1397 C CA . TYR A 1 189 ? 8.004 10.540 -15.742 1.00 68.94 189 TYR A CA 1
ATOM 1398 C C . TYR A 1 189 ? 7.880 9.019 -15.684 1.00 68.94 189 TYR A C 1
ATOM 1400 O O . TYR A 1 189 ? 7.858 8.430 -14.604 1.00 68.94 189 TYR A O 1
ATOM 1408 N N . ALA A 1 190 ? 7.802 8.378 -16.843 1.00 76.31 190 ALA A N 1
ATOM 1409 C CA . ALA A 1 190 ? 7.977 6.948 -16.980 1.00 76.31 190 ALA A CA 1
ATOM 1410 C C . ALA A 1 190 ? 8.811 6.696 -18.235 1.00 76.31 190 ALA A C 1
ATOM 1412 O O . ALA A 1 190 ? 8.529 7.281 -19.279 1.00 76.31 190 ALA A O 1
ATOM 1413 N N . GLY A 1 191 ? 9.838 5.863 -18.136 1.00 77.25 191 GLY A N 1
ATOM 1414 C CA . GLY A 1 191 ? 10.701 5.563 -19.270 1.00 77.25 191 GLY A CA 1
ATOM 1415 C C . GLY A 1 191 ? 11.416 4.237 -19.114 1.00 77.25 191 GLY A C 1
ATOM 1416 O O . GLY A 1 191 ? 11.486 3.668 -18.021 1.00 77.25 191 GLY A O 1
ATOM 1417 N N . GLU A 1 192 ? 11.937 3.748 -20.228 1.00 81.25 192 GLU A N 1
ATOM 1418 C CA . GLU A 1 192 ? 12.716 2.519 -20.272 1.00 81.25 192 GLU A CA 1
ATOM 1419 C C . GLU A 1 192 ? 14.118 2.770 -20.815 1.00 81.25 192 GLU A C 1
ATOM 1421 O O . GLU A 1 192 ? 14.375 3.674 -21.621 1.00 81.25 192 GLU A O 1
ATOM 1426 N N . LYS A 1 193 ? 15.043 1.929 -20.364 1.00 79.56 193 LYS A N 1
ATOM 1427 C CA . LYS A 1 193 ? 16.397 1.858 -20.881 1.00 79.56 193 LYS A CA 1
ATOM 1428 C C . LYS A 1 193 ? 16.720 0.402 -21.181 1.00 79.56 193 LYS A C 1
ATOM 1430 O O . LYS A 1 193 ? 17.013 -0.386 -20.284 1.00 79.56 193 LYS A O 1
ATOM 1435 N N . VAL A 1 194 ? 16.679 0.084 -22.470 1.00 74.50 194 VAL A N 1
ATOM 1436 C CA . VAL A 1 194 ? 16.998 -1.244 -23.002 1.00 74.50 194 VAL A CA 1
ATOM 1437 C C . VAL A 1 194 ? 18.508 -1.467 -22.963 1.00 74.50 194 VAL A C 1
ATOM 1439 O O . VAL A 1 194 ? 19.278 -0.602 -23.406 1.00 74.50 194 VAL A O 1
ATOM 1442 N N . ILE A 1 195 ? 18.965 -2.630 -22.491 1.00 66.31 195 ILE A N 1
ATOM 1443 C CA . ILE A 1 195 ? 20.401 -2.945 -22.521 1.00 66.31 195 ILE A CA 1
ATOM 1444 C C . ILE A 1 195 ? 20.933 -2.923 -23.956 1.00 66.31 195 ILE A C 1
ATOM 1446 O O . ILE A 1 195 ? 20.424 -3.575 -24.863 1.00 66.31 195 ILE A O 1
ATOM 1450 N N . GLY A 1 196 ? 22.025 -2.182 -24.162 1.00 57.97 196 GLY A N 1
ATOM 1451 C CA . GLY A 1 196 ? 22.658 -2.016 -25.474 1.00 57.97 196 GLY A CA 1
ATOM 1452 C C . GLY A 1 196 ? 22.055 -0.883 -26.311 1.00 57.97 196 GLY A C 1
ATOM 1453 O O . GLY A 1 196 ? 22.672 -0.473 -27.298 1.00 57.97 196 GLY A O 1
ATOM 1454 N N . GLY A 1 197 ? 20.921 -0.316 -25.887 1.00 60.09 197 GLY A N 1
ATOM 1455 C CA . GLY A 1 197 ? 20.435 0.984 -26.332 1.00 60.09 197 GLY A CA 1
ATOM 1456 C C . GLY A 1 197 ? 21.193 2.109 -25.624 1.00 60.09 197 GLY A C 1
ATOM 1457 O O . GLY A 1 197 ? 21.405 2.075 -24.417 1.00 60.09 197 GLY A O 1
ATOM 1458 N N . GLN A 1 198 ? 21.642 3.120 -26.369 1.00 57.53 198 GLN A N 1
ATOM 1459 C CA . GLN A 1 198 ? 22.273 4.312 -25.778 1.00 57.53 198 GLN A CA 1
ATOM 1460 C C . GLN A 1 198 ? 21.259 5.366 -25.315 1.00 57.53 198 GLN A C 1
ATOM 1462 O O . GLN A 1 198 ? 21.666 6.399 -24.789 1.00 57.53 198 GLN A O 1
ATOM 1467 N N . PHE A 1 199 ? 19.963 5.138 -25.530 1.00 68.00 199 PHE A N 1
ATOM 1468 C CA . PHE A 1 199 ? 18.947 6.171 -25.396 1.00 68.00 199 PHE A CA 1
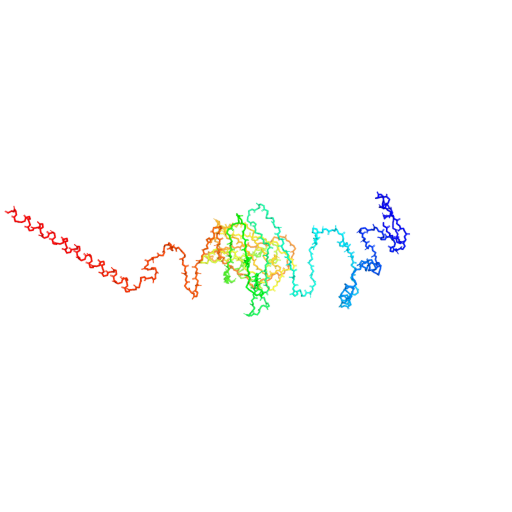ATOM 1469 C C . PHE A 1 199 ? 17.842 5.717 -24.455 1.00 68.00 199 PHE A C 1
ATOM 1471 O O . PHE A 1 199 ? 17.246 4.661 -24.644 1.00 68.00 199 PHE A O 1
ATOM 1478 N N . TRP A 1 200 ? 17.609 6.555 -23.453 1.00 75.69 200 TRP A N 1
ATOM 1479 C CA . TRP A 1 200 ? 16.368 6.623 -22.706 1.00 75.69 200 TRP A CA 1
ATOM 1480 C C . TRP A 1 200 ? 15.194 6.843 -23.665 1.00 75.69 200 TRP A C 1
ATOM 1482 O O . TRP A 1 200 ? 15.295 7.668 -24.582 1.00 75.69 200 TRP A O 1
ATOM 1492 N N . VAL A 1 201 ? 14.098 6.117 -23.455 1.00 75.94 201 VAL A N 1
ATOM 1493 C CA . VAL A 1 201 ? 12.840 6.322 -24.176 1.00 75.94 201 VAL A CA 1
ATOM 1494 C C . VAL A 1 201 ? 11.796 6.829 -23.188 1.00 75.94 201 VAL A C 1
ATOM 1496 O O . VAL A 1 201 ? 11.448 6.130 -22.239 1.00 75.94 201 VAL A O 1
ATOM 1499 N N . ASP A 1 202 ? 11.313 8.052 -23.420 1.00 77.31 202 ASP A N 1
ATOM 1500 C CA . ASP A 1 202 ? 10.174 8.618 -22.695 1.00 77.31 202 ASP A CA 1
ATOM 1501 C C . ASP A 1 202 ? 8.893 7.850 -23.051 1.00 77.31 202 ASP A C 1
ATOM 1503 O O . ASP A 1 202 ? 8.575 7.673 -24.231 1.00 77.31 202 ASP A O 1
ATOM 1507 N N . GLY A 1 203 ? 8.116 7.474 -22.038 1.00 78.75 203 GLY A N 1
ATOM 1508 C CA . GLY A 1 203 ? 6.848 6.772 -22.194 1.00 78.75 203 GLY A CA 1
ATOM 1509 C C . GLY A 1 203 ? 6.981 5.255 -22.233 1.00 78.75 203 GLY A C 1
ATOM 1510 O O . GLY A 1 203 ? 7.609 4.692 -23.121 1.00 78.75 203 GLY A O 1
ATOM 1511 N N . ILE A 1 204 ? 6.294 4.591 -21.301 1.00 80.94 204 ILE A N 1
ATOM 1512 C CA . ILE A 1 204 ? 6.156 3.122 -21.264 1.00 80.94 204 ILE A CA 1
ATOM 1513 C C . ILE A 1 204 ? 4.723 2.646 -21.547 1.00 80.94 204 ILE A C 1
ATOM 1515 O O . ILE A 1 204 ? 4.449 1.451 -21.504 1.00 80.94 204 ILE A O 1
ATOM 1519 N N . ASP A 1 205 ? 3.794 3.567 -21.819 1.00 81.31 205 ASP A N 1
ATOM 1520 C CA . ASP A 1 205 ? 2.395 3.237 -22.111 1.00 81.31 205 ASP A CA 1
ATOM 1521 C C . ASP A 1 205 ? 2.297 2.412 -23.400 1.00 81.31 205 ASP A C 1
ATOM 1523 O O . ASP A 1 205 ? 2.765 2.831 -24.462 1.00 81.31 205 ASP A O 1
ATOM 1527 N N . ALA A 1 206 ? 1.693 1.228 -23.282 1.00 83.44 206 ALA A N 1
ATOM 1528 C CA . ALA A 1 206 ? 1.519 0.262 -24.358 1.00 83.44 206 ALA A CA 1
ATOM 1529 C C . ALA A 1 206 ? 2.834 -0.212 -25.010 1.00 83.44 206 ALA A C 1
ATOM 1531 O O . ALA A 1 206 ? 2.800 -0.807 -26.092 1.00 83.44 206 ALA A O 1
ATOM 1532 N N . SER A 1 207 ? 3.967 0.001 -24.337 1.00 88.06 207 SER A N 1
ATOM 1533 C CA . SER A 1 207 ? 5.275 -0.529 -24.718 1.00 88.06 207 SER A CA 1
ATOM 1534 C C . SER A 1 207 ? 5.568 -1.812 -23.948 1.00 88.06 207 SER A C 1
ATOM 1536 O O . SER A 1 207 ? 5.158 -1.977 -22.801 1.00 88.06 207 SER A O 1
ATOM 1538 N N . GLU A 1 208 ? 6.261 -2.742 -24.594 1.00 91.88 208 GLU A N 1
ATOM 1539 C CA . GLU A 1 208 ? 6.797 -3.922 -23.921 1.00 91.88 208 GLU A CA 1
ATOM 1540 C C . GLU A 1 208 ? 7.902 -3.492 -22.961 1.00 91.88 208 GLU A C 1
ATOM 1542 O O . GLU A 1 208 ? 8.847 -2.840 -23.386 1.00 91.88 208 GLU A O 1
ATOM 1547 N N . ILE A 1 209 ? 7.785 -3.871 -21.691 1.00 91.62 209 ILE A N 1
ATOM 1548 C CA . ILE A 1 209 ? 8.839 -3.671 -20.696 1.00 91.62 209 ILE A CA 1
ATOM 1549 C C . ILE A 1 209 ? 9.606 -4.976 -20.485 1.00 91.62 209 ILE A C 1
ATOM 1551 O O . ILE A 1 209 ? 9.061 -6.063 -20.663 1.00 91.62 209 ILE A O 1
ATOM 1555 N N . PHE A 1 210 ? 10.856 -4.873 -20.036 1.00 91.56 210 PHE A N 1
ATOM 1556 C CA . PHE A 1 210 ? 11.685 -6.029 -19.674 1.00 91.56 210 PHE A CA 1
ATOM 1557 C C . PHE A 1 210 ? 11.849 -7.075 -20.787 1.00 91.56 210 PHE A C 1
ATOM 1559 O O . PHE A 1 210 ? 11.858 -8.276 -20.504 1.00 91.56 210 PHE A O 1
ATOM 1566 N N . ALA A 1 211 ? 12.004 -6.633 -22.036 1.00 89.19 211 ALA A N 1
ATOM 1567 C CA . ALA A 1 211 ? 12.209 -7.505 -23.193 1.00 89.19 211 ALA A CA 1
ATOM 1568 C C . ALA A 1 211 ? 13.491 -8.359 -23.069 1.00 89.19 211 ALA A C 1
ATOM 1570 O O . ALA A 1 211 ? 13.565 -9.478 -23.581 1.00 89.19 211 ALA A O 1
ATOM 1571 N N . ALA A 1 212 ? 14.504 -7.854 -22.363 1.00 88.88 212 ALA A N 1
ATOM 1572 C CA . ALA A 1 212 ? 15.755 -8.537 -22.066 1.00 88.88 212 ALA A CA 1
ATOM 1573 C C . ALA A 1 212 ? 16.079 -8.535 -20.560 1.00 88.88 212 ALA A C 1
ATOM 1575 O O . ALA A 1 212 ? 15.519 -7.773 -19.770 1.00 88.88 212 ALA A O 1
ATOM 1576 N N . ASP A 1 213 ? 16.997 -9.421 -20.158 1.00 88.38 213 ASP A N 1
ATOM 1577 C CA . ASP A 1 213 ? 17.589 -9.382 -18.816 1.00 88.38 213 ASP A CA 1
ATOM 1578 C C . ASP A 1 213 ? 18.304 -8.045 -18.585 1.00 88.38 213 ASP A C 1
ATOM 1580 O O . ASP A 1 213 ? 18.813 -7.462 -19.537 1.00 88.38 213 ASP A O 1
ATOM 1584 N N . ASP A 1 214 ? 18.300 -7.584 -17.330 1.00 89.75 214 ASP A N 1
ATOM 1585 C CA . ASP A 1 214 ? 18.767 -6.284 -16.820 1.00 89.75 214 ASP A CA 1
ATOM 1586 C C . ASP A 1 214 ? 18.223 -5.022 -17.524 1.00 89.75 214 ASP A C 1
ATOM 1588 O O . ASP A 1 214 ? 18.758 -3.927 -17.328 1.00 89.75 214 ASP A O 1
ATOM 1592 N N . ASP A 1 215 ? 17.137 -5.145 -18.295 1.00 89.88 215 ASP A N 1
ATOM 1593 C CA . ASP A 1 215 ? 16.362 -3.986 -18.733 1.00 89.88 215 ASP A CA 1
ATOM 1594 C C . ASP A 1 215 ? 15.880 -3.182 -17.516 1.00 89.88 215 ASP A C 1
ATOM 1596 O O . ASP A 1 215 ? 15.435 -3.731 -16.496 1.00 89.88 215 ASP A O 1
ATOM 1600 N N . GLU A 1 216 ? 15.978 -1.858 -17.637 1.00 92.00 216 GLU A N 1
ATOM 1601 C CA . GLU A 1 216 ? 15.676 -0.916 -16.565 1.00 92.00 216 GLU A CA 1
ATOM 1602 C C . GLU A 1 216 ? 14.414 -0.116 -16.918 1.00 92.00 216 GLU A C 1
ATOM 1604 O O . GLU A 1 216 ? 14.352 0.552 -17.952 1.00 92.00 216 GLU A O 1
ATOM 1609 N N . VAL A 1 217 ? 13.423 -0.135 -16.028 1.00 91.94 217 VAL A N 1
ATOM 1610 C CA . VAL A 1 217 ? 12.245 0.740 -16.075 1.00 91.94 217 VAL A CA 1
ATOM 1611 C C . VAL A 1 217 ? 12.376 1.785 -14.982 1.00 91.94 217 VAL A C 1
ATOM 1613 O O . VAL A 1 217 ? 12.744 1.479 -13.849 1.00 91.94 217 VAL A O 1
ATOM 1616 N N . TYR A 1 218 ? 12.055 3.028 -15.302 1.00 91.31 218 TYR A N 1
ATOM 1617 C CA . TYR A 1 218 ? 12.168 4.149 -14.386 1.00 91.31 218 TYR A CA 1
ATOM 1618 C C . TYR A 1 218 ? 10.828 4.845 -14.245 1.00 91.31 218 TYR A C 1
ATOM 1620 O O . TYR A 1 218 ? 10.201 5.206 -15.237 1.00 91.31 218 TYR A O 1
ATOM 1628 N N . ILE A 1 219 ? 10.419 5.059 -13.000 1.00 91.50 219 ILE A N 1
ATOM 1629 C CA . ILE A 1 219 ? 9.147 5.670 -12.632 1.00 91.50 219 ILE A CA 1
ATOM 1630 C C . ILE A 1 219 ? 9.433 6.836 -11.695 1.00 91.50 219 ILE A C 1
ATOM 1632 O O . ILE A 1 219 ? 10.084 6.669 -10.664 1.00 91.50 219 ILE A O 1
ATOM 1636 N N . GLY A 1 220 ? 8.962 8.021 -12.062 1.00 89.94 220 GLY A N 1
ATOM 1637 C CA . GLY A 1 220 ? 9.264 9.267 -11.377 1.00 89.94 220 GLY A CA 1
ATOM 1638 C C . GLY A 1 220 ? 8.037 10.007 -10.868 1.00 89.94 220 GLY A C 1
ATOM 1639 O O . GLY A 1 220 ? 6.909 9.819 -11.328 1.00 89.94 220 GLY A O 1
ATOM 1640 N N . ASN A 1 221 ? 8.284 10.915 -9.931 1.00 86.94 221 ASN A N 1
ATOM 1641 C CA . ASN A 1 221 ? 7.363 11.977 -9.563 1.00 86.94 221 ASN A CA 1
ATOM 1642 C C . ASN A 1 221 ? 8.107 13.315 -9.505 1.00 86.94 221 ASN A C 1
ATOM 1644 O O . ASN A 1 221 ? 9.238 13.391 -9.021 1.00 86.94 221 ASN A O 1
ATOM 1648 N N . THR A 1 222 ? 7.474 14.384 -9.985 1.00 80.88 222 THR A N 1
ATOM 1649 C CA . THR A 1 222 ? 8.090 15.720 -10.005 1.00 80.88 222 THR A CA 1
ATOM 1650 C C . THR A 1 222 ? 8.431 16.217 -8.607 1.00 80.88 222 THR A C 1
ATOM 1652 O O . THR A 1 222 ? 7.716 15.955 -7.637 1.00 80.88 222 THR A O 1
ATOM 1655 N N . SER A 1 223 ? 9.481 17.033 -8.501 1.00 66.12 223 SER A N 1
ATOM 1656 C CA . SER A 1 223 ? 9.870 17.678 -7.241 1.00 66.12 223 SER A CA 1
ATOM 1657 C C . SER A 1 223 ? 8.748 18.493 -6.580 1.00 66.12 223 SER A C 1
ATOM 1659 O O . SER A 1 223 ? 8.743 18.617 -5.357 1.00 66.12 223 SER A O 1
ATOM 1661 N N . GLY A 1 224 ? 7.785 19.011 -7.352 1.00 73.94 224 GLY A N 1
ATOM 1662 C CA . GLY A 1 224 ? 6.625 19.746 -6.836 1.00 73.94 224 GLY A CA 1
ATOM 1663 C C . GLY A 1 224 ? 5.543 18.873 -6.190 1.00 73.94 224 GLY A C 1
ATOM 1664 O O . GLY A 1 224 ? 4.775 19.380 -5.378 1.00 73.94 224 GLY A O 1
ATOM 1665 N N . ALA A 1 225 ? 5.489 17.583 -6.524 1.00 78.56 225 ALA A N 1
ATOM 1666 C CA . ALA A 1 225 ? 4.521 16.638 -5.970 1.00 78.56 225 ALA A CA 1
ATOM 1667 C C . ALA A 1 225 ? 5.064 15.875 -4.748 1.00 78.56 225 ALA A C 1
ATOM 1669 O O . ALA A 1 225 ? 4.282 15.412 -3.926 1.00 78.56 225 ALA A O 1
ATOM 1670 N N . GLY A 1 226 ? 6.388 15.798 -4.578 1.00 87.06 226 GLY A N 1
ATOM 1671 C CA . GLY A 1 226 ? 7.014 15.174 -3.409 1.00 87.06 226 GLY A CA 1
ATOM 1672 C C . GLY A 1 226 ? 7.331 13.684 -3.580 1.00 87.06 226 GLY A C 1
ATOM 1673 O O . GLY A 1 226 ? 7.178 13.107 -4.659 1.00 87.06 226 GLY A O 1
ATOM 1674 N N . GLN A 1 227 ? 7.823 13.071 -2.500 1.00 90.75 227 GLN A N 1
ATOM 1675 C CA . GLN A 1 227 ? 8.070 11.628 -2.430 1.00 90.75 227 GLN A CA 1
ATOM 1676 C C . GLN A 1 227 ? 6.744 10.864 -2.534 1.00 90.75 227 GLN A C 1
ATOM 1678 O O . GLN A 1 227 ? 5.711 11.330 -2.056 1.00 90.75 227 GLN A O 1
ATOM 1683 N N . PHE A 1 228 ? 6.780 9.678 -3.132 1.00 91.50 228 PHE A N 1
ATOM 1684 C CA . PHE A 1 228 ? 5.615 8.810 -3.303 1.00 91.50 228 PHE A CA 1
ATOM 1685 C C . PHE A 1 228 ? 5.852 7.448 -2.648 1.00 91.50 228 PHE A C 1
ATOM 1687 O O . PHE A 1 228 ? 6.987 7.072 -2.362 1.00 91.50 228 PHE A O 1
ATOM 1694 N N . ALA A 1 229 ? 4.772 6.731 -2.357 1.00 91.88 229 ALA A N 1
ATOM 1695 C CA . ALA A 1 229 ? 4.807 5.475 -1.610 1.00 91.88 229 ALA A CA 1
ATOM 1696 C C . ALA A 1 229 ? 4.438 4.264 -2.464 1.00 91.88 229 ALA A C 1
ATOM 1698 O O . ALA A 1 229 ? 4.733 3.133 -2.073 1.00 91.88 229 ALA A O 1
ATOM 1699 N N . THR A 1 230 ? 3.758 4.500 -3.590 1.00 91.88 230 THR A N 1
ATOM 1700 C CA . THR A 1 230 ? 3.169 3.439 -4.402 1.00 91.88 230 THR A CA 1
ATOM 1701 C C . THR A 1 230 ? 3.311 3.668 -5.896 1.00 91.88 230 THR A C 1
ATOM 1703 O O . THR A 1 230 ? 3.419 4.804 -6.366 1.00 91.88 230 THR A O 1
ATOM 1706 N N . ILE A 1 231 ? 3.309 2.558 -6.633 1.00 92.31 231 ILE A N 1
ATOM 1707 C CA . ILE A 1 231 ? 3.190 2.482 -8.086 1.00 92.31 231 ILE A CA 1
ATOM 1708 C C . ILE A 1 231 ? 2.015 1.547 -8.399 1.00 92.31 231 ILE A C 1
ATOM 1710 O O . ILE A 1 231 ? 2.102 0.341 -8.178 1.00 92.31 231 ILE A O 1
ATOM 1714 N N . GLU A 1 232 ? 0.912 2.087 -8.908 1.00 91.38 232 GLU A N 1
ATOM 1715 C CA . GLU A 1 232 ? -0.181 1.307 -9.491 1.00 91.38 232 GLU A CA 1
ATOM 1716 C C . GLU A 1 232 ? 0.211 0.899 -10.910 1.00 91.38 232 GLU A C 1
ATOM 1718 O O . GLU A 1 232 ? 0.467 1.757 -11.752 1.00 91.38 232 GLU A O 1
ATOM 1723 N N . VAL A 1 233 ? 0.231 -0.399 -11.189 1.00 91.38 233 VAL A N 1
ATOM 1724 C CA . VAL A 1 233 ? 0.542 -0.952 -12.506 1.00 91.38 233 VAL A CA 1
ATOM 1725 C C . VAL A 1 233 ? -0.710 -1.609 -13.072 1.00 91.38 233 VAL A C 1
ATOM 1727 O O . VAL A 1 233 ? -1.239 -2.564 -12.505 1.00 91.38 233 VAL A O 1
ATOM 1730 N N . ILE A 1 234 ? -1.171 -1.117 -14.218 1.00 90.12 234 ILE A N 1
ATOM 1731 C CA . ILE A 1 234 ? -2.270 -1.704 -14.987 1.00 90.12 234 ILE A CA 1
ATOM 1732 C C . ILE A 1 234 ? -1.675 -2.335 -16.237 1.00 90.12 234 ILE A C 1
ATOM 1734 O O . ILE A 1 234 ? -1.069 -1.629 -17.039 1.00 90.12 234 ILE A O 1
ATOM 1738 N N . MET A 1 235 ? -1.842 -3.646 -16.402 1.00 91.56 235 MET A N 1
ATOM 1739 C CA . MET A 1 235 ? -1.283 -4.417 -17.514 1.00 91.56 235 MET A CA 1
ATOM 1740 C C . MET A 1 235 ? -2.304 -4.599 -18.641 1.00 91.56 235 MET A C 1
ATOM 1742 O O . MET A 1 235 ? -3.426 -5.040 -18.402 1.00 91.56 235 MET A O 1
ATOM 1746 N N . THR A 1 236 ? -1.883 -4.333 -19.879 1.00 92.44 236 THR A N 1
ATOM 1747 C CA . THR A 1 236 ? -2.592 -4.746 -21.101 1.00 92.44 236 THR A CA 1
ATOM 1748 C C . THR A 1 236 ? -2.270 -6.201 -21.430 1.00 92.44 236 THR A C 1
ATOM 1750 O O . THR A 1 236 ? -3.165 -7.005 -21.684 1.00 92.44 236 THR A O 1
ATOM 1753 N N . THR A 1 237 ? -0.978 -6.536 -21.408 1.00 94.75 237 THR A N 1
ATOM 1754 C CA . THR A 1 237 ? -0.463 -7.889 -21.634 1.00 94.75 237 THR A CA 1
ATOM 1755 C C . THR A 1 237 ? 0.307 -8.300 -20.395 1.00 94.75 237 THR A C 1
ATOM 1757 O O . THR A 1 237 ? 1.239 -7.613 -19.990 1.00 94.75 237 THR A O 1
ATOM 1760 N N . GLN A 1 238 ? -0.100 -9.399 -19.774 1.00 93.69 238 GLN A N 1
ATOM 1761 C CA . GLN A 1 238 ? 0.531 -9.928 -18.569 1.00 93.69 238 GLN A CA 1
ATOM 1762 C C . GLN A 1 238 ? 1.799 -10.718 -18.905 1.00 93.69 238 GLN A C 1
ATOM 1764 O O . GLN A 1 238 ? 1.862 -11.378 -19.945 1.00 93.69 238 GLN A O 1
ATOM 1769 N N . GLY A 1 239 ? 2.783 -10.691 -18.003 1.00 91.62 239 GLY A N 1
ATOM 1770 C CA . GLY A 1 239 ? 3.924 -11.598 -18.066 1.00 91.62 239 GLY A CA 1
ATOM 1771 C C . GLY A 1 239 ? 3.485 -13.064 -17.959 1.00 91.62 239 GLY A C 1
ATOM 1772 O O . GLY A 1 239 ? 2.622 -13.427 -17.162 1.00 91.62 239 GLY A O 1
ATOM 1773 N N . THR A 1 240 ? 4.090 -13.926 -18.768 1.00 91.00 240 THR A N 1
ATOM 1774 C CA . THR A 1 240 ? 3.863 -15.381 -18.778 1.00 91.00 240 THR A CA 1
ATOM 1775 C C . THR A 1 240 ? 4.676 -16.122 -17.719 1.00 91.00 240 THR A C 1
ATOM 1777 O O . THR A 1 240 ? 4.310 -17.228 -17.324 1.00 91.00 240 THR A O 1
ATOM 1780 N N . SER A 1 241 ? 5.746 -15.504 -17.220 1.00 88.88 241 SER A N 1
ATOM 1781 C CA . SER A 1 241 ? 6.520 -15.971 -16.073 1.00 88.88 241 SER A CA 1
ATOM 1782 C C . SER A 1 241 ? 6.831 -14.798 -15.141 1.00 88.88 241 SER A C 1
ATOM 1784 O O . SER A 1 241 ? 6.715 -13.636 -15.536 1.00 88.88 241 SER A O 1
ATOM 1786 N N . THR A 1 242 ? 7.129 -15.100 -13.879 1.00 84.12 242 THR A N 1
ATOM 1787 C CA . THR A 1 242 ? 7.428 -14.093 -12.860 1.00 84.12 242 THR A CA 1
ATOM 1788 C C . THR A 1 242 ? 8.762 -13.434 -13.189 1.00 84.12 242 THR A C 1
ATOM 1790 O O . THR A 1 242 ? 9.787 -14.111 -13.224 1.00 84.12 242 THR A O 1
ATOM 1793 N N . VAL A 1 243 ? 8.766 -12.117 -13.399 1.00 86.31 243 VAL A N 1
ATOM 1794 C CA . VAL A 1 243 ? 10.011 -11.347 -13.323 1.00 86.31 243 VAL A CA 1
ATOM 1795 C C . VAL A 1 243 ? 10.406 -11.278 -11.852 1.00 86.31 243 VAL A C 1
ATOM 1797 O O . VAL A 1 243 ? 9.554 -10.998 -11.014 1.00 86.31 243 VAL A O 1
ATOM 1800 N N . THR A 1 244 ? 11.680 -11.476 -11.522 1.00 90.50 244 THR A N 1
ATOM 1801 C CA . THR A 1 244 ? 12.208 -11.144 -10.191 1.00 90.50 244 THR A CA 1
ATOM 1802 C C . THR A 1 244 ? 12.820 -9.736 -10.252 1.00 90.50 244 THR A C 1
ATOM 1804 O O . THR A 1 244 ? 14.022 -9.599 -10.504 1.00 90.50 244 THR A O 1
ATOM 1807 N N . PRO A 1 245 ? 12.036 -8.644 -10.128 1.00 94.00 245 PRO A N 1
ATOM 1808 C CA . PRO A 1 245 ? 12.587 -7.302 -10.207 1.00 94.00 245 PRO A CA 1
ATOM 1809 C C . PRO A 1 245 ? 13.393 -6.957 -8.952 1.00 94.00 245 PRO A C 1
ATOM 1811 O O . PRO A 1 245 ? 13.069 -7.363 -7.836 1.00 94.00 245 PRO A O 1
ATOM 1814 N N . THR A 1 246 ? 14.417 -6.125 -9.124 1.00 95.62 246 THR A N 1
ATOM 1815 C CA . THR A 1 246 ? 15.027 -5.377 -8.020 1.00 95.62 246 THR A CA 1
ATOM 1816 C C . THR A 1 246 ? 14.636 -3.915 -8.112 1.00 95.62 246 THR A C 1
ATOM 1818 O O . THR A 1 246 ? 14.587 -3.338 -9.198 1.00 95.62 246 THR A O 1
ATOM 1821 N N . PHE A 1 247 ? 14.370 -3.311 -6.958 1.00 95.81 247 PHE A N 1
ATOM 1822 C CA . PHE A 1 247 ? 13.878 -1.945 -6.859 1.00 95.81 247 PHE A CA 1
ATOM 1823 C C . PHE A 1 247 ? 14.933 -1.047 -6.240 1.00 95.81 247 PHE A C 1
ATOM 1825 O O . PHE A 1 247 ? 15.590 -1.408 -5.264 1.00 95.81 247 PHE A O 1
ATOM 1832 N N . TRP A 1 248 ? 15.085 0.138 -6.810 1.00 95.25 248 TRP A N 1
ATOM 1833 C CA . TRP A 1 248 ? 16.110 1.096 -6.435 1.00 95.25 248 TRP A CA 1
ATOM 1834 C C . TRP A 1 248 ? 15.509 2.493 -6.373 1.00 95.25 248 TRP A C 1
ATOM 1836 O O . TRP A 1 248 ? 14.692 2.840 -7.217 1.00 95.25 248 TRP A O 1
ATOM 1846 N N . TYR A 1 249 ? 15.930 3.310 -5.416 1.00 94.00 249 TYR A N 1
ATOM 1847 C CA . TYR A 1 249 ? 15.562 4.724 -5.349 1.00 94.00 249 TYR A CA 1
ATOM 1848 C C . TYR A 1 249 ? 16.800 5.601 -5.540 1.00 94.00 249 TYR A C 1
ATOM 1850 O O . TYR A 1 249 ? 17.919 5.206 -5.181 1.00 94.00 249 TYR A O 1
ATOM 1858 N N . ASN A 1 250 ? 16.619 6.776 -6.140 1.00 92.38 250 ASN A N 1
ATOM 1859 C CA . ASN A 1 250 ? 17.724 7.700 -6.372 1.00 92.38 250 ASN A CA 1
ATOM 1860 C C . ASN A 1 250 ? 18.163 8.372 -5.057 1.00 92.38 250 ASN A C 1
ATOM 1862 O O . ASN A 1 250 ? 17.359 8.806 -4.238 1.00 92.38 250 ASN A O 1
ATOM 1866 N N . THR A 1 251 ? 19.471 8.455 -4.845 1.00 91.69 251 THR A N 1
ATOM 1867 C CA . THR A 1 251 ? 20.094 9.122 -3.686 1.00 91.69 251 THR A CA 1
ATOM 1868 C C . THR A 1 251 ? 20.983 10.291 -4.091 1.00 91.69 251 THR A C 1
ATOM 1870 O O . THR A 1 251 ? 21.269 11.176 -3.288 1.00 91.69 251 THR A O 1
ATOM 1873 N N . ALA A 1 252 ? 21.367 10.341 -5.362 1.00 85.75 252 ALA A N 1
ATOM 1874 C CA . ALA A 1 252 ? 21.936 11.487 -6.057 1.00 85.75 252 ALA A CA 1
ATOM 1875 C C . ALA A 1 252 ? 21.726 11.271 -7.566 1.00 85.75 252 ALA A C 1
ATOM 1877 O O . ALA A 1 252 ? 21.234 10.213 -7.959 1.00 85.75 252 ALA A O 1
ATOM 1878 N N . ALA A 1 253 ? 22.173 12.218 -8.398 1.00 81.44 253 ALA A N 1
ATOM 1879 C CA . ALA A 1 253 ? 21.961 12.193 -9.850 1.00 81.44 253 ALA A CA 1
ATOM 1880 C C . ALA A 1 253 ? 22.254 10.836 -10.528 1.00 81.44 253 ALA A C 1
ATOM 1882 O O . ALA A 1 253 ? 21.468 10.393 -11.354 1.00 81.44 253 ALA A O 1
ATOM 1883 N N . ASP A 1 254 ? 23.328 10.154 -10.115 1.00 82.50 254 ASP A N 1
ATOM 1884 C CA . ASP A 1 254 ? 23.733 8.840 -10.641 1.00 82.50 254 ASP A CA 1
ATOM 1885 C C . ASP A 1 254 ? 23.921 7.782 -9.536 1.00 82.50 254 ASP A C 1
ATOM 1887 O O . ASP A 1 254 ? 24.555 6.746 -9.749 1.00 82.50 254 ASP A O 1
ATOM 1891 N N . ALA A 1 255 ? 23.413 8.036 -8.326 1.00 88.94 255 ALA A N 1
ATOM 1892 C CA . ALA A 1 255 ? 23.568 7.131 -7.189 1.00 88.94 255 ALA A CA 1
ATOM 1893 C C . ALA A 1 255 ? 22.227 6.500 -6.818 1.00 88.94 255 ALA A C 1
ATOM 1895 O O . ALA A 1 255 ? 21.258 7.204 -6.544 1.00 88.94 255 ALA A O 1
ATOM 1896 N N . TRP A 1 256 ? 22.191 5.172 -6.750 1.00 92.75 256 TRP A N 1
ATOM 1897 C CA . TRP A 1 256 ? 20.979 4.391 -6.517 1.00 92.75 256 TRP A CA 1
ATOM 1898 C C . TRP A 1 256 ? 21.170 3.455 -5.330 1.00 92.75 256 TRP A C 1
ATOM 1900 O O . TRP A 1 256 ? 22.212 2.808 -5.214 1.00 92.75 256 TRP A O 1
ATOM 1910 N N . THR A 1 257 ? 20.150 3.352 -4.484 1.00 94.00 257 THR A N 1
ATOM 1911 C CA . THR A 1 257 ? 20.133 2.427 -3.345 1.00 94.00 257 THR A CA 1
ATOM 1912 C C . THR A 1 257 ? 18.984 1.449 -3.508 1.00 94.00 257 THR A C 1
ATOM 1914 O O . THR A 1 257 ? 17.864 1.854 -3.810 1.00 94.00 257 THR A O 1
ATOM 1917 N N . GLN A 1 258 ? 19.268 0.161 -3.328 1.00 94.56 258 GLN A N 1
ATOM 1918 C CA . GLN A 1 258 ? 18.261 -0.890 -3.420 1.00 94.56 258 GLN A CA 1
ATOM 1919 C C . GLN A 1 258 ? 17.321 -0.851 -2.210 1.00 94.56 258 GLN A C 1
ATOM 1921 O O . GLN A 1 258 ? 17.753 -0.591 -1.086 1.00 94.56 258 GLN A O 1
ATOM 1926 N N . PHE A 1 259 ? 16.050 -1.160 -2.435 1.00 94.50 259 PHE A N 1
ATOM 1927 C CA . PHE A 1 259 ? 15.046 -1.375 -1.399 1.00 94.50 259 PHE A CA 1
ATOM 1928 C C . PHE A 1 259 ? 14.102 -2.517 -1.805 1.00 94.50 259 PHE A C 1
ATOM 1930 O O . PHE A 1 259 ? 14.201 -3.054 -2.910 1.00 94.50 259 PHE A O 1
ATOM 1937 N N . TYR A 1 260 ? 13.213 -2.913 -0.894 1.00 92.94 260 TYR A N 1
ATOM 1938 C CA . TYR A 1 260 ? 12.383 -4.112 -1.033 1.00 92.94 260 TYR A CA 1
ATOM 1939 C C . TYR A 1 260 ? 10.906 -3.759 -0.804 1.00 92.94 260 TYR A C 1
ATOM 1941 O O . TYR A 1 260 ? 10.411 -3.902 0.314 1.00 92.94 260 TYR A O 1
ATOM 1949 N N . PRO A 1 261 ? 10.211 -3.209 -1.816 1.00 93.88 261 PRO A N 1
ATOM 1950 C CA . PRO A 1 261 ? 8.782 -2.954 -1.715 1.00 93.88 261 PRO A CA 1
ATOM 1951 C C . PRO A 1 261 ? 7.988 -4.264 -1.706 1.00 93.88 261 PRO A C 1
ATOM 1953 O O . PRO A 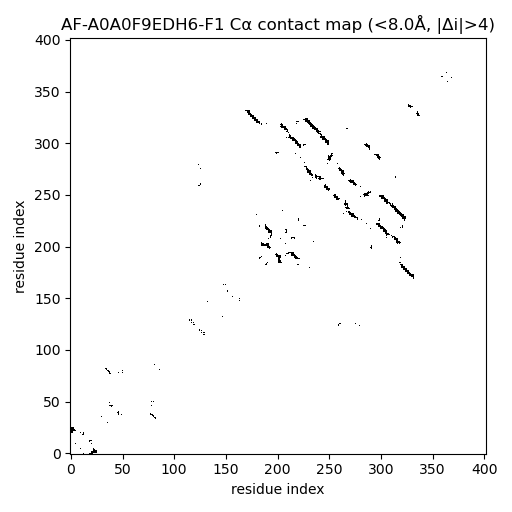1 261 ? 8.463 -5.306 -2.158 1.00 93.88 261 PRO A O 1
ATOM 1956 N N . TYR A 1 262 ? 6.740 -4.185 -1.254 1.00 92.25 262 TYR A N 1
ATOM 1957 C CA . TYR A 1 262 ? 5.744 -5.197 -1.578 1.00 92.25 262 TYR A CA 1
ATOM 1958 C C . TYR A 1 262 ? 5.362 -5.072 -3.057 1.00 92.25 262 TYR A C 1
ATOM 1960 O O . TYR A 1 262 ? 5.015 -3.977 -3.504 1.00 92.25 262 TYR A O 1
ATOM 1968 N N . ASP A 1 263 ? 5.390 -6.183 -3.793 1.00 94.00 263 ASP A N 1
ATOM 1969 C CA . ASP A 1 263 ? 5.017 -6.246 -5.207 1.00 94.00 263 ASP A CA 1
ATOM 1970 C C . ASP A 1 263 ? 3.706 -7.025 -5.412 1.00 94.00 263 ASP A C 1
ATOM 1972 O O . ASP A 1 263 ? 3.692 -8.253 -5.519 1.00 94.00 263 ASP A O 1
ATOM 1976 N N . GLY A 1 264 ? 2.587 -6.302 -5.521 1.00 91.50 264 GLY A N 1
ATOM 1977 C CA . GLY A 1 264 ? 1.280 -6.890 -5.826 1.00 91.50 264 GLY A CA 1
ATOM 1978 C C . GLY A 1 264 ? 1.118 -7.354 -7.282 1.00 91.50 264 GLY A C 1
ATOM 1979 O O . GLY A 1 264 ? 0.179 -8.099 -7.583 1.00 91.50 264 GLY A O 1
ATOM 1980 N N . THR A 1 265 ? 2.023 -6.956 -8.186 1.00 93.56 265 THR A N 1
ATOM 1981 C CA . THR A 1 265 ? 1.996 -7.344 -9.612 1.00 93.56 265 THR A CA 1
ATOM 1982 C C . THR A 1 265 ? 2.499 -8.765 -9.844 1.00 93.56 265 THR A C 1
ATOM 1984 O O . THR A 1 265 ? 2.303 -9.316 -10.929 1.00 93.56 265 THR A O 1
ATOM 1987 N N . PHE A 1 266 ? 3.119 -9.359 -8.816 1.00 91.69 266 PHE A N 1
ATOM 1988 C CA . PHE A 1 266 ? 3.731 -10.680 -8.861 1.00 91.69 266 PHE A CA 1
ATOM 1989 C C . PHE A 1 266 ? 4.742 -10.783 -10.012 1.00 91.69 266 PHE A C 1
ATOM 1991 O O . PHE A 1 266 ? 4.613 -11.624 -10.900 1.00 91.69 266 PHE A O 1
ATOM 1998 N N . GLY A 1 267 ? 5.705 -9.856 -10.047 1.00 93.00 267 GLY A N 1
ATOM 1999 C CA . GLY A 1 267 ? 6.687 -9.796 -11.122 1.00 93.00 267 GLY A CA 1
ATOM 2000 C C . GLY A 1 267 ? 6.070 -9.456 -12.478 1.00 93.00 267 GLY A C 1
ATOM 2001 O O . GLY A 1 267 ? 6.439 -10.066 -13.479 1.00 93.00 267 GLY A O 1
ATOM 2002 N N . PHE A 1 268 ? 5.115 -8.519 -12.511 1.00 93.81 268 PHE A N 1
ATOM 2003 C CA . PHE A 1 268 ? 4.405 -8.061 -13.715 1.00 93.81 268 PHE A CA 1
ATOM 2004 C C . PHE A 1 268 ? 3.554 -9.132 -14.432 1.00 93.81 268 PHE A C 1
ATOM 2006 O O . PHE A 1 268 ? 3.185 -8.974 -15.600 1.00 93.81 268 PHE A O 1
ATOM 2013 N N . GLN A 1 269 ? 3.164 -10.202 -13.734 1.00 93.31 269 GLN A N 1
ATOM 2014 C CA . GLN A 1 269 ? 2.220 -11.207 -14.245 1.00 93.31 269 GLN A CA 1
ATOM 2015 C C . GLN A 1 269 ? 0.754 -10.775 -14.138 1.00 93.31 269 GLN A C 1
ATOM 2017 O O . GLN A 1 269 ? -0.127 -11.420 -14.696 1.00 93.31 269 GLN A O 1
ATOM 2022 N N . ARG A 1 270 ? 0.457 -9.691 -13.422 1.00 92.81 270 ARG A N 1
ATOM 2023 C CA . ARG A 1 270 ? -0.894 -9.129 -13.306 1.00 92.81 270 ARG A CA 1
ATOM 2024 C C . ARG A 1 270 ? -0.846 -7.638 -12.998 1.00 92.81 270 ARG A C 1
ATOM 2026 O O . ARG A 1 270 ? 0.173 -7.124 -12.544 1.00 92.81 270 ARG A O 1
ATOM 2033 N N . SER A 1 271 ? -1.968 -6.955 -13.217 1.00 93.25 271 SER A N 1
ATOM 2034 C CA . SER A 1 271 ? -2.175 -5.616 -12.660 1.00 93.25 271 SER A CA 1
ATOM 2035 C C . SER A 1 271 ? -2.120 -5.678 -11.132 1.00 93.25 271 SER A C 1
ATOM 2037 O O . SER A 1 271 ? -2.574 -6.653 -10.530 1.00 93.25 271 SER A O 1
ATOM 2039 N N . GLY A 1 272 ? -1.580 -4.646 -10.497 1.00 91.31 272 GLY A N 1
ATOM 2040 C CA . GLY A 1 272 ? -1.422 -4.610 -9.048 1.00 91.31 272 GLY A CA 1
ATOM 2041 C C . GLY A 1 272 ? -0.736 -3.340 -8.567 1.00 91.31 272 GLY A C 1
ATOM 2042 O O . GLY A 1 272 ? -0.376 -2.470 -9.358 1.00 91.31 272 GLY A O 1
ATOM 2043 N N . VAL A 1 273 ? -0.557 -3.240 -7.253 1.00 91.19 273 VAL A N 1
ATOM 2044 C CA . VAL A 1 273 ? 0.123 -2.109 -6.617 1.00 91.19 273 VAL A CA 1
ATOM 2045 C C . VAL A 1 273 ? 1.460 -2.572 -6.057 1.00 91.19 273 VAL A C 1
ATOM 2047 O O . VAL A 1 273 ? 1.532 -3.543 -5.304 1.00 91.19 273 VAL A O 1
ATOM 2050 N N . ILE A 1 274 ? 2.516 -1.847 -6.410 1.00 93.88 274 ILE A N 1
ATOM 2051 C CA . ILE A 1 274 ? 3.833 -1.943 -5.786 1.00 93.88 274 ILE A CA 1
ATOM 2052 C C . ILE A 1 274 ? 3.890 -0.856 -4.717 1.00 93.88 274 ILE A C 1
ATOM 2054 O O . ILE A 1 274 ? 3.640 0.307 -5.026 1.00 93.88 274 ILE A O 1
ATOM 2058 N N . ARG A 1 275 ? 4.188 -1.198 -3.463 1.00 92.44 275 ARG A N 1
ATOM 2059 C CA . ARG A 1 275 ? 4.135 -0.237 -2.346 1.00 92.44 275 ARG A CA 1
ATOM 2060 C C . ARG A 1 275 ? 5.249 -0.421 -1.336 1.00 92.44 275 ARG A C 1
ATOM 2062 O O . ARG A 1 275 ? 5.736 -1.528 -1.119 1.00 92.44 275 ARG A O 1
ATOM 2069 N N . TRP A 1 276 ? 5.618 0.666 -0.675 1.00 92.19 276 TRP A N 1
ATOM 2070 C CA . TRP A 1 276 ? 6.606 0.677 0.399 1.00 92.19 276 TRP A CA 1
ATOM 2071 C C . TRP A 1 276 ? 6.277 1.744 1.440 1.00 92.19 276 TRP A C 1
ATOM 2073 O O . TRP A 1 276 ? 5.579 2.725 1.183 1.00 92.19 276 TRP A O 1
ATOM 2083 N N . ALA A 1 277 ? 6.836 1.584 2.637 1.00 85.75 277 ALA A N 1
ATOM 2084 C CA . ALA A 1 277 ? 6.811 2.640 3.635 1.00 85.75 277 ALA A CA 1
ATOM 2085 C C . ALA A 1 277 ? 7.820 3.734 3.254 1.00 85.75 277 ALA A C 1
ATOM 2087 O O . ALA A 1 277 ? 9.027 3.496 3.231 1.00 85.75 277 ALA A O 1
ATOM 2088 N N . VAL A 1 278 ? 7.341 4.958 3.019 1.00 80.44 278 VAL A N 1
ATOM 2089 C CA . VAL A 1 278 ? 8.185 6.120 2.672 1.00 80.44 278 VAL A CA 1
ATOM 2090 C C . VAL A 1 278 ? 9.265 6.357 3.733 1.00 80.44 278 VAL A C 1
ATOM 2092 O O . VAL A 1 278 ? 10.428 6.583 3.404 1.00 80.44 278 VAL A O 1
ATOM 2095 N N . ALA A 1 279 ? 8.923 6.172 5.013 1.00 78.62 279 ALA A N 1
ATOM 2096 C CA . ALA A 1 279 ? 9.860 6.258 6.135 1.00 78.62 279 ALA A CA 1
ATOM 2097 C C . ALA A 1 279 ? 11.074 5.309 6.026 1.00 78.62 279 ALA A C 1
ATOM 2099 O O . ALA A 1 279 ? 12.105 5.585 6.635 1.00 78.62 279 ALA A O 1
ATOM 2100 N N . GLY A 1 280 ? 10.971 4.219 5.256 1.00 75.06 280 GLY A N 1
ATOM 2101 C CA . GLY A 1 280 ? 12.063 3.273 5.023 1.00 75.06 280 GLY A CA 1
ATOM 2102 C C . GLY A 1 280 ? 13.140 3.770 4.051 1.00 75.06 280 GLY A C 1
ATOM 2103 O O . GLY A 1 280 ? 14.238 3.222 4.052 1.00 75.06 280 GLY A O 1
ATOM 2104 N N . ILE A 1 281 ? 12.863 4.810 3.253 1.00 83.94 281 ILE A N 1
ATOM 2105 C CA . ILE A 1 281 ? 13.785 5.323 2.217 1.00 83.94 281 ILE A CA 1
ATOM 2106 C C . ILE A 1 281 ? 14.048 6.841 2.305 1.00 83.94 281 ILE A C 1
ATOM 2108 O O . ILE A 1 281 ? 15.031 7.336 1.748 1.00 83.94 281 ILE A O 1
ATOM 2112 N N . THR A 1 282 ? 13.223 7.590 3.046 1.00 74.19 282 THR A N 1
ATOM 2113 C CA . THR A 1 282 ? 13.209 9.068 3.094 1.00 74.19 282 THR A CA 1
ATOM 2114 C C . THR A 1 282 ? 14.540 9.740 3.395 1.00 74.19 282 THR A C 1
ATOM 2116 O O . THR A 1 282 ? 14.815 10.791 2.825 1.00 74.19 282 THR A O 1
ATOM 2119 N N . ALA A 1 283 ? 15.361 9.181 4.289 1.00 74.62 283 ALA A N 1
ATOM 2120 C CA . ALA A 1 283 ? 16.561 9.865 4.779 1.00 74.62 283 ALA A CA 1
ATOM 2121 C C . ALA A 1 283 ? 17.622 10.101 3.689 1.00 74.62 283 ALA A C 1
ATOM 2123 O O . ALA A 1 283 ? 18.473 10.975 3.849 1.00 74.62 283 ALA A O 1
ATOM 2124 N N . ALA A 1 284 ? 17.574 9.331 2.599 1.00 83.06 284 ALA A N 1
ATOM 2125 C CA . ALA A 1 284 ? 18.522 9.424 1.495 1.00 83.06 284 ALA A CA 1
ATOM 2126 C C . ALA A 1 284 ? 17.857 9.635 0.129 1.00 83.06 284 ALA A C 1
ATOM 2128 O O . ALA A 1 284 ? 18.580 9.806 -0.846 1.00 83.06 284 ALA A O 1
ATOM 2129 N N . TRP A 1 285 ? 16.522 9.611 0.032 1.00 90.38 285 TRP A N 1
ATOM 2130 C CA . TRP A 1 285 ? 15.831 9.782 -1.245 1.00 90.38 285 TRP A CA 1
ATOM 2131 C C . TRP A 1 285 ? 15.834 11.251 -1.661 1.00 90.38 285 TRP A C 1
ATOM 2133 O O . TRP A 1 285 ? 15.121 12.076 -1.083 1.00 90.38 285 TRP A O 1
ATOM 2143 N N . THR A 1 286 ? 16.664 11.580 -2.645 1.00 88.94 286 THR A N 1
ATOM 2144 C CA . THR A 1 286 ? 16.808 12.945 -3.154 1.00 88.94 286 THR A CA 1
ATOM 2145 C C . THR A 1 286 ? 15.916 13.160 -4.369 1.00 88.94 286 THR A C 1
ATOM 2147 O O . THR A 1 286 ? 15.526 12.217 -5.050 1.00 88.94 286 THR A O 1
ATOM 2150 N N . ASN A 1 287 ? 15.579 14.414 -4.655 1.00 87.56 287 ASN A N 1
ATOM 2151 C CA . ASN A 1 287 ? 14.918 14.791 -5.904 1.00 87.56 287 ASN A CA 1
ATOM 2152 C C . ASN A 1 287 ? 15.934 15.145 -7.006 1.00 87.56 287 ASN A C 1
ATOM 2154 O O . ASN A 1 287 ? 15.600 15.839 -7.966 1.00 87.56 287 ASN A O 1
ATOM 2158 N N . ASP A 1 288 ? 17.183 14.707 -6.844 1.00 78.38 288 ASP A N 1
ATOM 2159 C CA . ASP A 1 288 ? 18.283 15.039 -7.733 1.00 78.38 288 ASP A CA 1
ATOM 2160 C C . ASP A 1 288 ? 18.481 13.931 -8.768 1.00 78.38 288 ASP A C 1
ATOM 2162 O O . ASP A 1 288 ? 18.610 12.753 -8.426 1.00 78.38 288 ASP A O 1
ATOM 2166 N N . GLY A 1 289 ? 18.573 14.338 -10.032 1.00 71.38 289 GLY A N 1
ATOM 2167 C CA . GLY A 1 289 ? 18.770 13.443 -11.167 1.00 71.38 289 GLY A CA 1
ATOM 2168 C C . GLY A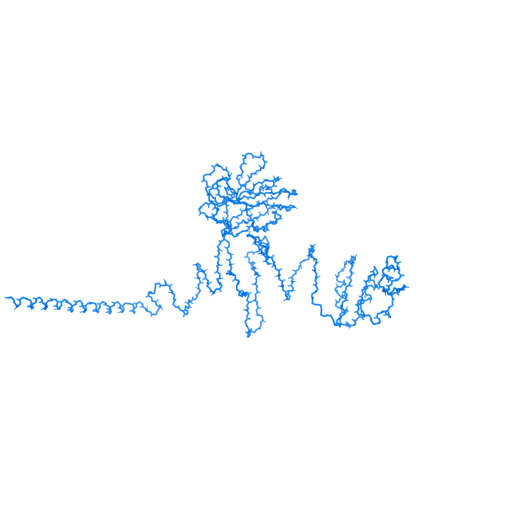 1 289 ? 17.513 13.274 -12.003 1.00 71.38 289 GLY A C 1
ATOM 2169 O O . GLY A 1 289 ? 16.433 13.022 -11.481 1.00 71.38 289 GLY A O 1
ATOM 2170 N N . ASP A 1 290 ? 17.690 13.412 -13.309 1.00 78.06 290 ASP A N 1
ATOM 2171 C CA . ASP A 1 290 ? 16.801 12.861 -14.325 1.00 78.06 290 ASP A CA 1
ATOM 2172 C C . ASP A 1 290 ? 17.562 11.677 -14.950 1.00 78.06 290 ASP A C 1
ATOM 2174 O O . ASP A 1 290 ? 18.630 11.907 -15.531 1.00 78.06 290 ASP A O 1
ATOM 2178 N N . PRO A 1 291 ? 17.084 10.426 -14.827 1.00 76.25 291 PRO A N 1
ATOM 2179 C CA . PRO A 1 291 ? 17.740 9.273 -15.440 1.00 76.25 291 PRO A CA 1
ATOM 2180 C C . PRO A 1 291 ? 17.822 9.364 -16.976 1.00 76.25 291 PRO A C 1
ATOM 2182 O O . PRO A 1 291 ? 18.701 8.730 -17.564 1.00 76.25 291 PRO A O 1
ATOM 2185 N N . GLY A 1 292 ? 16.980 10.182 -17.623 1.00 69.50 292 GLY A N 1
ATOM 2186 C CA . GLY A 1 292 ? 17.046 10.488 -19.054 1.00 69.50 292 GLY A CA 1
ATOM 2187 C C . GLY A 1 292 ? 18.124 11.512 -19.439 1.00 69.50 292 GLY A C 1
ATOM 2188 O O . GLY A 1 292 ? 18.433 11.668 -20.620 1.00 69.50 292 GLY A O 1
ATOM 2189 N N . GLY A 1 293 ? 18.740 12.197 -18.468 1.00 63.91 293 GLY A N 1
ATOM 2190 C CA . GLY A 1 293 ? 19.914 13.061 -18.643 1.00 63.91 293 GLY A CA 1
ATOM 2191 C C . GLY A 1 293 ? 19.714 14.338 -19.475 1.00 63.91 293 GLY A C 1
ATOM 2192 O O . GLY A 1 293 ? 20.650 15.135 -19.585 1.00 63.91 293 GLY A O 1
ATOM 2193 N N . SER A 1 294 ? 18.534 14.561 -20.060 1.00 57.84 294 SER A N 1
ATOM 2194 C CA . SER A 1 294 ? 18.260 15.699 -20.948 1.00 57.84 294 SER A CA 1
ATOM 2195 C C . SER A 1 294 ? 17.281 16.727 -20.389 1.00 57.84 294 SER A C 1
ATOM 2197 O O . SER A 1 294 ? 17.327 17.876 -20.839 1.00 57.84 294 SER A O 1
ATOM 2199 N N . ASN A 1 295 ? 16.444 16.379 -19.407 1.00 54.59 295 ASN A N 1
ATOM 2200 C CA . ASN A 1 295 ? 15.496 17.317 -18.821 1.00 54.59 295 ASN A CA 1
ATOM 2201 C C . ASN A 1 295 ? 15.974 17.817 -17.454 1.00 54.59 295 ASN A C 1
ATOM 2203 O O . ASN A 1 295 ? 16.430 17.080 -16.588 1.00 54.59 295 ASN A O 1
ATOM 2207 N N . ALA A 1 296 ? 15.834 19.126 -17.239 1.00 51.75 296 ALA A N 1
ATOM 2208 C CA . ALA A 1 296 ? 16.101 19.787 -15.960 1.00 51.75 296 ALA A CA 1
ATOM 2209 C C . ALA A 1 296 ? 15.039 19.468 -14.880 1.00 51.75 296 ALA A C 1
ATOM 2211 O O . ALA A 1 296 ? 14.973 20.159 -13.859 1.00 51.75 296 ALA A O 1
ATOM 2212 N N . SER A 1 297 ? 14.182 18.471 -15.117 1.00 61.66 297 SER A N 1
ATOM 2213 C CA . SER A 1 297 ? 13.079 18.076 -14.246 1.00 61.66 297 SER A CA 1
ATOM 2214 C C . SER A 1 297 ? 13.627 17.275 -13.066 1.00 61.66 297 SER A C 1
ATOM 2216 O O . SER A 1 297 ? 13.732 16.054 -13.112 1.00 61.66 297 SER A O 1
ATOM 2218 N N . THR A 1 298 ? 13.998 17.967 -11.990 1.00 77.81 298 THR A N 1
ATOM 2219 C CA . THR A 1 298 ? 14.303 17.327 -10.706 1.00 77.81 298 THR A CA 1
ATOM 2220 C C . THR A 1 298 ? 13.069 16.583 -10.195 1.00 77.81 298 THR A C 1
ATOM 2222 O O . THR A 1 298 ? 11.951 17.116 -10.195 1.00 77.81 298 THR A O 1
ATOM 2225 N N . GLY A 1 299 ? 13.258 15.342 -9.759 1.00 87.62 299 GLY A N 1
ATOM 2226 C CA . GLY A 1 299 ? 12.180 14.448 -9.364 1.00 87.62 299 GLY A CA 1
ATOM 2227 C C . GLY A 1 299 ? 12.667 13.335 -8.450 1.00 87.62 299 GLY A C 1
ATOM 2228 O O . GLY A 1 299 ? 13.860 13.060 -8.354 1.00 87.62 299 GLY A O 1
ATOM 2229 N N . TYR A 1 300 ? 11.724 12.721 -7.750 1.00 90.31 300 TYR A N 1
ATOM 2230 C CA . TYR A 1 300 ? 11.956 11.490 -7.010 1.00 90.31 300 TYR A CA 1
ATOM 2231 C C . TYR A 1 300 ? 11.765 10.326 -7.976 1.00 90.31 300 TYR A C 1
ATOM 2233 O O . TYR A 1 300 ? 10.733 10.268 -8.640 1.00 90.31 300 TYR A O 1
ATOM 2241 N N . TRP A 1 301 ? 12.733 9.418 -8.065 1.00 91.19 301 TRP A N 1
ATOM 2242 C CA . TRP A 1 301 ? 12.718 8.331 -9.042 1.00 91.19 301 TRP A CA 1
ATOM 2243 C C . TRP A 1 301 ? 12.907 6.968 -8.394 1.00 91.19 301 TRP A C 1
ATOM 2245 O O . TRP A 1 301 ? 13.734 6.788 -7.497 1.00 91.19 301 TRP A O 1
ATOM 2255 N N . ILE A 1 302 ? 12.166 6.001 -8.921 1.00 93.81 302 ILE A N 1
ATOM 2256 C CA . ILE A 1 302 ? 12.339 4.576 -8.692 1.00 93.81 302 ILE A CA 1
ATOM 2257 C C . ILE A 1 302 ? 12.844 3.946 -9.984 1.00 93.81 302 ILE A C 1
ATOM 2259 O O . ILE A 1 302 ? 12.317 4.211 -11.061 1.00 93.81 302 ILE A O 1
ATOM 2263 N N . LYS A 1 303 ? 13.859 3.098 -9.862 1.00 93.81 303 LYS A N 1
ATOM 2264 C CA . LYS A 1 303 ? 14.380 2.250 -10.926 1.00 93.81 303 LYS A CA 1
ATOM 2265 C C . LYS A 1 303 ? 14.058 0.796 -10.606 1.00 93.81 303 LYS A C 1
ATOM 2267 O O . LYS A 1 303 ? 14.315 0.328 -9.498 1.00 93.81 303 LYS A O 1
ATOM 2272 N N . ILE A 1 304 ? 13.514 0.093 -11.585 1.00 95.25 304 ILE A N 1
ATOM 2273 C CA . ILE A 1 304 ? 13.107 -1.304 -11.520 1.00 95.25 304 ILE A CA 1
ATOM 2274 C C . ILE A 1 304 ? 13.964 -2.053 -12.533 1.00 95.25 304 ILE A C 1
ATOM 2276 O O . ILE A 1 304 ? 13.940 -1.722 -13.715 1.00 95.25 304 ILE A O 1
ATOM 2280 N N . ILE A 1 305 ? 14.746 -3.024 -12.073 1.00 94.19 305 ILE A N 1
ATOM 2281 C CA . ILE A 1 305 ? 15.626 -3.819 -12.934 1.00 94.19 305 ILE A CA 1
ATOM 2282 C C . ILE A 1 305 ? 15.116 -5.249 -12.940 1.00 94.19 305 ILE A C 1
ATOM 2284 O O . ILE A 1 305 ? 15.005 -5.854 -11.870 1.00 94.19 305 ILE A O 1
ATOM 2288 N N . ARG A 1 306 ? 14.868 -5.813 -14.121 1.00 91.50 306 ARG A N 1
ATOM 2289 C CA . ARG A 1 306 ? 14.663 -7.259 -14.255 1.00 91.50 306 ARG A CA 1
ATOM 2290 C C . ARG A 1 306 ? 15.968 -7.981 -13.915 1.00 91.50 306 ARG A C 1
ATOM 2292 O O . ARG A 1 306 ? 16.961 -7.786 -14.604 1.00 91.50 306 ARG A O 1
ATOM 2299 N N . THR A 1 307 ? 15.983 -8.826 -12.883 1.00 86.25 307 THR A N 1
ATOM 2300 C CA . THR A 1 307 ? 17.133 -9.718 -12.657 1.00 86.25 307 THR A CA 1
ATOM 2301 C C . THR A 1 307 ? 16.968 -11.017 -13.441 1.00 86.25 307 THR A C 1
ATOM 2303 O O . THR A 1 307 ? 15.841 -11.432 -13.706 1.00 86.25 307 THR A O 1
ATOM 2306 N N . ALA A 1 308 ? 18.090 -11.591 -13.884 1.00 68.31 308 ALA A N 1
ATOM 2307 C CA . ALA A 1 308 ? 18.136 -12.716 -14.815 1.00 68.31 308 ALA A CA 1
ATOM 2308 C C . ALA A 1 308 ? 17.294 -13.912 -14.344 1.00 68.31 308 ALA A C 1
ATOM 2310 O O . ALA A 1 308 ? 17.632 -14.555 -13.353 1.00 68.31 308 ALA A O 1
ATOM 2311 N N . ASP A 1 309 ? 16.241 -14.211 -15.104 1.00 66.50 309 ASP A N 1
ATOM 2312 C CA . ASP A 1 309 ? 15.336 -15.346 -14.925 1.00 66.50 309 ASP A CA 1
ATOM 2313 C C . ASP A 1 309 ? 14.702 -15.720 -16.280 1.00 66.50 309 ASP A C 1
ATOM 2315 O O . ASP A 1 309 ? 15.033 -15.152 -17.325 1.00 66.50 309 ASP A O 1
ATOM 2319 N N . SER A 1 310 ? 13.826 -16.731 -16.281 1.00 76.19 310 SER A N 1
ATOM 2320 C CA . SER A 1 310 ? 13.056 -17.136 -17.460 1.00 76.19 310 SER A CA 1
ATOM 2321 C C . SER A 1 310 ? 12.413 -15.943 -18.166 1.00 76.19 310 SER A C 1
ATOM 2323 O O . SER A 1 310 ? 11.925 -15.027 -17.516 1.00 76.19 310 SER A O 1
ATOM 2325 N N . ASP A 1 311 ? 12.370 -15.998 -19.497 1.00 84.44 311 ASP A N 1
ATOM 2326 C CA . ASP A 1 311 ? 11.674 -15.017 -20.328 1.00 84.44 311 ASP A CA 1
ATOM 2327 C C . ASP A 1 311 ? 10.245 -14.755 -19.787 1.00 84.44 311 ASP A C 1
ATOM 2329 O O . ASP A 1 311 ? 9.427 -15.687 -19.752 1.00 84.44 311 ASP A O 1
ATOM 2333 N N . PRO A 1 312 ? 9.927 -13.528 -19.326 1.00 85.44 312 PRO A N 1
ATOM 2334 C CA . PRO A 1 312 ? 8.596 -13.170 -18.855 1.00 85.44 312 PRO A CA 1
ATOM 2335 C C . PRO A 1 312 ? 7.593 -13.070 -20.004 1.00 85.44 312 PRO A C 1
ATOM 2337 O O . PRO A 1 312 ? 6.401 -12.892 -19.760 1.00 85.44 312 PRO A O 1
ATOM 2340 N N . GLY A 1 313 ? 8.021 -13.235 -21.255 1.00 89.12 313 GLY A N 1
ATOM 2341 C CA . GLY A 1 313 ? 7.247 -12.875 -22.430 1.00 89.12 313 GLY A CA 1
ATOM 2342 C C . GLY A 1 313 ? 7.296 -11.364 -22.633 1.00 89.12 313 GLY A C 1
ATOM 2343 O O . GLY A 1 313 ? 8.276 -10.722 -22.276 1.00 89.12 313 GLY A O 1
ATOM 2344 N N . ALA A 1 314 ? 6.211 -10.805 -23.166 1.00 92.00 314 ALA A N 1
ATOM 2345 C CA . ALA A 1 314 ? 6.098 -9.381 -23.471 1.00 92.00 314 ALA A CA 1
ATOM 2346 C C . ALA A 1 314 ? 5.105 -8.693 -22.517 1.00 92.00 314 ALA A C 1
ATOM 2348 O O . ALA A 1 314 ? 3.957 -8.446 -22.913 1.00 92.00 314 ALA A O 1
ATOM 2349 N N . PRO A 1 315 ? 5.467 -8.440 -21.243 1.00 93.31 315 PRO A N 1
ATOM 2350 C CA . PRO A 1 315 ? 4.605 -7.681 -20.351 1.00 93.31 315 PRO A CA 1
ATOM 2351 C C . PRO A 1 315 ? 4.459 -6.254 -20.894 1.00 93.31 315 PRO A C 1
ATOM 2353 O O . PRO A 1 315 ? 5.440 -5.572 -21.172 1.00 93.31 315 PRO A O 1
ATOM 2356 N N . VAL A 1 316 ? 3.216 -5.804 -21.059 1.00 93.94 316 VAL A N 1
ATOM 2357 C CA . VAL A 1 316 ? 2.886 -4.475 -21.594 1.00 93.94 316 VAL A CA 1
ATOM 2358 C C . VAL A 1 316 ? 1.975 -3.766 -20.597 1.00 93.94 316 VAL A C 1
ATOM 2360 O O . VAL A 1 316 ? 0.788 -4.113 -20.528 1.00 93.94 316 VAL A O 1
ATOM 2363 N N . PRO A 1 317 ? 2.465 -2.789 -19.819 1.00 90.62 317 PRO A N 1
ATOM 2364 C CA . PRO A 1 317 ? 1.609 -1.922 -19.023 1.00 90.62 317 PRO A CA 1
ATOM 2365 C C . PRO A 1 317 ? 0.747 -1.029 -19.929 1.00 90.62 317 PRO A C 1
ATOM 2367 O O . PRO A 1 317 ? 1.217 -0.458 -20.908 1.00 90.62 317 PRO 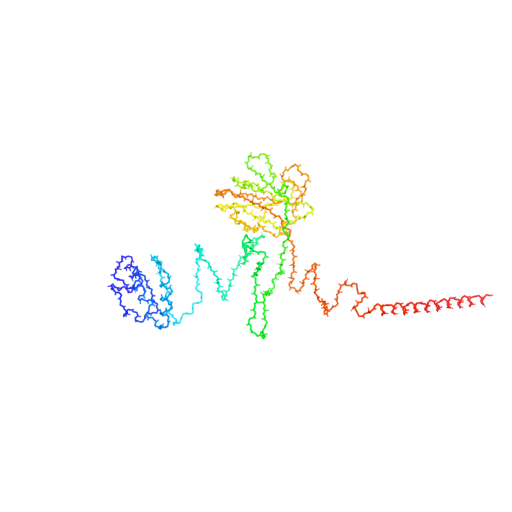A O 1
ATOM 2370 N N . THR A 1 318 ? -0.532 -0.881 -19.596 1.00 88.06 318 THR A N 1
ATOM 2371 C CA . THR A 1 318 ? -1.347 0.244 -20.074 1.00 88.06 318 THR A CA 1
ATOM 2372 C C . THR A 1 318 ? -0.961 1.513 -19.323 1.00 88.06 318 THR A C 1
ATOM 2374 O O . THR A 1 318 ? -0.815 2.572 -19.904 1.00 88.06 318 THR A O 1
ATOM 2377 N N . THR A 1 319 ? -0.811 1.439 -17.999 1.00 84.69 319 THR A N 1
ATOM 2378 C CA . THR A 1 319 ? -0.446 2.614 -17.200 1.00 84.69 319 THR A CA 1
ATOM 2379 C C . THR A 1 319 ? 0.360 2.206 -15.984 1.00 84.69 319 THR A C 1
ATOM 2381 O O . THR A 1 319 ? -0.021 1.261 -15.296 1.00 84.69 319 THR A O 1
ATOM 2384 N N . MET A 1 320 ? 1.394 2.978 -15.660 1.00 88.88 320 MET A N 1
ATOM 2385 C CA . MET A 1 320 ? 2.007 2.985 -14.328 1.00 88.88 320 MET A CA 1
ATOM 2386 C C . MET A 1 320 ? 1.781 4.331 -13.642 1.00 88.88 320 MET A C 1
ATOM 2388 O O . MET A 1 320 ? 2.111 5.365 -14.223 1.00 88.88 320 MET A O 1
ATOM 2392 N N . LYS A 1 321 ? 1.200 4.349 -12.439 1.00 88.00 321 LYS A N 1
ATOM 2393 C CA . LYS A 1 321 ? 0.857 5.585 -11.726 1.00 88.00 321 LYS A CA 1
ATOM 2394 C C . LYS A 1 321 ? 1.500 5.680 -10.357 1.00 88.00 321 LYS A C 1
ATOM 2396 O O . LYS A 1 321 ? 1.488 4.703 -9.629 1.00 88.00 321 LYS A O 1
ATOM 2401 N N . THR A 1 322 ? 2.006 6.852 -9.980 1.00 89.81 322 THR A N 1
ATOM 2402 C CA . THR A 1 322 ? 2.570 7.082 -8.647 1.00 89.81 322 THR A CA 1
ATOM 2403 C C . THR A 1 322 ? 1.511 7.609 -7.680 1.00 89.81 322 THR A C 1
ATOM 2405 O O . THR A 1 322 ? 0.705 8.484 -8.014 1.00 89.81 322 THR A O 1
ATOM 2408 N N . GLY A 1 323 ? 1.502 7.063 -6.465 1.00 87.06 323 GLY A N 1
ATOM 2409 C CA . GLY A 1 323 ? 0.605 7.471 -5.388 1.00 87.06 323 GLY A CA 1
ATOM 2410 C C . GLY A 1 323 ? 1.370 8.047 -4.203 1.00 87.06 323 GLY A C 1
ATOM 2411 O O . GLY A 1 323 ? 2.347 7.468 -3.719 1.00 87.06 323 GLY A O 1
ATOM 2412 N N . ILE A 1 324 ? 0.918 9.201 -3.714 1.00 85.25 324 ILE A N 1
ATOM 2413 C CA . ILE A 1 324 ? 1.373 9.743 -2.432 1.00 85.25 324 ILE A CA 1
ATOM 2414 C C . ILE A 1 324 ? 0.475 9.127 -1.361 1.00 85.25 324 ILE A C 1
ATOM 2416 O O . ILE A 1 324 ? -0.747 9.283 -1.406 1.00 85.25 324 ILE A O 1
ATOM 2420 N N . ALA A 1 325 ? 1.077 8.413 -0.412 1.00 80.19 325 ALA A N 1
ATOM 2421 C CA . ALA A 1 325 ? 0.335 7.871 0.716 1.00 80.19 325 ALA A CA 1
ATOM 2422 C C . ALA A 1 325 ? 0.100 8.969 1.754 1.00 80.19 325 ALA A C 1
ATOM 2424 O O . ALA A 1 325 ? 1.053 9.497 2.334 1.00 80.19 325 ALA A O 1
ATOM 2425 N N . THR A 1 326 ? -1.170 9.258 2.029 1.00 75.75 326 THR A N 1
ATOM 2426 C CA . THR A 1 326 ? -1.556 9.972 3.245 1.00 75.75 326 THR A CA 1
ATOM 2427 C C . THR A 1 326 ? -1.768 8.938 4.338 1.00 75.75 326 THR A C 1
ATOM 2429 O O . THR A 1 326 ? -2.506 7.963 4.165 1.00 75.75 326 THR A O 1
ATOM 2432 N N . LEU A 1 327 ? -1.075 9.129 5.455 1.00 70.88 327 LEU A N 1
ATOM 2433 C CA . LEU A 1 327 ? -1.124 8.225 6.589 1.00 70.88 327 LEU A CA 1
ATOM 2434 C C . LEU A 1 327 ? -1.986 8.837 7.691 1.00 70.88 327 LEU A C 1
ATOM 2436 O O . LEU A 1 327 ? -1.668 9.914 8.190 1.00 70.88 327 LEU A O 1
ATOM 2440 N N . TYR A 1 328 ? -3.049 8.137 8.071 1.00 75.38 328 TYR A N 1
ATOM 2441 C CA . TYR A 1 328 ? -3.849 8.464 9.243 1.00 75.38 328 TYR A CA 1
ATOM 2442 C C . TYR A 1 328 ? -3.479 7.497 10.364 1.00 75.38 328 TYR A C 1
ATOM 2444 O O . TYR A 1 328 ? -3.642 6.283 10.221 1.00 75.38 328 TYR A O 1
ATOM 2452 N N . ASP A 1 329 ? -2.974 8.037 11.470 1.00 74.62 329 ASP A N 1
ATOM 2453 C CA . ASP A 1 329 ? -2.501 7.254 12.608 1.00 74.62 329 ASP A CA 1
ATOM 2454 C C . ASP A 1 329 ? -3.525 7.300 13.753 1.00 74.62 329 ASP A C 1
ATOM 2456 O O . ASP A 1 329 ? -4.017 8.360 14.147 1.00 74.62 329 ASP A O 1
ATOM 2460 N N . TRP A 1 330 ? -3.838 6.121 14.291 1.00 78.38 330 TRP A N 1
ATOM 2461 C CA . TRP A 1 330 ? -4.606 5.934 15.518 1.00 78.38 330 TRP A CA 1
ATOM 2462 C C . TRP A 1 330 ? -3.622 5.466 16.577 1.00 78.38 330 TRP A C 1
ATOM 2464 O O . TRP A 1 330 ? -3.179 4.314 16.543 1.00 78.38 330 TRP A O 1
ATOM 2474 N N . ASP A 1 331 ? -3.205 6.360 17.468 1.00 72.31 331 ASP A N 1
ATOM 2475 C CA . ASP A 1 331 ? -2.129 6.041 18.394 1.00 72.31 331 ASP A CA 1
ATOM 2476 C C . ASP A 1 331 ? -2.546 5.014 19.465 1.00 72.31 331 ASP A C 1
ATOM 2478 O O . ASP A 1 331 ? -3.725 4.747 19.716 1.00 72.31 331 ASP A O 1
ATOM 2482 N N . SER A 1 332 ? -1.553 4.412 20.123 1.00 66.25 332 SER A N 1
ATOM 2483 C CA . SER A 1 332 ? -1.781 3.385 21.147 1.00 66.25 332 SER A CA 1
ATOM 2484 C C . SER A 1 332 ? -2.402 3.920 22.445 1.00 66.25 332 SER A C 1
ATOM 2486 O O . SER A 1 332 ? -2.717 3.132 23.339 1.00 66.25 332 SER A O 1
ATOM 2488 N N . VAL A 1 333 ? -2.587 5.239 22.567 1.00 73.94 333 VAL A N 1
ATOM 2489 C CA . VAL A 1 333 ? -3.274 5.890 23.691 1.00 73.94 333 VAL A CA 1
ATOM 2490 C C . VAL A 1 333 ? -4.669 6.405 23.310 1.00 73.94 333 VAL A C 1
ATOM 2492 O O . VAL A 1 333 ? -5.331 7.020 24.146 1.00 73.94 333 VAL A O 1
ATOM 2495 N N . GLY A 1 334 ? -5.147 6.102 22.097 1.00 67.75 334 GLY A N 1
ATOM 2496 C CA . GLY A 1 334 ? -6.472 6.479 21.599 1.00 67.75 334 GLY A CA 1
ATOM 2497 C C . GLY A 1 334 ? -6.552 7.888 21.003 1.00 67.75 334 GLY A C 1
ATOM 2498 O O . GLY A 1 334 ? -7.652 8.392 20.783 1.00 67.75 334 GLY A O 1
ATOM 2499 N N . GLY A 1 335 ? -5.415 8.538 20.759 1.00 75.94 335 GLY A N 1
ATOM 2500 C CA . GLY A 1 335 ? -5.322 9.765 19.981 1.00 75.94 335 GLY A CA 1
ATOM 2501 C C . GLY A 1 335 ? -5.567 9.494 18.498 1.00 75.94 335 GLY A C 1
ATOM 2502 O O . GLY A 1 335 ? -5.062 8.524 17.934 1.00 75.94 335 GLY A O 1
ATOM 2503 N N . ILE A 1 336 ? -6.356 10.363 17.869 1.00 80.50 336 ILE A N 1
ATOM 2504 C CA . ILE A 1 336 ? -6.644 10.323 16.436 1.00 80.50 336 ILE A CA 1
ATOM 2505 C C . ILE A 1 336 ? -6.229 11.673 15.853 1.00 80.50 336 ILE A C 1
ATOM 2507 O O . ILE A 1 336 ? -6.723 12.715 16.294 1.00 80.50 336 ILE A O 1
ATOM 2511 N N . GLU A 1 337 ? -5.338 11.660 14.863 1.00 74.81 337 GLU A N 1
ATOM 2512 C CA . GLU A 1 337 ? -5.011 12.848 14.075 1.00 74.81 337 GLU A CA 1
ATOM 2513 C C . GLU A 1 337 ? -5.825 12.833 12.775 1.00 74.81 337 GLU A C 1
ATOM 2515 O O . GLU A 1 337 ? -5.663 11.963 11.920 1.00 74.81 337 GLU A O 1
ATOM 2520 N N . ILE A 1 338 ? -6.739 13.794 12.645 1.00 76.94 338 ILE A N 1
ATOM 2521 C CA . ILE A 1 338 ? -7.573 13.985 11.456 1.00 76.94 338 ILE A CA 1
ATOM 2522 C C . ILE A 1 338 ? -7.349 15.386 10.902 1.00 76.94 338 ILE A C 1
ATOM 2524 O O . ILE A 1 338 ? -7.476 16.376 11.618 1.00 76.94 338 ILE A O 1
ATOM 2528 N N . GLU A 1 339 ? -7.046 15.475 9.610 1.00 71.81 339 GLU A N 1
ATOM 2529 C CA . GLU A 1 339 ? -6.858 16.762 8.934 1.00 71.81 339 GLU A CA 1
ATOM 2530 C C . GLU A 1 339 ? -8.185 17.532 8.817 1.00 71.81 339 GLU A C 1
ATOM 2532 O O . GLU A 1 339 ? -8.257 18.740 9.057 1.00 71.81 339 GLU A O 1
ATOM 2537 N N . HIS A 1 340 ? -9.269 16.817 8.503 1.00 75.31 340 HIS A N 1
ATOM 2538 C CA . HIS A 1 340 ? -10.603 17.386 8.359 1.00 75.31 340 HIS A CA 1
ATOM 2539 C C . HIS A 1 340 ? -11.659 16.495 9.021 1.00 75.31 340 HIS A C 1
ATOM 2541 O O . HIS A 1 340 ? -11.892 15.368 8.591 1.00 75.31 340 HIS A O 1
ATOM 2547 N N . LEU A 1 341 ? -12.349 17.032 10.033 1.00 82.12 341 LEU A N 1
ATOM 2548 C CA . LEU A 1 341 ? -13.556 16.433 10.605 1.00 82.12 341 LEU A CA 1
ATOM 2549 C C . LEU A 1 341 ? -14.788 17.123 10.021 1.00 82.12 341 LEU A C 1
ATOM 2551 O O . LEU A 1 341 ? -15.013 18.309 10.265 1.00 82.12 341 LEU A O 1
ATOM 2555 N N . LYS A 1 342 ? -15.607 16.385 9.269 1.00 79.44 342 LYS A N 1
ATOM 2556 C CA . LYS A 1 342 ? -16.911 16.867 8.806 1.00 79.44 342 LYS A CA 1
ATOM 2557 C C . LYS A 1 342 ? -18.011 16.181 9.607 1.00 79.44 342 LYS A C 1
ATOM 2559 O O . LYS A 1 342 ? -18.268 15.001 9.399 1.00 79.44 342 LYS A O 1
ATOM 2564 N N . SER A 1 343 ? -18.665 16.930 10.489 1.00 82.88 343 SER A N 1
ATOM 2565 C CA . SER A 1 343 ? -19.861 16.476 11.203 1.00 82.88 343 SER A CA 1
ATOM 2566 C C . SER A 1 343 ? -21.116 17.055 10.549 1.00 82.88 343 SER A C 1
ATOM 2568 O O . SER A 1 343 ? -21.107 18.201 10.094 1.00 82.88 343 SER A O 1
ATOM 2570 N N . THR A 1 344 ? -22.183 16.260 10.460 1.00 82.00 344 THR A N 1
ATOM 2571 C CA . THR A 1 344 ? -23.514 16.751 10.061 1.00 82.00 344 THR A CA 1
ATOM 2572 C C . THR A 1 344 ? -24.251 17.430 11.211 1.00 82.00 344 THR A C 1
ATOM 2574 O O . THR A 1 344 ? -25.143 18.231 10.949 1.00 82.00 344 THR A O 1
ATOM 2577 N N . ASP A 1 345 ? -23.842 17.137 12.447 1.00 88.06 345 ASP A N 1
ATOM 2578 C CA . ASP A 1 345 ? -24.407 17.653 13.694 1.00 88.06 345 ASP A CA 1
ATOM 2579 C C . ASP A 1 345 ? -23.325 18.334 14.554 1.00 88.06 345 ASP A C 1
ATOM 2581 O O . ASP A 1 345 ? -22.152 18.408 14.167 1.00 88.06 345 ASP A O 1
ATOM 2585 N N . ASP A 1 346 ? -23.705 18.829 15.731 1.00 83.19 346 ASP A N 1
ATOM 2586 C CA . ASP A 1 346 ? -22.778 19.465 16.668 1.00 83.19 346 ASP A CA 1
ATOM 2587 C C . ASP A 1 346 ? -21.725 18.475 17.196 1.00 83.19 346 ASP A C 1
ATOM 2589 O O . ASP A 1 346 ? -22.011 17.311 17.483 1.00 83.19 346 ASP A O 1
ATOM 2593 N N . ILE A 1 347 ? -20.491 18.958 17.351 1.00 82.62 347 ILE A N 1
ATOM 2594 C CA . ILE A 1 347 ? -19.405 18.213 17.996 1.00 82.62 347 ILE A CA 1
ATOM 2595 C C . ILE A 1 347 ? -19.368 18.633 19.466 1.00 82.62 347 ILE A C 1
ATOM 2597 O O . ILE A 1 347 ? -18.955 19.748 19.788 1.00 82.62 347 ILE A O 1
ATOM 2601 N N . GLU A 1 348 ? -19.780 17.739 20.363 1.00 80.69 348 GLU A N 1
ATOM 2602 C CA . GLU A 1 348 ? -19.656 17.945 21.806 1.00 80.69 348 GLU A CA 1
ATOM 2603 C C . GLU A 1 348 ? -18.265 17.501 22.277 1.00 80.69 348 GLU A C 1
ATOM 2605 O O . GLU A 1 348 ? -17.897 16.329 22.188 1.00 80.69 348 GLU A O 1
ATOM 2610 N N . ALA A 1 349 ? -17.472 18.443 22.787 1.00 80.50 349 ALA A N 1
ATOM 2611 C CA . ALA A 1 349 ? -16.215 18.129 23.452 1.00 80.50 349 ALA A CA 1
ATOM 2612 C C . ALA A 1 349 ? -16.467 17.937 24.953 1.00 80.50 349 ALA A C 1
ATOM 2614 O O . ALA A 1 349 ? -16.953 18.843 25.626 1.00 80.50 349 ALA A O 1
ATOM 2615 N N . VAL A 1 350 ? -16.110 16.763 25.484 1.00 78.06 350 VAL A N 1
ATOM 2616 C CA . VAL A 1 350 ? -16.272 16.426 26.915 1.00 78.06 350 VAL A CA 1
ATOM 2617 C C . VAL A 1 350 ? -15.322 17.242 27.809 1.00 78.06 350 VAL A C 1
ATOM 2619 O O . VAL A 1 350 ? -15.583 17.423 28.995 1.00 78.06 350 VAL A O 1
ATOM 2622 N N . ASP A 1 351 ? -14.243 17.770 27.228 1.00 76.75 351 ASP A N 1
ATOM 2623 C CA . ASP A 1 351 ? -13.214 18.568 27.892 1.00 76.75 351 ASP A CA 1
ATOM 2624 C C . ASP A 1 351 ? -12.802 19.784 27.042 1.00 76.75 351 ASP A C 1
ATOM 2626 O O . ASP A 1 351 ? -13.205 19.949 25.890 1.00 76.75 351 ASP A O 1
ATOM 2630 N N . ASN A 1 352 ? -11.964 20.656 27.613 1.00 69.06 352 ASN A N 1
ATOM 2631 C CA . ASN A 1 352 ? -11.480 21.858 26.934 1.00 69.06 352 ASN A CA 1
ATOM 2632 C C . ASN A 1 352 ? -10.654 21.548 25.673 1.00 69.06 352 ASN A C 1
ATOM 2634 O O . ASN A 1 352 ? -9.657 20.822 25.730 1.00 69.06 352 ASN A O 1
ATOM 2638 N N . ILE A 1 353 ? -10.972 22.223 24.565 1.00 77.88 353 ILE A N 1
ATOM 2639 C CA . ILE A 1 353 ? -10.180 22.181 23.331 1.00 77.88 353 ILE A CA 1
ATOM 2640 C C . ILE A 1 353 ? -9.012 23.167 23.469 1.00 77.88 353 ILE A C 1
ATOM 2642 O O . ILE A 1 353 ? -9.170 24.385 23.365 1.00 77.88 353 ILE A O 1
ATOM 2646 N N . LYS A 1 354 ? -7.802 22.660 23.726 1.00 63.53 354 LYS A N 1
ATOM 2647 C CA . LYS A 1 354 ? -6.592 23.500 23.779 1.00 63.53 354 LYS A CA 1
ATOM 2648 C C . LYS A 1 354 ? -6.316 24.130 22.412 1.00 63.53 354 LYS A C 1
ATOM 2650 O O . LYS A 1 354 ? -6.315 23.441 21.403 1.00 63.53 354 LYS A O 1
ATOM 2655 N N . GLY A 1 355 ? -6.030 25.433 22.388 1.00 61.22 355 GLY A N 1
ATOM 2656 C CA . GLY A 1 355 ? -5.732 26.157 21.146 1.00 61.22 355 GLY A CA 1
ATOM 2657 C C . GLY A 1 355 ? -6.968 26.589 20.355 1.00 61.22 355 GLY A C 1
ATOM 2658 O O . GLY A 1 355 ? -6.828 27.375 19.418 1.00 61.22 355 GLY A O 1
ATOM 2659 N N . ALA A 1 356 ? -8.176 26.191 20.774 1.00 55.84 356 ALA A N 1
ATOM 2660 C CA . ALA A 1 356 ? -9.362 26.933 20.389 1.00 55.84 356 ALA A CA 1
ATOM 2661 C C . ALA A 1 356 ? -9.174 28.369 20.888 1.00 55.84 356 ALA A C 1
ATOM 2663 O O . ALA A 1 356 ? -8.951 28.610 22.080 1.00 55.84 356 ALA A O 1
ATOM 2664 N N . THR A 1 357 ? -9.226 29.338 19.975 1.00 52.62 357 THR A N 1
ATOM 2665 C CA . THR A 1 357 ? -9.452 30.715 20.402 1.00 52.62 357 THR A CA 1
ATOM 2666 C C . THR A 1 357 ? -10.868 30.713 20.958 1.00 52.62 357 THR A C 1
ATOM 2668 O O . THR A 1 357 ? -11.827 30.763 20.195 1.00 52.62 357 THR A O 1
ATOM 2671 N N . TYR A 1 358 ? -10.997 30.553 22.275 1.00 51.38 358 TYR A N 1
ATOM 2672 C CA . TYR A 1 358 ? -12.255 30.700 22.993 1.00 51.38 358 TYR A CA 1
ATOM 2673 C C . TYR A 1 358 ? -12.731 32.145 22.807 1.00 51.38 358 TYR A C 1
ATOM 2675 O O . TYR A 1 358 ? -12.419 33.025 23.606 1.00 51.38 358 TYR A O 1
ATOM 2683 N N . GLY A 1 359 ? -13.427 32.410 21.703 1.00 50.47 359 GLY A N 1
ATOM 2684 C CA . GLY A 1 359 ? -14.212 33.629 21.524 1.00 50.47 359 GLY A CA 1
ATOM 2685 C C . GLY A 1 359 ? -15.541 33.537 22.269 1.00 50.47 359 GLY A C 1
ATOM 2686 O O . GLY A 1 359 ? -16.035 34.532 22.786 1.00 50.47 359 GLY A O 1
ATOM 2687 N N . SER A 1 360 ? -16.076 32.330 22.387 1.00 52.09 360 SER A N 1
ATOM 2688 C CA . SER A 1 360 ? -17.214 31.978 23.216 1.00 52.09 360 SER A CA 1
ATOM 2689 C C . SER A 1 360 ? -17.244 30.455 23.287 1.00 52.09 360 SER A C 1
ATOM 2691 O O . SER A 1 360 ? -16.923 29.760 22.328 1.00 52.09 360 SER A O 1
ATOM 2693 N N . ASP A 1 361 ? -17.652 29.922 24.418 1.00 49.84 361 ASP A N 1
ATOM 2694 C CA . ASP A 1 361 ? -18.210 28.576 24.579 1.00 49.84 361 ASP A CA 1
ATOM 2695 C C . ASP A 1 361 ? -19.505 28.356 23.757 1.00 49.84 361 ASP A C 1
ATOM 2697 O O . ASP A 1 361 ? -20.351 27.551 24.134 1.00 49.84 361 ASP A O 1
ATOM 2701 N N . GLY A 1 362 ? -19.736 29.141 22.698 1.00 53.66 362 GLY A N 1
ATOM 2702 C CA . GLY A 1 362 ? -21.030 29.274 22.033 1.00 53.66 362 GLY A CA 1
ATOM 2703 C C . GLY A 1 362 ? -22.171 29.775 22.935 1.00 53.66 362 GLY A C 1
ATOM 2704 O O . GLY A 1 362 ? -23.263 30.003 22.424 1.00 53.66 362 GLY A O 1
ATOM 2705 N N . SER A 1 363 ? -21.951 29.969 24.244 1.00 60.91 363 SER A N 1
ATOM 2706 C CA . SER A 1 363 ? -22.981 30.354 25.217 1.00 60.91 363 SER A CA 1
ATOM 2707 C C . SER A 1 363 ? -23.060 31.861 25.407 1.00 60.91 363 SER A C 1
ATOM 2709 O O . SER A 1 363 ? -24.139 32.386 25.659 1.00 60.91 363 SER A O 1
ATOM 2711 N N . VAL A 1 364 ? -21.946 32.570 25.205 1.00 61.25 364 VAL A N 1
ATOM 2712 C CA . VAL A 1 364 ? -21.950 34.032 25.133 1.00 61.25 364 VAL A CA 1
ATOM 2713 C C . VAL A 1 364 ? -22.473 34.452 23.763 1.00 61.25 364 VAL A C 1
ATOM 2715 O O . VAL A 1 364 ? -21.742 34.460 22.771 1.00 61.25 364 VAL A O 1
ATOM 2718 N N . SER A 1 365 ? -23.751 34.816 23.710 1.00 63.19 365 SER A N 1
ATOM 2719 C CA . SER A 1 365 ? -24.344 35.448 22.533 1.00 63.19 365 SER A CA 1
ATOM 2720 C C . SER A 1 365 ? -23.623 36.762 22.195 1.00 63.19 365 SER A C 1
ATOM 2722 O O . SER A 1 365 ? -23.058 37.421 23.073 1.00 63.19 365 SER A O 1
ATOM 2724 N N . ASP A 1 366 ? -23.702 37.222 20.941 1.00 71.44 366 ASP A N 1
ATOM 2725 C CA . ASP A 1 366 ? -23.165 38.537 20.537 1.00 71.44 366 ASP A CA 1
ATOM 2726 C C . ASP A 1 366 ? -23.670 39.679 21.442 1.00 71.44 366 ASP A C 1
ATOM 2728 O O . ASP A 1 366 ? -22.970 40.666 21.685 1.00 71.44 366 ASP A O 1
ATOM 2732 N N . ALA A 1 367 ? -24.878 39.527 21.996 1.00 73.25 367 ALA A N 1
ATOM 2733 C CA . ALA A 1 367 ? -25.463 40.455 22.953 1.00 73.25 367 ALA A CA 1
ATOM 2734 C C . ALA A 1 367 ? -24.742 40.445 24.313 1.00 73.25 367 ALA A C 1
ATOM 2736 O O . ALA A 1 367 ? -24.519 41.508 24.897 1.00 73.25 367 ALA A O 1
ATOM 2737 N N . GLU A 1 368 ? -24.346 39.277 24.816 1.00 71.88 368 GLU A N 1
ATOM 2738 C CA . GLU A 1 368 ? -23.598 39.147 26.071 1.00 71.88 368 GLU A CA 1
ATOM 2739 C C . GLU A 1 368 ? -22.143 39.597 25.912 1.00 71.88 368 GLU A C 1
ATOM 2741 O O . GLU A 1 368 ? -21.618 40.286 26.789 1.00 71.88 368 GLU A O 1
ATOM 2746 N N . LEU A 1 369 ? -21.522 39.339 24.758 1.00 78.38 369 LEU A N 1
ATOM 2747 C CA . LEU A 1 369 ? -20.209 39.884 24.395 1.00 78.38 369 LEU A CA 1
ATOM 2748 C C . LEU A 1 369 ? -20.245 41.420 24.322 1.00 78.38 369 LEU A C 1
ATOM 2750 O O . LEU A 1 369 ? -19.383 42.096 24.892 1.00 78.38 369 LEU A O 1
ATOM 2754 N N . LEU A 1 370 ? -21.278 41.999 23.698 1.00 79.19 370 LEU A N 1
ATOM 2755 C CA . LEU A 1 370 ? -21.495 43.449 23.674 1.00 79.19 370 LEU A CA 1
ATOM 2756 C C . LEU A 1 370 ? -21.730 44.018 25.083 1.00 79.19 370 LEU A C 1
ATOM 2758 O O . LEU A 1 370 ? -21.226 45.098 25.410 1.00 79.19 370 LEU A O 1
ATOM 2762 N N . TYR A 1 371 ? -22.455 43.293 25.936 1.00 82.25 371 TYR A N 1
ATOM 2763 C CA . TYR A 1 371 ? -22.703 43.683 27.322 1.00 82.25 371 TYR A CA 1
ATOM 2764 C C . TYR A 1 371 ? -21.417 43.683 28.160 1.00 82.25 371 TYR A C 1
ATOM 2766 O O . TYR A 1 371 ? -21.125 44.678 28.828 1.00 82.25 371 TYR A O 1
ATOM 2774 N N . ILE A 1 372 ? -20.598 42.632 28.070 1.00 83.44 372 ILE A N 1
ATOM 2775 C CA . ILE A 1 372 ? -19.299 42.537 28.754 1.00 83.44 372 ILE A CA 1
ATOM 2776 C C . ILE A 1 372 ? -18.349 43.642 28.275 1.00 83.44 372 ILE A C 1
ATOM 2778 O O . ILE A 1 372 ? -17.701 44.300 29.096 1.00 83.44 372 ILE A O 1
ATOM 2782 N N . ASN A 1 373 ? -18.311 43.914 26.968 1.00 82.12 373 ASN A N 1
ATOM 2783 C CA . ASN A 1 373 ? -17.516 45.009 26.409 1.00 82.12 373 ASN A CA 1
ATOM 2784 C C . ASN A 1 373 ? -17.998 46.379 26.914 1.00 82.12 373 ASN A C 1
ATOM 2786 O O . ASN A 1 373 ? -17.188 47.242 27.262 1.00 82.12 373 ASN A O 1
ATOM 2790 N N . THR A 1 374 ? -19.314 46.566 27.042 1.00 89.75 374 THR A N 1
ATOM 2791 C CA . THR A 1 374 ? -19.909 47.793 27.589 1.00 89.75 374 THR A CA 1
ATOM 2792 C C . THR A 1 374 ? -19.583 47.966 29.074 1.00 89.75 374 THR A C 1
ATOM 2794 O O . THR A 1 374 ? -19.197 49.058 29.496 1.00 89.75 374 THR A O 1
ATOM 2797 N N . LEU A 1 375 ? -19.683 46.903 29.879 1.00 89.69 375 LEU A N 1
ATOM 2798 C CA . LEU A 1 375 ? -19.325 46.935 31.300 1.00 89.69 375 LEU A CA 1
ATOM 2799 C C . LEU A 1 375 ? -17.837 47.233 31.506 1.00 89.69 375 LEU A C 1
ATOM 2801 O O . LEU A 1 375 ? -17.502 48.090 32.327 1.00 89.69 375 LEU A O 1
ATOM 2805 N N . SER A 1 376 ? -16.962 46.587 30.732 1.00 91.50 376 SER A N 1
ATOM 2806 C CA . SER A 1 376 ? -15.515 46.832 30.760 1.00 91.50 376 SER A CA 1
ATOM 2807 C C . SER A 1 376 ? -15.187 48.286 30.402 1.00 91.50 376 SER A C 1
ATOM 2809 O O . SER A 1 376 ? -14.473 48.958 31.148 1.00 91.50 376 SER A O 1
ATOM 2811 N N . SER A 1 377 ? -15.789 48.819 29.333 1.00 92.38 377 SER A N 1
ATOM 2812 C CA . SER A 1 377 ? -15.646 50.226 28.923 1.00 92.38 377 SER A CA 1
ATOM 2813 C C . SER A 1 377 ? -16.129 51.209 30.000 1.00 92.38 377 SER A C 1
ATOM 2815 O O . SER A 1 377 ? -15.441 52.182 30.338 1.00 92.38 377 SER A O 1
ATOM 2817 N N . ASN A 1 378 ? -17.286 50.938 30.609 1.00 90.25 378 ASN A N 1
ATOM 2818 C CA . ASN A 1 378 ? -17.837 51.768 31.679 1.00 90.25 378 ASN A CA 1
ATOM 2819 C C . ASN A 1 378 ? -16.940 51.760 32.923 1.00 90.25 378 ASN A C 1
ATOM 2821 O O . ASN A 1 378 ? -16.666 52.819 33.495 1.00 90.25 378 ASN A O 1
ATOM 2825 N N . ALA A 1 379 ? -16.439 50.590 33.327 1.00 91.94 379 ALA A N 1
ATOM 2826 C CA . ALA A 1 379 ? -15.505 50.468 34.441 1.00 91.94 379 ALA A CA 1
ATOM 2827 C C . ALA A 1 379 ? -14.206 51.239 34.163 1.00 91.94 379 ALA A C 1
ATOM 2829 O O . ALA A 1 379 ? -13.726 51.990 35.017 1.00 91.94 379 ALA A O 1
ATOM 2830 N N . GLN A 1 380 ? -13.672 51.131 32.947 1.00 92.88 380 GLN A N 1
ATOM 2831 C CA . GLN A 1 380 ? -12.441 51.805 32.550 1.00 92.88 380 GLN A CA 1
ATOM 2832 C C . GLN A 1 380 ? -12.608 53.328 32.501 1.00 92.88 380 GLN A C 1
ATOM 2834 O O . GLN A 1 380 ? -11.729 54.064 32.960 1.00 92.88 380 GLN A O 1
ATOM 2839 N N . THR A 1 381 ? -13.775 53.804 32.062 1.00 93.50 381 THR A N 1
ATOM 2840 C CA . THR A 1 381 ? -14.157 55.221 32.120 1.00 93.50 381 THR A CA 1
ATOM 2841 C C . THR A 1 381 ? -14.175 55.713 33.567 1.00 93.50 381 THR A C 1
ATOM 2843 O O . THR A 1 381 ? -13.509 56.695 33.891 1.00 93.50 381 THR A O 1
ATOM 2846 N N . GLN A 1 382 ? -14.851 54.999 34.475 1.00 92.12 382 GLN A N 1
ATOM 2847 C CA . GLN A 1 382 ? -14.925 55.381 35.891 1.00 92.12 382 GLN A CA 1
ATOM 2848 C C . GLN A 1 382 ? -13.552 55.414 36.571 1.00 92.12 382 GLN A C 1
ATOM 2850 O O . GLN A 1 382 ? -13.267 56.326 37.354 1.00 92.12 382 GLN A O 1
ATOM 2855 N N . ILE A 1 383 ? -12.696 54.433 36.279 1.00 92.38 383 ILE A N 1
ATOM 2856 C CA . ILE A 1 383 ? -11.319 54.391 36.776 1.00 92.38 383 ILE A CA 1
ATOM 2857 C C . ILE A 1 383 ? -10.555 55.612 36.260 1.00 92.38 383 ILE A C 1
ATOM 2859 O O . ILE A 1 383 ? -10.003 56.367 37.062 1.00 92.38 383 ILE A O 1
ATOM 2863 N N . THR A 1 384 ? -10.595 55.863 34.952 1.00 91.75 384 THR A N 1
ATOM 2864 C CA . THR A 1 384 ? -9.903 56.992 34.314 1.00 91.75 384 THR A CA 1
ATOM 2865 C C . THR A 1 384 ? -10.345 58.329 34.903 1.00 91.75 384 THR A C 1
ATOM 2867 O O . THR A 1 384 ? -9.504 59.138 35.293 1.00 91.75 384 THR A O 1
ATOM 2870 N N . THR A 1 385 ? -11.652 58.544 35.074 1.00 91.06 385 THR A N 1
ATOM 2871 C CA . THR A 1 385 ? -12.195 59.755 35.702 1.00 91.06 385 THR A CA 1
ATOM 2872 C C . THR A 1 385 ? -11.729 59.910 37.151 1.00 91.06 385 THR A C 1
ATOM 2874 O O . THR A 1 385 ? -11.329 61.002 37.556 1.00 91.06 385 THR A O 1
ATOM 2877 N N . LYS A 1 386 ? -11.729 58.833 37.951 1.00 88.62 386 LYS A N 1
ATOM 2878 C CA . LYS A 1 386 ? -11.222 58.885 39.334 1.00 88.62 386 LYS A CA 1
ATOM 2879 C C . LYS A 1 386 ? -9.732 59.214 39.387 1.00 88.62 386 LYS A C 1
ATOM 2881 O O . LYS A 1 386 ? -9.330 60.002 40.242 1.00 88.62 386 LYS A O 1
ATOM 2886 N N . TYR A 1 387 ? -8.922 58.641 38.497 1.00 85.06 387 TYR A N 1
ATOM 2887 C CA . TYR A 1 387 ? -7.499 58.966 38.398 1.00 85.06 387 TYR A CA 1
ATOM 2888 C C . TYR A 1 387 ? -7.284 60.425 37.987 1.00 85.06 387 TYR A C 1
ATOM 2890 O O . TYR A 1 387 ? -6.534 61.127 38.660 1.00 85.06 387 TYR A O 1
ATOM 2898 N N . ALA A 1 388 ? -8.001 60.919 36.974 1.00 79.75 388 ALA A N 1
ATOM 2899 C CA . ALA A 1 388 ? -7.937 62.318 36.553 1.00 79.75 388 ALA A CA 1
ATOM 2900 C C . ALA A 1 388 ? -8.307 63.287 37.693 1.00 79.75 388 ALA A C 1
ATOM 2902 O O . ALA A 1 388 ? -7.578 64.245 37.947 1.00 79.75 388 ALA A O 1
ATOM 2903 N N . ASN A 1 389 ? -9.374 62.994 38.444 1.00 77.38 389 ASN A N 1
ATOM 2904 C CA . ASN A 1 389 ? -9.798 63.803 39.593 1.00 77.38 389 ASN A CA 1
ATOM 2905 C C . ASN A 1 389 ? -8.796 63.773 40.755 1.00 77.38 389 ASN A C 1
ATOM 2907 O O . ASN A 1 389 ? -8.637 64.760 41.474 1.00 77.38 389 ASN A O 1
ATOM 2911 N N . ARG A 1 390 ? -8.096 62.651 40.964 1.00 72.94 390 ARG A N 1
ATOM 2912 C CA . ARG A 1 390 ? -6.997 62.601 41.935 1.00 72.94 390 ARG A CA 1
ATOM 2913 C C . ARG A 1 390 ? -5.840 63.479 41.475 1.00 72.94 390 ARG A C 1
ATOM 2915 O O . ARG A 1 390 ? -5.358 64.278 42.271 1.00 72.94 390 ARG A O 1
ATOM 2922 N N . SER A 1 391 ? -5.438 63.385 40.211 1.00 67.56 391 SER A N 1
ATOM 2923 C CA . SER A 1 391 ? -4.345 64.187 39.654 1.00 67.56 391 SER A CA 1
ATOM 2924 C C . SER A 1 391 ? -4.619 65.690 39.752 1.00 67.56 391 SER A C 1
ATOM 2926 O O . SER A 1 391 ? -3.737 66.438 40.165 1.00 67.56 391 SER A O 1
ATOM 2928 N N . THR A 1 392 ? -5.846 66.142 39.472 1.00 64.62 392 THR A N 1
ATOM 2929 C CA . THR A 1 392 ? -6.223 67.558 39.624 1.00 64.62 392 THR A CA 1
ATOM 2930 C C . THR A 1 392 ? -6.264 68.001 41.086 1.00 64.62 392 THR A C 1
ATOM 2932 O O . THR A 1 392 ? -5.833 69.110 41.395 1.00 64.62 392 THR A O 1
ATOM 2935 N N . CYS A 1 393 ? -6.702 67.141 42.011 1.00 59.06 393 CYS A N 1
ATOM 2936 C CA . CYS A 1 393 ? -6.716 67.456 43.441 1.00 59.06 393 CYS A CA 1
ATOM 2937 C C . CYS A 1 393 ? -5.303 67.529 44.053 1.00 59.06 393 CYS A C 1
ATOM 2939 O O . CYS A 1 393 ? -5.060 68.356 44.935 1.00 59.06 393 CYS A O 1
ATOM 2941 N N . TRP A 1 394 ? -4.365 66.700 43.580 1.00 59.50 394 TRP A N 1
ATOM 2942 C CA . TRP A 1 394 ? -2.946 66.798 43.944 1.00 59.50 394 TRP A CA 1
ATOM 2943 C C . TRP A 1 394 ? -2.327 68.099 43.434 1.00 59.50 394 TRP A C 1
ATOM 2945 O O . TRP A 1 394 ? -1.643 68.784 44.190 1.00 59.50 394 TRP A O 1
ATOM 2955 N N . TRP A 1 395 ? -2.644 68.483 42.198 1.00 58.50 395 TRP A N 1
ATOM 2956 C CA . TRP A 1 395 ? -2.157 69.723 41.598 1.00 58.50 395 TRP A CA 1
ATOM 2957 C C . TRP A 1 395 ? -2.715 70.987 42.275 1.00 58.50 395 TRP A C 1
ATOM 2959 O O . TRP A 1 395 ? -2.005 71.975 42.455 1.00 58.50 395 TRP A O 1
ATOM 2969 N N . TYR A 1 396 ? -3.980 70.957 42.709 1.00 58.19 396 TYR A N 1
ATOM 2970 C CA . TYR A 1 396 ? -4.586 72.061 43.462 1.00 58.19 396 TYR A CA 1
ATOM 2971 C C . TYR A 1 396 ? -4.033 72.173 44.886 1.00 58.19 396 TYR A C 1
ATOM 2973 O O . TYR A 1 396 ? -3.859 73.280 45.393 1.00 58.19 396 TYR A O 1
ATOM 2981 N N . ARG A 1 397 ? -3.723 71.042 45.541 1.00 56.53 397 ARG A N 1
ATOM 2982 C CA . ARG A 1 397 ? -3.022 71.073 46.831 1.00 56.53 397 ARG A CA 1
ATOM 2983 C C . ARG A 1 397 ? -1.603 71.606 46.676 1.00 56.53 397 ARG A C 1
ATOM 2985 O O . ARG A 1 397 ? -1.230 72.452 47.468 1.00 56.53 397 ARG A O 1
ATOM 2992 N N . SER A 1 398 ? -0.834 71.188 45.671 1.00 58.25 398 SER A N 1
ATOM 2993 C CA . SER A 1 398 ? 0.550 71.663 45.527 1.00 58.25 398 SER A CA 1
ATOM 2994 C C . SER A 1 398 ? 0.651 73.165 45.237 1.00 58.25 398 SER A C 1
ATOM 2996 O O . SER A 1 398 ? 1.596 73.788 45.695 1.00 58.25 398 SER A O 1
ATOM 2998 N N . ARG A 1 399 ? -0.325 73.763 44.536 1.00 59.19 399 ARG A N 1
ATOM 2999 C CA . ARG A 1 399 ? -0.336 75.210 44.243 1.00 59.19 399 ARG A CA 1
ATOM 3000 C C . ARG 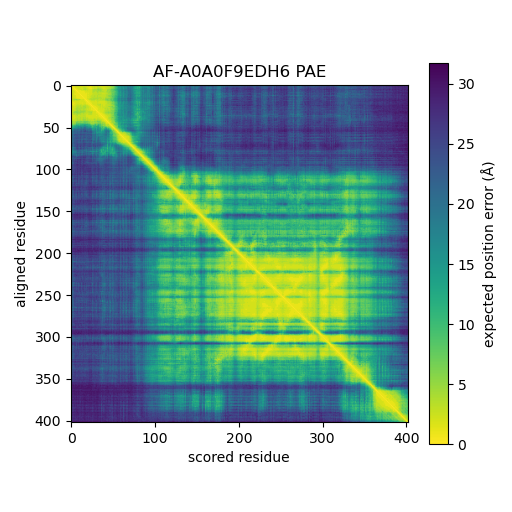A 1 399 ? -0.844 76.113 45.365 1.00 59.19 399 ARG A C 1
ATOM 3002 O O . ARG A 1 399 ? -0.530 77.289 45.348 1.00 59.19 399 ARG A O 1
ATOM 3009 N N . ASN A 1 400 ? -1.642 75.602 46.301 1.00 56.38 400 ASN A N 1
ATOM 3010 C CA . ASN A 1 400 ? -2.121 76.392 47.445 1.00 56.38 400 ASN A CA 1
ATOM 3011 C C . ASN A 1 400 ? -1.158 76.341 48.649 1.00 56.38 400 ASN A C 1
ATOM 3013 O O . ASN A 1 400 ? -1.484 76.862 49.714 1.00 56.38 400 ASN A O 1
ATOM 3017 N N . PHE A 1 401 ? -0.018 75.659 48.497 1.00 55.03 401 PHE A N 1
ATOM 3018 C CA . PHE A 1 401 ? 1.061 75.575 49.485 1.00 55.03 401 PHE A CA 1
ATOM 3019 C C . PHE A 1 401 ? 2.332 76.341 49.061 1.00 55.03 401 PHE A C 1
ATOM 3021 O O . PHE A 1 401 ? 3.310 76.319 49.806 1.00 55.03 401 PHE A O 1
ATOM 3028 N N . GLU A 1 402 ? 2.302 77.033 47.918 1.00 42.25 402 GLU A N 1
ATOM 3029 C CA . GLU A 1 402 ? 3.227 78.120 47.552 1.00 42.25 402 GLU A CA 1
ATOM 3030 C C . GLU A 1 402 ? 2.498 79.458 47.708 1.00 42.25 402 GLU A C 1
ATOM 3032 O O . GLU A 1 402 ? 3.145 80.425 48.170 1.00 42.25 402 GLU A O 1
#